Protein 7KB9 (pdb70)

Structure (mmCIF, N/CA/C/O backbone):
data_7KB9
#
_entry.id   7KB9
#
_cell.length_a   45.592
_cell.length_b   51.098
_cell.length_c   65.634
_cell.angle_alpha   76.11
_cell.angle_beta   73.53
_cell.angle_gamma   88.56
#
_symmetry.space_group_name_H-M   'P 1'
#
loop_
_entity.id
_entity.type
_entity.pdbx_description
1 polymer 'Sensor histidine kinase'
2 non-polymer GLYCEROL
3 non-polymer 1,2-ETHANEDIOL
4 water water
#
loop_
_atom_site.group_PDB
_atom_site.id
_atom_site.type_symbol
_atom_site.label_atom_id
_atom_site.label_alt_id
_atom_site.label_comp_id
_atom_site.label_asym_id
_atom_site.label_entity_id
_atom_site.label_seq_id
_atom_site.pdbx_PDB_ins_code
_atom_site.Cartn_x
_atom_site.Cartn_y
_atom_site.Cartn_z
_atom_site.occupancy
_atom_site.B_iso_or_equiv
_atom_site.auth_seq_id
_atom_site.auth_comp_id
_atom_site.auth_asym_id
_atom_site.auth_atom_id
_atom_site.pdbx_PDB_model_num
ATOM 1 N N . ASN A 1 2 ? -3.165 18.458 -29.303 1.00 92.03 36 ASN A N 1
ATOM 2 C CA . ASN A 1 2 ? -3.924 18.437 -28.059 1.00 94.88 36 ASN A CA 1
ATOM 3 C C . ASN A 1 2 ? -4.918 19.607 -28.004 1.00 99.40 36 ASN A C 1
ATOM 4 O O . ASN A 1 2 ? -4.820 20.474 -27.129 1.00 98.23 36 ASN A O 1
ATOM 9 N N . ALA A 1 3 ? -5.879 19.608 -28.941 1.00 99.28 37 ALA A N 1
ATOM 10 C CA . ALA A 1 3 ? -6.882 20.670 -29.046 1.00 94.50 37 ALA A CA 1
ATOM 11 C C . ALA A 1 3 ? -7.702 20.843 -27.776 1.00 86.77 37 ALA A C 1
ATOM 12 O O . ALA A 1 3 ? -8.359 21.877 -27.608 1.00 80.40 37 ALA A O 1
ATOM 14 N N . ASP A 1 4 ? -7.682 19.862 -26.883 1.00 83.60 38 ASP A N 1
ATOM 15 C CA . ASP A 1 4 ? -8.441 19.963 -25.653 1.00 74.43 38 ASP A CA 1
ATOM 16 C C . ASP A 1 4 ? -7.640 20.578 -24.517 1.00 62.68 38 ASP A C 1
ATOM 17 O O . ASP A 1 4 ? -8.242 20.989 -23.519 1.00 54.65 38 ASP A O 1
ATOM 22 N N . SER A 1 5 ? -6.310 20.670 -24.661 1.00 53.39 39 SER A N 1
ATOM 23 C CA . SER A 1 5 ? -5.432 21.238 -23.637 1.00 47.53 39 SER A CA 1
ATOM 24 C C . SER A 1 5 ? -5.712 20.620 -22.261 1.00 47.00 39 SER A C 1
ATOM 25 O O . SER A 1 5 ? -5.931 21.326 -21.263 1.00 42.38 39 SER A O 1
ATOM 28 N N . LEU A 1 6 ? -5.719 19.287 -22.214 1.00 43.73 40 LEU A N 1
ATOM 29 C CA . LEU A 1 6 ? -5.961 18.609 -20.943 1.00 40.38 40 LEU A CA 1
ATOM 30 C C . LEU A 1 6 ? -4.918 18.965 -19.892 1.00 39.54 40 LEU A C 1
ATOM 31 O O . LEU A 1 6 ? -5.311 19.307 -18.769 1.00 42.63 40 LEU A O 1
ATOM 36 N N . PRO A 1 7 ? -3.606 18.926 -20.174 1.00 40.70 41 PRO A N 1
ATOM 37 C CA . PRO A 1 7 ? -2.635 19.343 -19.138 1.00 40.04 41 PRO A CA 1
ATOM 38 C C . PRO A 1 7 ? -2.880 20.725 -18.549 1.00 41.42 41 PRO A C 1
ATOM 39 O O . PRO A 1 7 ? -2.702 20.906 -17.337 1.00 37.61 41 PRO A O 1
ATOM 43 N N . GLU A 1 8 ? -3.251 21.723 -19.362 1.00 38.39 42 GLU A N 1
ATOM 44 C CA . GLU A 1 8 ? -3.444 23.054 -18.791 1.00 35.07 42 GLU A CA 1
ATOM 45 C C . GLU A 1 8 ? -4.759 23.124 -17.982 1.00 37.22 42 GLU A C 1
ATOM 46 O O . GLU A 1 8 ? -4.868 23.885 -17.010 1.00 35.36 42 GLU A O 1
ATOM 52 N N . ARG A 1 9 ? -5.758 22.327 -18.365 1.00 35.70 43 ARG A N 1
ATOM 53 C CA . ARG A 1 9 ? -6.982 22.246 -17.570 1.00 38.68 43 ARG A CA 1
ATOM 54 C C . ARG A 1 9 ? -6.711 21.617 -16.210 1.00 36.45 43 ARG A C 1
ATOM 55 O O . ARG A 1 9 ? -7.226 22.080 -15.183 1.00 38.41 43 ARG A O 1
ATOM 63 N N . ILE A 1 10 ? -5.917 20.556 -16.183 1.00 33.95 44 ILE A N 1
ATOM 64 C CA . ILE A 1 10 ? -5.586 19.935 -14.901 1.00 30.44 44 ILE A CA 1
ATOM 65 C C . ILE A 1 10 ? -4.758 20.901 -14.048 1.00 37.71 44 ILE A C 1
ATOM 66 O O . ILE A 1 10 ? -4.950 20.995 -12.834 1.00 38.31 44 ILE A O 1
ATOM 71 N N . ASP A 1 11 ? -3.866 21.681 -14.676 1.00 38.77 45 ASP A N 1
ATOM 72 C CA . ASP A 1 11 ? -3.152 22.709 -13.913 1.00 42.64 45 ASP A CA 1
ATOM 73 C C . ASP A 1 11 ? -4.125 23.707 -13.291 1.00 39.15 45 ASP A C 1
ATOM 74 O O . ASP A 1 11 ? -3.933 24.148 -12.152 1.00 41.82 45 ASP A O 1
ATOM 79 N N . LEU A 1 12 ? -5.155 24.102 -14.046 1.00 38.48 46 LEU A N 1
ATOM 80 C CA . LEU A 1 12 ? -6.190 24.981 -13.510 1.00 38.54 46 LEU A CA 1
ATOM 81 C C . LEU A 1 12 ? -6.908 24.323 -12.333 1.00 39.48 46 LEU A C 1
ATOM 82 O O . LEU A 1 12 ? -7.006 24.912 -11.254 1.00 39.54 46 LEU A O 1
ATOM 87 N N . PHE A 1 13 ? -7.433 23.111 -12.552 1.00 35.82 47 PHE A N 1
ATOM 88 C CA . PHE A 1 13 ? -8.106 22.284 -11.546 1.00 32.90 47 PHE A CA 1
ATOM 89 C C . PHE A 1 13 ? -7.375 22.295 -10.220 1.00 39.32 47 PHE A C 1
ATOM 90 O O . PHE A 1 13 ? -7.936 22.681 -9.190 1.00 42.34 47 PHE A O 1
ATOM 98 N N . VAL A 1 14 ? -6.100 21.912 -10.252 1.00 37.28 48 VAL A N 1
ATOM 99 C CA . VAL A 1 14 ? -5.303 21.803 -9.028 1.00 30.80 48 VAL A CA 1
ATOM 100 C C . VAL A 1 14 ? -5.210 23.160 -8.329 1.00 37.21 48 VAL A C 1
ATOM 101 O O . VAL A 1 14 ? -5.344 23.249 -7.104 1.00 36.19 48 VAL A O 1
ATOM 105 N N . SER A 1 15 ? -5.109 24.242 -9.106 1.00 36.33 49 SER A N 1
ATOM 106 C CA . SER A 1 15 ? -4.984 25.598 -8.545 1.00 36.69 49 SER A CA 1
ATOM 107 C C . SER A 1 15 ? -6.236 26.078 -7.812 1.00 37.01 49 SER A C 1
ATOM 108 O O . SER A 1 15 ? -6.165 27.088 -7.087 1.00 36.69 49 SER A O 1
ATOM 111 N N . LEU A 1 16 ? -7.376 25.426 -8.036 1.00 37.73 50 LEU A N 1
ATOM 112 C CA . LEU A 1 16 ? -8.663 25.771 -7.450 1.00 47.15 50 LEU A CA 1
ATOM 113 C C . LEU A 1 16 ? -8.828 25.324 -5.997 1.00 51.60 50 LEU A C 1
ATOM 114 O O . LEU A 1 16 ? -9.743 25.800 -5.319 1.00 58.26 50 LEU A O 1
ATOM 119 N N . PHE A 1 17 ? -7.980 24.427 -5.508 1.00 47.61 51 PHE A N 1
ATOM 120 C CA . PHE A 1 17 ? -8.167 23.848 -4.179 1.00 46.47 51 PHE A CA 1
ATOM 121 C C . PHE A 1 17 ? -7.515 24.722 -3.124 1.00 44.93 51 PHE A C 1
ATOM 122 O O . PHE A 1 17 ? -6.443 25.289 -3.353 1.00 43.86 51 PHE A O 1
ATOM 130 N N . ASP A 1 18 ? -8.151 24.812 -1.962 1.00 46.52 52 ASP A N 1
ATOM 131 C CA . ASP A 1 18 ? -7.542 25.427 -0.790 1.00 49.77 52 ASP A CA 1
ATOM 132 C C . ASP A 1 18 ? -7.026 24.304 0.102 1.00 44.48 52 ASP A C 1
ATOM 133 O O . ASP A 1 18 ? -7.817 23.608 0.759 1.00 43.92 52 ASP A O 1
ATOM 138 N N . TYR A 1 19 ? -5.700 24.119 0.120 1.00 45.90 53 TYR A N 1
ATOM 139 C CA . TYR A 1 19 ? -5.144 22.980 0.869 1.00 47.16 53 TYR A CA 1
ATOM 140 C C . TYR A 1 19 ? -5.390 23.121 2.361 1.00 46.67 53 TYR A C 1
ATOM 141 O O . TYR A 1 19 ? -5.502 22.118 3.067 1.00 47.38 53 TYR A O 1
ATOM 150 N N . ASN A 1 20 ? -5.495 24.349 2.866 1.00 48.67 54 ASN A N 1
ATOM 151 C CA . ASN A 1 20 ? -5.843 24.504 4.273 1.00 51.31 54 ASN A CA 1
ATOM 152 C C . ASN A 1 20 ? -7.225 23.923 4.573 1.00 58.26 54 ASN A C 1
ATOM 153 O O . ASN A 1 20 ? -7.481 23.495 5.703 1.00 58.38 54 ASN A O 1
ATOM 158 N N . SER A 1 21 ? -8.126 23.903 3.584 1.00 57.01 55 SER A N 1
ATOM 159 C CA . SER A 1 21 ? -9.497 23.425 3.758 1.00 55.31 55 SER A CA 1
ATOM 160 C C . SER A 1 21 ? -9.677 21.934 3.439 1.00 51.10 55 SER A C 1
ATOM 161 O O . SER A 1 21 ? -10.821 21.474 3.330 1.00 51.89 55 SER A O 1
ATOM 164 N N . ALA A 1 22 ? -8.591 21.179 3.269 1.00 43.54 56 ALA A N 1
ATOM 165 C CA . ALA A 1 22 ? -8.731 19.751 3.027 1.00 41.21 56 ALA A CA 1
ATOM 166 C C . ALA A 1 22 ? -9.461 19.105 4.195 1.00 49.95 56 ALA A C 1
ATOM 167 O O . ALA A 1 22 ? -9.490 19.634 5.309 1.00 50.75 56 ALA A O 1
ATOM 169 N N . THR A 1 23 ? -10.084 17.961 3.919 1.00 46.06 57 THR A N 1
ATOM 170 C CA . THR A 1 23 ? -10.746 17.223 4.985 1.00 51.94 57 THR A CA 1
ATOM 171 C C . THR A 1 23 ? -9.722 16.722 5.990 1.00 52.39 57 THR A C 1
ATOM 172 O O . THR A 1 23 ? -9.954 16.739 7.204 1.00 51.40 57 THR A O 1
ATOM 176 N N . THR A 1 24 ? -8.574 16.291 5.490 1.00 51.83 58 THR A N 1
ATOM 177 C CA . THR A 1 24 ? -7.445 15.889 6.306 1.00 52.88 58 THR A CA 1
ATOM 178 C C . THR A 1 24 ? -6.230 15.821 5.385 1.00 45.35 58 THR A C 1
ATOM 179 O O . THR A 1 24 ? -6.304 16.130 4.185 1.00 40.87 58 THR A O 1
ATOM 183 N N . SER A 1 25 ? -5.091 15.468 5.966 1.00 45.27 59 SER A N 1
ATOM 184 C CA . SER A 1 25 ? -3.828 15.495 5.244 1.00 44.66 59 SER A CA 1
ATOM 185 C C . SER A 1 25 ? -2.899 14.463 5.862 1.00 44.90 59 SER A C 1
ATOM 186 O O . SER A 1 25 ? -3.029 14.130 7.049 1.00 46.13 59 SER A O 1
ATOM 189 N N . TYR A 1 26 ? -1.987 13.937 5.045 1.00 43.96 60 TYR A N 1
ATOM 190 C CA . TYR A 1 26 ? -1.038 12.923 5.492 1.00 47.76 60 TYR A CA 1
ATOM 191 C C . TYR A 1 26 ? 0.335 13.241 4.954 1.00 44.42 60 TYR A C 1
ATOM 192 O O . TYR A 1 26 ? 0.497 13.488 3.751 1.00 48.48 60 TYR A O 1
ATOM 201 N N . ASP A 1 27 ? 1.325 13.188 5.831 1.00 38.26 61 ASP A N 1
ATOM 202 C CA . ASP A 1 27 ? 2.690 13.444 5.403 1.00 40.44 61 ASP A CA 1
ATOM 203 C C . ASP A 1 27 ? 3.280 12.187 4.783 1.00 45.05 61 ASP A C 1
ATOM 204 O O . ASP A 1 27 ? 3.151 11.094 5.342 1.00 47.86 61 ASP A O 1
ATOM 209 N N . ILE A 1 28 ? 3.915 12.340 3.616 1.00 48.48 62 ILE A N 1
ATOM 210 C CA . ILE A 1 28 ? 4.471 11.168 2.933 1.00 49.98 62 ILE A CA 1
ATOM 211 C C . ILE A 1 28 ? 5.568 10.525 3.773 1.00 61.00 62 ILE A C 1
ATOM 212 O O . ILE A 1 28 ? 5.681 9.294 3.839 1.00 62.78 62 ILE A O 1
ATOM 217 N N . ARG A 1 29 ? 6.389 11.342 4.435 1.00 65.98 63 ARG A N 1
ATOM 218 C CA . ARG A 1 29 ? 7.404 10.775 5.316 1.00 66.51 63 ARG A CA 1
ATOM 219 C C . ARG A 1 29 ? 6.771 9.992 6.464 1.00 65.52 63 ARG A C 1
ATOM 220 O O . ARG A 1 29 ? 7.323 8.970 6.885 1.00 66.91 63 ARG A O 1
ATOM 228 N N . SER A 1 30 ? 5.603 10.427 6.960 1.00 58.76 64 SER A N 1
ATOM 229 C CA . SER A 1 30 ? 4.914 9.665 8.000 1.00 51.98 64 SER A CA 1
ATOM 230 C C . SER A 1 30 ? 4.404 8.323 7.477 1.00 50.12 64 SER A C 1
ATOM 231 O O . SER A 1 30 ? 4.472 7.309 8.184 1.00 48.20 64 SER A O 1
ATOM 234 N N . ILE A 1 31 ? 3.824 8.304 6.277 1.00 50.04 65 ILE A N 1
ATOM 235 C CA . ILE A 1 31 ? 3.379 7.035 5.713 1.00 50.56 65 ILE A CA 1
ATOM 236 C C . ILE A 1 31 ? 4.555 6.079 5.610 1.00 54.61 65 ILE A C 1
ATOM 237 O O . ILE A 1 31 ? 4.460 4.907 6.003 1.00 56.44 65 ILE A O 1
ATOM 242 N N . GLN A 1 32 ? 5.702 6.589 5.144 1.00 56.16 66 GLN A N 1
ATOM 243 C CA . GLN A 1 32 ? 6.891 5.766 4.943 1.00 58.28 66 GLN A CA 1
ATOM 244 C C . GLN A 1 32 ? 7.409 5.181 6.248 1.00 62.19 66 GLN A C 1
ATOM 245 O O . GLN A 1 32 ? 7.869 4.038 6.265 1.00 63.86 66 GLN A O 1
ATOM 251 N N . THR A 1 33 ? 7.351 5.945 7.344 1.00 63.07 67 THR A N 1
ATOM 252 C CA . THR A 1 33 ? 7.807 5.413 8.623 1.00 69.21 67 THR A CA 1
ATOM 253 C C . THR A 1 33 ? 6.871 4.322 9.135 1.00 70.06 67 THR A C 1
ATOM 254 O O . THR A 1 33 ? 7.331 3.303 9.653 1.00 73.46 67 THR A O 1
ATOM 258 N N . ASP A 1 34 ? 5.556 4.503 8.978 1.00 66.50 68 ASP A N 1
ATOM 259 C CA . ASP A 1 34 ? 4.592 3.611 9.607 1.00 66.17 68 ASP A CA 1
ATOM 260 C C . ASP A 1 34 ? 4.317 2.360 8.782 1.00 60.17 68 ASP A C 1
ATOM 261 O O . ASP A 1 34 ? 3.916 1.336 9.361 1.00 54.25 68 ASP A O 1
ATOM 266 N N . PHE A 1 35 ? 4.527 2.411 7.481 1.00 51.01 69 PHE A N 1
ATOM 267 C CA . PHE A 1 35 ? 4.184 1.298 6.591 1.00 54.10 69 PHE A CA 1
ATOM 268 C C . PHE A 1 35 ? 5.304 1.064 5.598 1.00 57.26 69 PHE A C 1
ATOM 269 O O . PHE A 1 35 ? 5.347 1.713 4.534 1.00 53.04 69 PHE A O 1
ATOM 277 N N . PRO A 1 36 ? 6.229 0.154 5.892 1.00 62.53 70 PRO A N 1
ATOM 278 C CA . PRO A 1 36 ? 7.200 -0.277 4.882 1.00 65.77 70 PRO A CA 1
ATOM 279 C C . PRO A 1 36 ? 6.467 -0.668 3.607 1.00 59.57 70 PRO A C 1
ATOM 280 O O . PRO A 1 36 ? 5.376 -1.241 3.661 1.00 51.44 70 PRO A O 1
ATOM 284 N N . THR A 1 37 ? 7.062 -0.312 2.464 1.00 57.12 71 THR A N 1
ATOM 285 C CA . THR A 1 37 ? 6.370 -0.416 1.182 1.00 52.08 71 THR A CA 1
ATOM 286 C C . THR A 1 37 ? 5.846 -1.825 0.938 1.00 52.22 71 THR A C 1
ATOM 287 O O . THR A 1 37 ? 4.740 -1.995 0.407 1.00 51.85 71 THR A O 1
ATOM 291 N N . ARG A 1 38 ? 6.637 -2.847 1.294 1.00 45.18 72 ARG A N 1
ATOM 292 C CA . ARG A 1 38 ? 6.248 -4.226 1.026 1.00 51.35 72 ARG A CA 1
ATOM 293 C C . ARG A 1 38 ? 5.045 -4.649 1.850 1.00 48.32 72 ARG A C 1
ATOM 294 O O . ARG A 1 38 ? 4.416 -5.659 1.518 1.00 38.83 72 ARG A O 1
ATOM 302 N N . LEU A 1 39 ? 4.678 -3.886 2.882 1.00 43.49 73 LEU A N 1
ATOM 303 C CA . LEU A 1 39 ? 3.441 -4.189 3.592 1.00 38.87 73 LEU A CA 1
ATOM 304 C C . LEU A 1 39 ? 2.248 -3.473 2.965 1.00 37.95 73 LEU A C 1
ATOM 305 O O . LEU A 1 39 ? 1.109 -3.740 3.340 1.00 43.12 73 LEU A O 1
ATOM 310 N N . LEU A 1 40 ? 2.474 -2.625 1.973 1.00 41.18 74 LEU A N 1
ATOM 311 C CA . LEU A 1 40 ? 1.386 -1.942 1.262 1.00 42.10 74 LEU A CA 1
ATOM 312 C C . LEU A 1 40 ? 1.020 -2.640 -0.034 1.00 44.01 74 LEU A C 1
ATOM 313 O O . LEU A 1 40 ? -0.158 -2.803 -0.346 1.00 48.41 74 LEU A O 1
ATOM 318 N N . THR A 1 41 ? 2.031 -3.028 -0.804 1.00 47.47 75 THR A N 1
ATOM 319 C CA . THR A 1 41 ? 1.828 -3.496 -2.164 1.00 50.72 75 THR A CA 1
ATOM 320 C C . THR A 1 41 ? 0.994 -4.769 -2.161 1.00 47.05 75 THR A C 1
ATOM 321 O O . THR A 1 41 ? 1.283 -5.680 -1.388 1.00 42.63 75 THR A O 1
ATOM 325 N N . PRO A 1 42 ? -0.037 -4.872 -2.997 1.00 45.43 76 PRO A N 1
ATOM 326 C CA . PRO A 1 42 ? -0.847 -6.099 -3.010 1.00 51.88 76 PRO A CA 1
ATOM 327 C C . PRO A 1 42 ? -0.103 -7.342 -3.495 1.00 56.64 76 PRO A C 1
ATOM 328 O O . PRO A 1 42 ? -0.514 -8.452 -3.139 1.00 55.63 76 PRO A O 1
ATOM 332 N N . ASP A 1 43 ? 0.986 -7.208 -4.256 1.00 53.33 77 ASP A N 1
ATOM 333 C CA . ASP A 1 43 ? 1.647 -8.403 -4.768 1.00 54.19 77 ASP A CA 1
ATOM 334 C C . ASP A 1 43 ? 2.443 -9.133 -3.688 1.00 51.43 77 ASP A C 1
ATOM 335 O O . ASP A 1 43 ? 2.788 -10.310 -3.886 1.00 48.01 77 ASP A O 1
ATOM 340 N N . SER A 1 44 ? 2.732 -8.471 -2.555 1.00 39.68 78 SER A N 1
ATOM 341 C CA . SER A 1 44 ? 3.375 -9.144 -1.430 1.00 44.94 78 SER A CA 1
ATOM 342 C C . SER A 1 44 ? 2.500 -10.247 -0.855 1.00 43.57 78 SER A C 1
ATOM 343 O O . SER A 1 44 ? 2.999 -11.097 -0.123 1.00 45.34 78 SER A O 1
ATOM 346 N N . MET A 1 45 ? 1.205 -10.230 -1.136 1.00 42.67 79 MET A N 1
ATOM 347 C CA . MET A 1 45 ? 0.289 -11.221 -0.601 1.00 43.45 79 MET A CA 1
ATOM 348 C C . MET A 1 45 ? 0.241 -12.474 -1.470 1.00 47.07 79 MET A C 1
ATOM 349 O O . MET A 1 45 ? -0.416 -13.444 -1.104 1.00 43.70 79 MET A O 1
ATOM 354 N N . LEU A 1 46 ? 0.928 -12.478 -2.595 1.00 41.66 80 LEU A N 1
ATOM 355 C CA . LEU A 1 46 ? 0.851 -13.570 -3.548 1.00 43.73 80 LEU A CA 1
ATOM 356 C C . LEU A 1 46 ? 2.162 -14.330 -3.592 1.00 44.88 80 LEU A C 1
ATOM 357 O O . LEU A 1 46 ? 3.198 -13.805 -3.171 1.00 41.85 80 LEU A O 1
ATOM 362 N N . PRO A 1 47 ? 2.158 -15.582 -4.075 1.00 47.07 81 PRO A N 1
ATOM 363 C CA . PRO A 1 47 ? 3.414 -16.341 -4.157 1.00 46.86 81 PRO A CA 1
ATOM 364 C C . PRO A 1 47 ? 4.500 -15.552 -4.885 1.00 46.90 81 PRO A C 1
ATOM 365 O O . PRO A 1 47 ? 4.250 -14.851 -5.868 1.00 50.67 81 PRO A O 1
ATOM 369 N N . GLN A 1 48 ? 5.707 -15.620 -4.339 1.00 43.25 82 GLN A N 1
ATOM 370 C CA . GLN A 1 48 ? 6.837 -14.845 -4.828 1.00 50.19 82 GLN A CA 1
ATOM 371 C C . GLN A 1 48 ? 7.622 -15.627 -5.883 1.00 55.08 82 GLN A C 1
ATOM 372 O O . GLN A 1 48 ? 8.847 -15.743 -5.810 1.00 53.05 82 GLN A O 1
ATOM 378 N N . THR A 1 49 ? 6.898 -16.180 -6.868 1.00 56.71 83 THR A N 1
ATOM 379 C CA . THR A 1 49 ? 7.497 -17.143 -7.796 1.00 61.00 83 THR A CA 1
ATOM 380 C C . THR A 1 49 ? 8.675 -16.544 -8.557 1.00 56.48 83 THR A C 1
ATOM 381 O O . THR A 1 49 ? 9.673 -17.230 -8.806 1.00 60.21 83 THR A O 1
ATOM 385 N N . SER A 1 50 ? 8.578 -15.268 -8.939 1.00 59.86 84 SER A N 1
ATOM 386 C CA . SER A 1 50 ? 9.642 -14.624 -9.703 1.00 67.44 84 SER A CA 1
ATOM 387 C C . SER A 1 50 ? 10.896 -14.378 -8.873 1.00 69.69 84 SER A C 1
ATOM 388 O O . SER A 1 50 ? 11.960 -14.130 -9.452 1.00 61.82 84 SER A O 1
ATOM 391 N N . GLU A 1 51 ? 10.811 -14.481 -7.543 1.00 65.47 85 GLU A N 1
ATOM 392 C CA . GLU A 1 51 ? 11.937 -14.159 -6.674 1.00 67.29 85 GLU A CA 1
ATOM 393 C C . GLU A 1 51 ? 12.802 -15.365 -6.298 1.00 67.37 85 GLU A C 1
ATOM 394 O O . GLU A 1 51 ? 13.905 -15.174 -5.762 1.00 65.97 85 GLU A O 1
ATOM 400 N N . TYR A 1 52 ? 12.358 -16.586 -6.580 1.00 57.49 86 TYR A N 1
ATOM 401 C CA . TYR A 1 52 ? 13.122 -17.766 -6.203 1.00 60.44 86 TYR A CA 1
ATOM 402 C C . TYR A 1 52 ? 13.067 -18.838 -7.303 1.00 55.81 86 TYR A C 1
ATOM 403 O O . TYR A 1 52 ? 12.128 -18.852 -8.093 1.00 69.50 86 TYR A O 1
ATOM 412 N N . PRO A 1 53 ? 14.047 -19.730 -7.345 1.00 53.93 87 PRO A N 1
ATOM 413 C CA . PRO A 1 53 ? 13.956 -20.835 -8.316 1.00 56.48 87 PRO A CA 1
ATOM 414 C C . PRO A 1 53 ? 12.911 -21.857 -7.891 1.00 64.26 87 PRO A C 1
ATOM 415 O O . PRO A 1 53 ? 12.756 -22.169 -6.709 1.00 60.57 87 PRO A O 1
ATOM 419 N N . LEU A 1 54 ? 12.221 -22.416 -8.889 1.00 74.33 88 LEU A N 1
ATOM 420 C CA . LEU A 1 54 ? 11.090 -23.310 -8.626 1.00 75.17 88 LEU A CA 1
ATOM 421 C C . LEU A 1 54 ? 11.467 -24.511 -7.752 1.00 65.38 88 LEU A C 1
ATOM 422 O O . LEU A 1 54 ? 1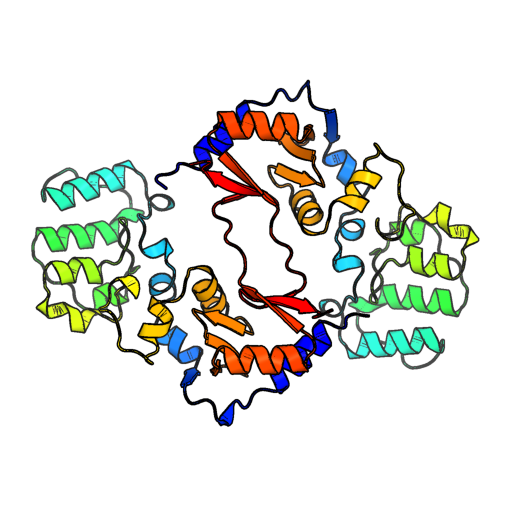0.698 -24.901 -6.864 1.00 61.22 88 LEU A O 1
ATOM 427 N N . LYS A 1 55 ? 12.623 -25.133 -8.000 1.00 56.84 89 LYS A N 1
ATOM 428 C CA . LYS A 1 55 ? 12.991 -26.316 -7.227 1.00 62.37 89 LYS A CA 1
ATOM 429 C C . LYS A 1 55 ? 13.124 -25.981 -5.746 1.00 60.27 89 LYS A C 1
ATOM 430 O O . LYS A 1 55 ? 12.684 -26.753 -4.883 1.00 60.77 89 LYS A O 1
ATOM 436 N N . ASP A 1 56 ? 13.678 -24.805 -5.435 1.00 56.13 90 ASP A N 1
ATOM 437 C CA . ASP A 1 56 ? 13.865 -24.422 -4.041 1.00 54.91 90 ASP A CA 1
ATOM 438 C C . ASP A 1 56 ? 12.549 -24.114 -3.344 1.00 53.25 90 ASP A C 1
ATOM 439 O O . ASP A 1 56 ? 12.412 -24.406 -2.152 1.00 50.17 90 ASP A O 1
ATOM 444 N N . ILE A 1 57 ? 11.577 -23.527 -4.051 1.00 55.18 91 ILE A N 1
ATOM 445 C CA . ILE A 1 57 ? 10.268 -23.306 -3.444 1.00 48.76 91 ILE A CA 1
ATOM 446 C C . ILE A 1 57 ? 9.628 -24.639 -3.079 1.00 54.44 91 ILE A C 1
ATOM 447 O O . ILE A 1 57 ? 9.059 -24.801 -1.994 1.00 48.34 91 ILE A O 1
ATOM 452 N N . GLN A 1 58 ? 9.735 -25.618 -3.973 1.00 52.88 92 GLN A N 1
ATOM 453 C CA . GLN A 1 58 ? 9.130 -26.916 -3.720 1.00 49.65 92 GLN A CA 1
ATOM 454 C C . GLN A 1 58 ? 9.808 -27.644 -2.558 1.00 49.74 92 GLN A C 1
ATOM 455 O O . GLN A 1 58 ? 9.134 -28.189 -1.671 1.00 47.85 92 GLN A O 1
ATOM 461 N N . LEU A 1 59 ? 11.136 -27.676 -2.542 1.00 40.03 93 LEU A N 1
ATOM 462 C CA . LEU A 1 59 ? 11.833 -28.225 -1.384 1.00 44.14 93 LEU A CA 1
ATOM 463 C C . LEU A 1 59 ? 11.387 -27.545 -0.095 1.00 46.79 93 LEU A C 1
ATOM 464 O O . LEU A 1 59 ? 11.193 -28.207 0.936 1.00 46.76 93 LEU A O 1
ATOM 469 N N . LEU A 1 60 ? 11.229 -26.217 -0.138 1.00 44.73 94 LEU A N 1
ATOM 470 C CA . LEU A 1 60 ? 10.876 -25.448 1.051 1.00 41.02 94 LEU A CA 1
ATOM 471 C C . LEU A 1 60 ? 9.449 -25.744 1.507 1.00 41.32 94 LEU A C 1
ATOM 472 O O . LEU A 1 60 ? 9.193 -25.878 2.708 1.00 44.41 94 LEU A O 1
ATOM 477 N N . TYR A 1 61 ? 8.510 -25.808 0.563 1.00 38.63 95 TYR A N 1
ATOM 478 C CA . TYR A 1 61 ? 7.140 -26.196 0.875 1.00 39.61 95 TYR A CA 1
ATOM 479 C C . TYR A 1 61 ? 7.083 -27.597 1.490 1.00 46.71 95 TYR A C 1
ATOM 480 O O . TYR A 1 61 ? 6.400 -27.822 2.503 1.00 45.99 95 TYR A O 1
ATOM 489 N N . LYS A 1 62 ? 7.758 -28.569 0.868 1.00 47.49 96 LYS A N 1
ATOM 490 C CA . LYS A 1 62 ? 7.786 -29.918 1.434 1.00 41.28 96 LYS A CA 1
ATOM 491 C C . LYS A 1 62 ? 8.448 -29.909 2.807 1.00 41.91 96 LYS A C 1
ATOM 492 O O . LYS A 1 62 ? 7.988 -30.578 3.745 1.00 43.49 96 LYS A O 1
ATOM 498 N N . LEU A 1 63 ? 9.502 -29.116 2.963 1.00 38.12 97 LEU A N 1
ATOM 499 C CA . LEU A 1 63 ? 10.130 -29.025 4.273 1.00 44.33 97 LEU A CA 1
ATOM 500 C C . LEU A 1 63 ? 9.140 -28.515 5.319 1.00 42.07 97 LEU A C 1
ATOM 501 O O . LEU A 1 63 ? 9.079 -29.043 6.438 1.00 44.48 97 LEU A O 1
ATOM 506 N N . ALA A 1 64 ? 8.328 -27.524 4.966 1.00 39.45 98 ALA A N 1
ATOM 507 C CA . ALA A 1 64 ? 7.387 -26.962 5.940 1.00 38.57 98 ALA A CA 1
ATOM 508 C C . ALA A 1 64 ? 6.340 -27.994 6.363 1.00 45.81 98 ALA A C 1
ATOM 509 O O . ALA A 1 64 ? 5.932 -28.015 7.526 1.00 49.21 98 ALA A O 1
ATOM 511 N N . GLN A 1 65 ? 5.912 -28.868 5.457 1.00 45.10 99 GLN A N 1
ATOM 512 C CA . GLN A 1 65 ? 4.862 -29.807 5.808 1.00 48.65 99 GLN A CA 1
ATOM 513 C C . GLN A 1 65 ? 5.377 -31.093 6.471 1.00 55.51 99 GLN A C 1
ATOM 514 O O . GLN A 1 65 ? 4.586 -31.780 7.128 1.00 58.19 99 GLN A O 1
ATOM 520 N N . SER A 1 66 ? 6.683 -31.414 6.395 1.00 44.61 100 SER A N 1
ATOM 521 C CA . SER A 1 66 ? 7.195 -32.637 7.024 1.00 46.50 100 SER A CA 1
ATOM 522 C C . SER A 1 66 ? 8.247 -32.393 8.097 1.00 43.61 100 SER A C 1
ATOM 523 O O . SER A 1 66 ? 8.517 -33.299 8.903 1.00 46.10 100 SER A O 1
ATOM 526 N N . CYS A 1 67 ? 8.841 -31.207 8.124 1.00 39.01 101 CYS A N 1
ATOM 527 C CA . CYS A 1 67 ? 9.939 -30.839 9.024 1.00 49.58 101 CYS A CA 1
ATOM 528 C C . CYS A 1 67 ? 11.146 -31.766 8.894 1.00 55.44 101 CYS A C 1
ATOM 529 O O . CYS A 1 67 ? 11.869 -32.002 9.873 1.00 57.28 101 CYS A O 1
ATOM 532 N N . THR A 1 68 ? 11.400 -32.243 7.673 1.00 51.93 102 THR A N 1
ATOM 533 C CA . THR A 1 68 ? 12.530 -33.118 7.369 1.00 58.32 102 THR A CA 1
ATOM 534 C C . THR A 1 68 ? 12.652 -33.209 5.854 1.00 56.15 102 THR A C 1
ATOM 535 O O . THR A 1 68 ? 11.717 -32.872 5.128 1.00 54.28 102 THR A O 1
ATOM 539 N N . GLY A 1 69 ? 13.799 -33.676 5.387 1.00 59.71 103 GLY A N 1
ATOM 540 C CA . GLY A 1 69 ? 14.034 -33.852 3.964 1.00 63.41 103 GLY A CA 1
ATOM 541 C C . GLY A 1 69 ? 14.945 -32.780 3.385 1.00 62.31 103 GLY A C 1
ATOM 542 O O . GLY A 1 69 ? 15.498 -31.931 4.094 1.00 56.14 103 GLY A O 1
ATOM 543 N N . LYS A 1 70 ? 15.065 -32.813 2.057 1.00 58.30 104 LYS A N 1
ATOM 544 C CA . LYS A 1 70 ? 16.167 -32.137 1.381 1.00 61.10 104 LYS A CA 1
ATOM 545 C C . LYS A 1 70 ? 16.060 -30.620 1.498 1.00 51.57 104 LYS A C 1
ATOM 546 O O . LYS A 1 70 ? 15.002 -30.038 1.249 1.00 47.28 104 LYS A O 1
ATOM 552 N N . LEU A 1 71 ? 17.182 -29.971 1.841 1.00 47.29 105 LEU A N 1
ATOM 553 C CA . LEU A 1 71 ? 17.168 -28.514 1.957 1.00 46.11 105 LEU A CA 1
ATOM 554 C C . LEU A 1 71 ? 17.365 -27.850 0.591 1.00 49.81 105 LEU A C 1
ATOM 555 O O . LEU A 1 71 ? 18.249 -28.246 -0.171 1.00 50.49 105 LEU A O 1
ATOM 560 N N . PRO A 1 72 ? 16.583 -26.815 0.279 1.00 43.83 106 PRO A N 1
ATOM 561 C CA . PRO A 1 72 ? 16.932 -25.952 -0.858 1.00 48.49 106 PRO A CA 1
ATOM 562 C C . PRO A 1 72 ? 18.197 -25.170 -0.534 1.00 48.82 106 PRO A C 1
ATOM 563 O O . PRO A 1 72 ? 18.402 -24.742 0.606 1.00 48.16 106 PRO A O 1
ATOM 567 N N . LEU A 1 73 ? 19.066 -25.014 -1.530 1.00 47.16 107 LEU A N 1
ATOM 568 C CA . LEU A 1 73 ? 20.404 -24.474 -1.315 1.00 49.50 107 LEU A CA 1
ATOM 569 C C . LEU A 1 73 ? 20.645 -23.103 -1.942 1.00 53.99 107 LEU A C 1
ATOM 570 O O . LEU A 1 73 ? 21.763 -22.579 -1.828 1.00 55.22 107 LEU A O 1
ATOM 575 N N . SER A 1 74 ? 19.677 -22.528 -2.633 1.00 56.02 108 SER A N 1
ATOM 576 C CA . SER A 1 74 ? 19.899 -21.224 -3.240 1.00 65.48 108 SER A CA 1
ATOM 577 C C . SER A 1 74 ? 20.269 -20.193 -2.171 1.00 64.87 108 SER A C 1
ATOM 578 O O . SER A 1 74 ? 19.713 -20.214 -1.065 1.00 59.53 108 SER A O 1
ATOM 581 N N . PRO A 1 75 ? 21.195 -19.276 -2.464 1.00 64.20 109 PRO A N 1
ATOM 582 C CA . PRO A 1 75 ? 21.516 -18.216 -1.488 1.00 65.31 109 PRO A CA 1
ATOM 583 C C . PRO A 1 75 ? 20.370 -17.251 -1.187 1.00 66.16 109 PRO A C 1
ATOM 584 O O . PRO A 1 75 ? 20.368 -16.652 -0.106 1.00 71.86 109 PRO A O 1
ATOM 588 N N . LEU A 1 76 ? 19.406 -17.075 -2.096 1.00 59.77 110 LEU A N 1
ATOM 589 C CA . LEU A 1 76 ? 18.251 -16.221 -1.818 1.00 60.24 110 LEU A CA 1
ATOM 590 C C . LEU A 1 76 ? 17.339 -16.787 -0.726 1.00 53.15 110 LEU A C 1
ATOM 591 O O . LEU A 1 76 ? 16.604 -16.024 -0.072 1.00 47.59 110 LEU A O 1
ATOM 596 N N . ILE A 1 77 ? 17.393 -18.104 -0.496 1.00 54.05 111 ILE A N 1
ATOM 597 C CA . ILE A 1 77 ? 16.374 -18.818 0.286 1.00 53.09 111 ILE A CA 1
ATOM 598 C C . ILE A 1 77 ? 16.782 -19.016 1.748 1.00 50.61 111 ILE A C 1
ATOM 599 O O . ILE A 1 77 ? 15.998 -19.555 2.544 1.00 47.87 111 ILE A O 1
ATOM 604 N N . THR A 1 78 ? 17.967 -18.559 2.125 1.00 47.48 112 THR A N 1
ATOM 605 C CA . THR A 1 78 ? 18.503 -18.759 3.466 1.00 51.22 112 THR A CA 1
ATOM 606 C C . THR A 1 78 ? 17.572 -18.250 4.553 1.00 51.41 112 THR A C 1
ATOM 607 O O . THR A 1 78 ? 17.345 -18.937 5.555 1.00 47.22 112 THR A O 1
ATOM 611 N N . GLU A 1 79 ? 17.076 -17.019 4.418 1.00 48.21 113 GLU A N 1
ATOM 612 C CA . GLU A 1 79 ? 16.207 -16.495 5.472 1.00 47.33 113 GLU A CA 1
ATOM 613 C C . GLU A 1 79 ? 14.872 -17.226 5.515 1.00 46.67 113 GLU A C 1
ATOM 614 O O . GLU A 1 79 ? 14.456 -17.644 6.612 1.00 47.46 113 GLU A O 1
ATOM 620 N N . PRO A 1 80 ? 14.157 -17.422 4.401 1.00 44.02 114 PRO A N 1
ATOM 621 C CA . PRO A 1 80 ? 12.943 -18.270 4.470 1.00 40.47 114 PRO A CA 1
ATOM 622 C C . PRO A 1 80 ? 13.191 -19.652 5.092 1.00 42.00 114 PRO A C 1
ATOM 623 O O . PRO A 1 80 ? 12.331 -20.185 5.812 1.00 36.70 114 PRO A O 1
ATOM 627 N N . LEU A 1 81 ? 14.350 -20.249 4.824 1.00 40.37 115 LEU A N 1
ATOM 628 C CA . LEU A 1 81 ? 14.684 -21.539 5.427 1.00 43.46 115 LEU A CA 1
ATOM 629 C C . LEU A 1 81 ? 14.800 -21.430 6.945 1.00 42.83 115 LEU A C 1
ATOM 630 O O . LEU A 1 81 ? 14.305 -22.292 7.680 1.00 41.49 115 LEU A O 1
ATOM 635 N N . VAL A 1 82 ? 15.482 -20.396 7.437 1.00 39.62 116 VAL A N 1
ATOM 636 C CA . VAL A 1 82 ? 15.534 -20.175 8.883 1.00 44.02 116 VAL A CA 1
ATOM 637 C C . VAL A 1 82 ? 14.126 -20.072 9.459 1.00 42.94 116 VAL A C 1
ATOM 638 O O . VAL A 1 82 ? 13.822 -20.647 10.517 1.00 42.44 116 VAL A O 1
ATOM 642 N N . PHE A 1 83 ? 13.245 -19.329 8.778 1.00 39.45 117 PHE A N 1
ATOM 643 C CA . PHE A 1 83 ? 11.879 -19.184 9.267 1.00 39.23 117 PHE A CA 1
ATOM 644 C C . PHE A 1 83 ? 11.176 -20.538 9.296 1.00 35.03 117 PHE A C 1
ATOM 645 O O . PHE A 1 83 ? 10.454 -20.866 10.253 1.00 35.25 117 PHE A O 1
ATOM 653 N N . THR A 1 84 ? 11.375 -21.333 8.246 1.00 33.77 118 THR A N 1
ATOM 654 C CA . THR A 1 84 ? 10.685 -22.613 8.133 1.00 35.74 118 THR A CA 1
ATOM 655 C C . THR A 1 84 ? 11.146 -23.569 9.226 1.00 35.64 118 THR A C 1
ATOM 656 O O . THR A 1 84 ? 10.333 -24.161 9.956 1.00 36.57 118 THR A O 1
ATOM 660 N N . ARG A 1 85 ? 12.461 -23.713 9.366 1.00 35.73 119 ARG A N 1
ATOM 661 C CA . ARG A 1 85 ? 12.999 -24.505 10.461 1.00 37.09 119 ARG A CA 1
ATOM 662 C C . ARG A 1 85 ? 12.389 -24.083 11.798 1.00 40.14 119 ARG A C 1
ATOM 663 O O . ARG A 1 85 ? 12.019 -24.929 12.624 1.00 38.40 119 ARG A O 1
ATOM 671 N N . SER A 1 86 ? 12.225 -22.777 12.008 1.00 40.30 120 SER A N 1
ATOM 672 C CA . SER A 1 86 ? 11.838 -22.288 13.325 1.00 43.93 120 SER A CA 1
ATOM 673 C C . SER A 1 86 ? 10.409 -22.688 13.679 1.00 39.74 120 SER A C 1
ATOM 674 O O . SER A 1 86 ? 10.149 -23.141 14.800 1.00 41.07 120 SER A O 1
ATOM 677 N N . LEU A 1 87 ? 9.465 -22.531 12.741 1.00 34.91 121 LEU A N 1
ATOM 678 C CA . LEU A 1 87 ? 8.117 -23.053 12.964 1.00 40.39 121 LEU A CA 1
ATOM 679 C C . LEU A 1 87 ? 8.136 -24.562 13.170 1.00 45.60 121 LEU A C 1
ATOM 680 O O . LEU A 1 87 ? 7.368 -25.103 13.979 1.00 50.56 121 LEU A O 1
ATOM 685 N N . CYS A 1 88 ? 8.971 -25.260 12.408 1.00 41.90 122 CYS A N 1
ATOM 686 C CA . CYS A 1 88 ? 9.108 -26.713 12.564 1.00 46.44 122 CYS A CA 1
ATOM 687 C C . CYS A 1 88 ? 9.565 -27.091 13.968 1.00 51.77 122 CYS A C 1
ATOM 688 O O . CYS A 1 88 ? 8.986 -27.978 14.621 1.00 50.02 122 CYS A O 1
ATOM 691 N N . LYS A 1 89 ? 10.635 -26.460 14.432 1.00 41.22 123 LYS A N 1
ATOM 692 C CA . LYS A 1 89 ? 11.191 -26.860 15.707 1.00 47.00 123 LYS A CA 1
ATOM 693 C C . LYS A 1 89 ? 10.463 -26.205 16.870 1.00 50.49 123 LYS A C 1
ATOM 694 O O . LYS A 1 89 ? 10.762 -26.527 18.029 1.00 53.70 123 LYS A O 1
ATOM 700 N N . GLY A 1 90 ? 9.490 -25.341 16.579 1.00 49.92 124 GLY A N 1
ATOM 701 C CA . GLY A 1 90 ? 8.763 -24.590 17.588 1.00 49.06 124 GLY A CA 1
ATOM 702 C C . GLY A 1 90 ? 9.572 -23.560 18.347 1.00 49.81 124 GLY A C 1
ATOM 703 O O . GLY A 1 90 ? 9.201 -23.207 19.465 1.00 54.13 124 GLY A O 1
ATOM 704 N N . SER A 1 91 ? 10.669 -23.062 17.778 1.00 49.37 125 SER A N 1
ATOM 705 C CA . SER A 1 91 ? 11.450 -22.020 18.441 1.00 54.24 125 SER A CA 1
ATOM 706 C C . SER A 1 91 ? 10.808 -20.639 18.229 1.00 46.00 125 SER A C 1
ATOM 707 O O . SER A 1 91 ? 10.003 -20.424 17.324 1.00 44.37 125 SER A O 1
ATOM 710 N N . SER A 1 92 ? 11.141 -19.701 19.099 1.00 46.79 126 SER A N 1
ATOM 711 C CA . SER A 1 92 ? 10.454 -18.423 19.080 1.00 55.49 126 SER A CA 1
ATOM 712 C C . SER A 1 92 ? 11.220 -17.406 18.241 1.00 52.58 126 SER A C 1
ATOM 713 O O . SER A 1 92 ? 12.449 -17.368 18.257 1.00 51.21 126 SER A O 1
ATOM 716 N N . LEU A 1 93 ? 10.480 -16.575 17.519 1.00 49.66 127 LEU A N 1
ATOM 717 C CA . LEU A 1 93 ? 11.037 -15.442 16.788 1.00 42.33 127 LEU A CA 1
ATOM 718 C C . LEU A 1 93 ? 10.566 -14.170 17.463 1.00 41.64 127 LEU A C 1
ATOM 719 O O . LEU A 1 93 ? 9.369 -14.000 17.663 1.00 41.91 127 LEU A O 1
ATOM 724 N N . SER A 1 94 ? 11.489 -13.269 17.790 1.00 46.16 128 SER A N 1
ATOM 725 C CA . SER A 1 94 ? 11.095 -12.011 18.438 1.00 47.59 128 SER A CA 1
ATOM 726 C C . SER A 1 94 ? 10.631 -10.945 17.434 1.00 52.69 128 SER A C 1
ATOM 727 O O . SER A 1 94 ? 10.877 -11.059 16.227 1.00 44.26 128 SER A O 1
ATOM 730 N N . PRO A 1 95 ? 9.977 -9.865 17.913 1.00 56.88 129 PRO A N 1
ATOM 731 C CA . PRO A 1 95 ? 9.709 -8.734 17.009 1.00 55.03 129 PRO A CA 1
ATOM 732 C C . PRO A 1 95 ? 10.971 -8.227 16.337 1.00 51.41 129 PRO A C 1
ATOM 733 O O . PRO A 1 95 ? 10.931 -7.802 15.176 1.00 48.05 129 PRO A O 1
ATOM 737 N N . ARG A 1 96 ? 12.101 -8.289 17.039 1.00 52.41 130 ARG A N 1
ATOM 738 C CA . ARG A 1 96 ? 13.372 -7.828 16.477 1.00 58.53 130 ARG A CA 1
ATOM 739 C C . ARG A 1 96 ? 13.766 -8.641 15.247 1.00 53.45 130 ARG A C 1
ATOM 740 O O . ARG A 1 96 ? 14.328 -8.102 14.287 1.00 56.76 130 ARG A O 1
ATOM 748 N N . TRP A 1 97 ? 13.495 -9.950 15.268 1.00 45.51 131 TRP A N 1
ATOM 749 C CA . TRP A 1 97 ? 13.778 -10.770 14.102 1.00 45.77 131 TRP A CA 1
ATOM 750 C C . TRP A 1 97 ? 12.917 -10.346 12.923 1.00 44.21 131 TRP A C 1
ATOM 751 O O . TRP A 1 97 ? 13.425 -10.212 11.803 1.00 47.38 131 TRP A O 1
ATOM 762 N N . PHE A 1 98 ? 11.622 -10.104 13.153 1.00 43.40 132 PHE A N 1
ATOM 763 C CA . PHE A 1 98 ? 10.766 -9.649 12.057 1.00 40.24 132 PHE A CA 1
ATOM 764 C C . PHE A 1 98 ? 11.217 -8.286 11.538 1.00 47.84 132 PHE A C 1
ATOM 765 O O . PHE A 1 98 ? 11.354 -8.092 10.320 1.00 42.11 132 PHE A O 1
ATOM 773 N N . ALA A 1 99 ? 11.520 -7.352 12.448 1.00 45.90 133 ALA A N 1
ATOM 774 C CA . ALA A 1 99 ? 11.899 -6.014 12.027 1.00 51.17 133 ALA A CA 1
ATOM 775 C C . ALA A 1 99 ? 13.165 -6.026 11.167 1.00 57.91 133 ALA A C 1
ATOM 776 O O . ALA A 1 99 ? 13.330 -5.168 10.294 1.00 62.92 133 ALA A O 1
ATOM 778 N N . ARG A 1 100 ? 14.052 -6.996 11.374 1.00 53.63 134 ARG A N 1
ATOM 779 C CA . ARG A 1 100 ? 15.299 -7.061 10.612 1.00 55.55 134 ARG A CA 1
ATOM 780 C C . ARG A 1 100 ? 15.218 -7.980 9.391 1.00 52.68 134 ARG A C 1
ATOM 781 O O . ARG A 1 100 ? 16.212 -8.117 8.670 1.00 53.81 134 ARG A O 1
ATOM 789 N N . SER A 1 101 ? 14.052 -8.567 9.122 1.00 54.00 135 SER A N 1
ATOM 790 C CA . SER A 1 101 ? 13.839 -9.520 8.043 1.00 53.50 135 SER A CA 1
ATOM 791 C C . SER A 1 101 ? 13.366 -8.813 6.769 1.00 54.08 135 SER A C 1
ATOM 792 O O . SER A 1 101 ? 13.074 -7.618 6.758 1.00 50.82 135 SER A O 1
ATOM 795 N N . GLY A 1 102 ? 13.287 -9.569 5.672 1.00 51.32 136 GLY A N 1
ATOM 796 C CA . GLY A 1 102 ? 12.626 -9.107 4.467 1.00 47.74 136 GLY A CA 1
ATOM 797 C C . GLY A 1 102 ? 11.110 -9.012 4.556 1.00 47.73 136 GLY A C 1
ATOM 798 O O . GLY A 1 102 ? 10.488 -8.482 3.631 1.00 45.66 136 GLY A O 1
ATOM 799 N N . LEU A 1 103 ? 10.509 -9.537 5.641 1.00 40.13 137 LEU A N 1
ATOM 800 C CA . LEU A 1 103 ? 9.074 -9.456 5.946 1.00 39.73 137 LEU A CA 1
ATOM 801 C C . LEU A 1 103 ? 8.184 -10.407 5.138 1.00 42.46 137 LEU A C 1
ATOM 802 O O . LEU A 1 103 ? 7.207 -10.944 5.682 1.00 42.90 137 LEU A O 1
ATOM 807 N N . ILE A 1 104 ? 8.467 -10.623 3.855 1.00 44.37 138 ILE A N 1
ATOM 808 C CA . ILE A 1 104 ? 7.552 -11.347 2.969 1.00 43.76 138 ILE A CA 1
ATOM 809 C C . ILE A 1 104 ? 8.000 -12.794 2.810 1.00 39.87 138 ILE A C 1
ATOM 810 O O . ILE A 1 104 ? 9.141 -13.068 2.424 1.00 45.67 138 ILE A O 1
ATOM 815 N N . HIS A 1 105 ? 7.085 -13.719 3.080 1.00 37.10 139 HIS A N 1
ATOM 816 C CA . HIS A 1 105 ? 7.369 -15.154 2.950 1.00 38.95 139 HIS A CA 1
ATOM 817 C C . HIS A 1 105 ? 7.284 -15.556 1.480 1.00 38.24 139 HIS A C 1
ATOM 818 O O . HIS A 1 105 ? 6.465 -15.011 0.744 1.00 42.18 139 HIS A O 1
ATOM 825 N N . PRO A 1 106 ? 8.121 -16.490 1.018 1.00 39.68 140 PRO A N 1
ATOM 826 C CA . PRO A 1 106 ? 8.060 -16.881 -0.404 1.00 39.77 140 PRO A CA 1
ATOM 827 C C . PRO A 1 106 ? 6.693 -17.345 -0.868 1.00 37.84 140 PRO A C 1
ATOM 828 O O . PRO A 1 106 ? 6.373 -17.202 -2.053 1.00 44.67 140 PRO A O 1
ATOM 832 N N . GLY A 1 107 ? 5.880 -17.922 0.013 1.00 40.04 141 GLY A N 1
ATOM 833 C CA . GLY A 1 107 ? 4.555 -18.336 -0.390 1.00 41.24 141 GLY A CA 1
ATOM 834 C C . GLY A 1 107 ? 3.525 -17.239 -0.399 1.00 47.71 141 GLY A C 1
ATOM 835 O O . GLY A 1 107 ? 2.358 -17.485 -0.717 1.00 41.43 141 GLY A O 1
ATOM 836 N N . GLY A 1 108 ? 3.930 -16.021 -0.096 1.00 47.11 142 GLY A N 1
ATOM 837 C CA . GLY A 1 108 ? 2.974 -14.937 -0.043 1.00 44.55 142 GLY A CA 1
ATOM 838 C C . GLY A 1 108 ? 2.645 -14.572 1.390 1.00 42.78 142 GLY A C 1
ATOM 839 O O . GLY A 1 108 ? 2.705 -15.403 2.300 1.00 45.54 142 GLY A O 1
ATOM 840 N N . GLY A 1 109 ? 2.284 -13.296 1.608 1.00 42.40 143 GLY A N 1
ATOM 841 C CA . GLY A 1 109 ? 1.981 -12.875 2.971 1.00 33.42 143 GLY A CA 1
ATOM 842 C C . GLY A 1 109 ? 3.260 -12.693 3.771 1.00 40.06 143 GLY A C 1
ATOM 843 O O . GLY A 1 109 ? 4.364 -12.756 3.240 1.00 43.35 143 GLY A O 1
ATOM 844 N N . THR A 1 110 ? 3.104 -12.454 5.073 1.00 33.57 144 THR A N 1
ATOM 845 C CA . THR A 1 110 ? 4.259 -12.104 5.884 1.00 38.31 144 THR A CA 1
ATOM 846 C C . THR A 1 110 ? 4.702 -13.263 6.763 1.00 33.78 144 THR A C 1
ATOM 847 O O . THR A 1 110 ? 3.916 -14.150 7.105 1.00 34.83 144 THR A O 1
ATOM 851 N N . TYR A 1 111 ? 5.995 -13.247 7.098 1.00 34.43 145 TYR A N 1
ATOM 852 C CA . TYR A 1 111 ? 6.494 -14.105 8.172 1.00 35.32 145 TYR A CA 1
ATOM 853 C C . TYR A 1 111 ? 5.674 -13.911 9.440 1.00 35.37 145 TYR A C 1
ATOM 854 O O . TYR A 1 111 ? 5.257 -14.881 10.083 1.00 36.53 145 TYR A O 1
ATOM 863 N N . ALA A 1 112 ? 5.408 -12.651 9.792 1.00 33.01 146 ALA A N 1
ATOM 864 C CA . ALA A 1 112 ? 4.757 -12.352 11.070 1.00 36.65 146 ALA A CA 1
ATOM 865 C C . ALA A 1 112 ? 3.359 -12.946 11.123 1.00 35.11 146 ALA A C 1
ATOM 866 O O . ALA A 1 112 ? 2.984 -13.583 12.110 1.00 38.30 146 ALA A O 1
ATOM 868 N N . PHE A 1 113 ? 2.576 -12.748 10.058 1.00 35.41 147 PHE A N 1
ATOM 869 C CA . PHE A 1 113 ? 1.265 -13.376 9.983 1.00 34.30 147 PHE A CA 1
ATOM 870 C C . PHE A 1 113 ? 1.353 -14.899 10.130 1.00 38.47 147 PHE A C 1
ATOM 871 O O . PHE A 1 113 ? 0.560 -15.504 10.862 1.00 35.11 147 PHE A O 1
ATOM 879 N N . ARG A 1 114 ? 2.299 -15.536 9.419 1.00 35.74 148 ARG A N 1
ATOM 880 C CA . ARG A 1 114 ? 2.433 -16.994 9.485 1.00 40.71 148 ARG A CA 1
ATOM 881 C C . ARG A 1 114 ? 2.894 -17.443 10.865 1.00 33.36 148 ARG A C 1
ATOM 882 O O . ARG A 1 114 ? 2.401 -18.442 11.401 1.00 32.23 148 ARG A O 1
ATOM 890 N N . TYR A 1 115 ? 3.821 -16.706 11.468 1.00 28.80 149 TYR A N 1
ATOM 891 C CA . TYR A 1 115 ? 4.203 -17.015 12.843 1.00 33.01 149 TYR A CA 1
ATOM 892 C C . TYR A 1 115 ? 2.991 -16.921 13.765 1.00 39.91 149 TYR A C 1
ATOM 893 O O . TYR A 1 115 ? 2.777 -17.781 14.640 1.00 37.37 149 TYR A O 1
ATOM 902 N N . ALA A 1 116 ? 2.165 -15.893 13.552 1.00 33.45 150 ALA A N 1
ATOM 903 C CA . ALA A 1 116 ? 1.014 -15.652 14.414 1.00 35.11 150 ALA A CA 1
ATOM 904 C C . ALA A 1 116 ? -0.085 -16.681 14.191 1.00 35.72 150 ALA A C 1
ATOM 905 O O . ALA A 1 116 ? -0.901 -16.934 15.094 1.00 36.72 150 ALA A O 1
ATOM 907 N N . GLU A 1 117 ? -0.151 -17.287 13.008 1.00 33.70 151 GLU A N 1
ATOM 908 C CA . GLU A 1 117 ? -1.122 -18.364 12.859 1.00 38.67 151 GLU A CA 1
ATOM 909 C C . GLU A 1 117 ? -0.779 -19.539 13.778 1.00 33.62 151 GLU A C 1
ATOM 910 O O . GLU A 1 117 ? -1.669 -20.163 14.358 1.00 37.52 151 GLU A O 1
ATOM 916 N N . LYS A 1 118 ? 0.504 -19.814 13.967 1.00 41.04 152 LYS A N 1
ATOM 917 C CA . LYS A 1 118 ? 0.907 -20.903 14.856 1.00 40.63 152 LYS A CA 1
ATOM 918 C C . LYS A 1 118 ? 0.843 -20.473 16.318 1.00 38.66 152 LYS A C 1
ATOM 919 O O . LYS A 1 118 ? 0.438 -21.258 17.177 1.00 40.84 152 LYS A O 1
ATOM 925 N N . TYR A 1 119 ? 1.196 -19.216 16.617 1.00 34.71 153 TYR A N 1
ATOM 926 C CA . TYR A 1 119 ? 1.205 -18.688 17.984 1.00 40.03 153 TYR A CA 1
ATOM 927 C C . TYR A 1 119 ? 0.269 -17.482 18.044 1.00 42.77 153 TYR A C 1
ATOM 928 O O . TYR A 1 119 ? 0.733 -16.332 18.027 1.00 41.62 153 TYR A O 1
ATOM 937 N N . PRO A 1 120 ? -1.055 -17.709 18.108 1.00 38.13 154 PRO A N 1
ATOM 938 C CA . PRO A 1 120 ? -2.010 -16.594 17.993 1.00 37.71 154 PRO A CA 1
ATOM 939 C C . PRO A 1 120 ? -1.941 -15.614 19.147 1.00 34.99 154 PRO A C 1
ATOM 940 O O . PRO A 1 120 ? -2.345 -14.466 18.983 1.00 38.54 154 PRO A O 1
ATOM 944 N N . ALA A 1 121 ? -1.456 -16.037 20.299 1.00 34.32 155 ALA A N 1
ATOM 945 C CA . ALA A 1 121 ? -1.243 -15.103 21.387 1.00 42.75 155 ALA A CA 1
ATOM 946 C C . ALA A 1 121 ? -0.384 -13.926 20.952 1.00 42.46 155 ALA A C 1
ATOM 947 O O . ALA A 1 121 ? -0.498 -12.844 21.524 1.00 48.29 155 ALA A O 1
ATOM 949 N N . GLN A 1 122 ? 0.431 -14.084 19.914 1.00 45.46 156 GLN A N 1
ATOM 950 C CA . GLN A 1 122 ? 1.327 -13.024 19.481 1.00 41.93 156 GLN A CA 1
ATOM 951 C C . GLN A 1 122 ? 0.750 -12.162 18.371 1.00 43.66 156 GLN A C 1
ATOM 952 O O . GLN A 1 122 ? 1.453 -11.284 17.850 1.00 41.30 156 GLN A O 1
ATOM 958 N N . PHE A 1 123 ? -0.508 -12.369 17.997 1.00 38.49 157 PHE A N 1
ATOM 959 C CA . PHE A 1 123 ? -1.036 -11.651 16.831 1.00 35.45 157 PHE A CA 1
ATOM 960 C C . PHE A 1 123 ? -0.917 -10.132 16.999 1.00 42.29 157 PHE A C 1
ATOM 961 O O . PHE A 1 123 ? -0.361 -9.430 16.137 1.00 37.98 157 PHE A O 1
ATOM 969 N N . ALA A 1 124 ? -1.431 -9.599 18.103 1.00 40.76 158 ALA A N 1
ATOM 970 C CA . ALA A 1 124 ? -1.403 -8.143 18.265 1.00 47.06 158 ALA A CA 1
ATOM 971 C C . ALA A 1 124 ? 0.031 -7.622 18.287 1.00 45.96 158 ALA A C 1
ATOM 972 O O . ALA A 1 124 ? 0.358 -6.630 17.619 1.00 41.98 158 ALA A O 1
ATOM 974 N N . ASN A 1 125 ? 0.911 -8.301 19.023 1.00 40.12 159 ASN A N 1
ATOM 975 C CA . ASN A 1 125 ? 2.271 -7.803 19.171 1.00 47.48 159 ASN A CA 1
ATOM 976 C C . ASN A 1 125 ? 3.011 -7.744 17.851 1.00 41.23 159 ASN A C 1
ATOM 977 O O . ASN A 1 125 ? 3.986 -7.006 17.732 1.00 48.84 159 ASN A O 1
ATOM 982 N N . LEU A 1 126 ? 2.617 -8.542 16.881 1.00 42.09 160 LEU A N 1
ATOM 983 C CA . LEU A 1 126 ? 3.367 -8.579 15.640 1.00 37.87 160 LEU A CA 1
ATOM 984 C C . LEU A 1 126 ? 2.667 -7.824 14.528 1.00 37.89 160 LEU A C 1
ATOM 985 O O . LEU A 1 126 ? 3.159 -7.825 13.386 1.00 37.45 160 LEU A O 1
ATOM 990 N N . LEU A 1 127 ? 1.563 -7.142 14.830 1.00 33.14 161 LEU A N 1
ATOM 991 C CA . LEU A 1 127 ? 0.870 -6.400 13.763 1.00 37.65 161 LEU A CA 1
ATOM 992 C C . LEU A 1 127 ? 1.754 -5.404 13.006 1.00 39.89 161 LEU A C 1
ATOM 993 O O . LEU A 1 127 ? 1.472 -5.126 11.829 1.00 39.59 161 LEU A O 1
ATOM 998 N N . PRO A 1 128 ? 2.775 -4.785 13.607 1.00 37.21 162 PRO A N 1
ATOM 999 C CA . PRO A 1 128 ? 3.549 -3.815 12.810 1.00 45.30 162 PRO A CA 1
ATOM 1000 C C . PRO A 1 128 ? 4.374 -4.465 11.709 1.00 45.47 162 PRO A C 1
ATOM 1001 O O . PRO A 1 128 ? 4.911 -3.748 10.861 1.00 46.47 162 PRO A O 1
ATOM 1005 N N . TYR A 1 129 ? 4.460 -5.795 11.661 1.00 38.54 163 TYR A N 1
ATOM 1006 C CA . TYR A 1 129 ? 5.240 -6.503 10.651 1.00 37.51 163 TYR A CA 1
ATOM 1007 C C . TYR A 1 129 ? 4.343 -7.287 9.701 1.00 38.22 163 TYR A C 1
ATOM 1008 O O . TYR A 1 129 ? 4.846 -8.102 8.918 1.00 41.47 163 TYR A O 1
ATOM 1017 N N . MET A 1 130 ? 3.021 -7.094 9.779 1.00 41.10 164 MET A N 1
ATOM 1018 C CA . MET A 1 130 ? 2.104 -7.771 8.882 1.00 36.82 164 MET A CA 1
ATOM 1019 C C . MET A 1 130 ? 1.608 -6.842 7.788 1.00 40.98 164 MET A C 1
ATOM 1020 O O . MET A 1 130 ? 1.511 -5.624 7.969 1.00 36.66 164 MET A O 1
ATOM 1025 N N . HIS A 1 131 ? 1.240 -7.456 6.672 1.00 39.89 165 HIS A N 1
ATOM 1026 C CA . HIS A 1 131 ? 0.639 -6.728 5.560 1.00 43.00 165 HIS A CA 1
ATOM 1027 C C . HIS A 1 131 ? -0.655 -6.050 5.994 1.00 42.91 165 HIS A C 1
ATOM 1028 O O . HIS A 1 131 ? -1.385 -6.577 6.837 1.00 38.80 165 HIS A O 1
ATOM 1035 N N . ILE A 1 132 ? -0.982 -4.899 5.373 1.00 34.91 166 ILE A N 1
ATOM 1036 C CA . ILE A 1 132 ? -2.212 -4.207 5.786 1.00 34.76 166 ILE A CA 1
ATOM 1037 C C . ILE A 1 132 ? -3.452 -5.043 5.501 1.00 41.03 166 ILE A C 1
ATOM 1038 O O . ILE A 1 132 ? -4.478 -4.841 6.156 1.00 44.93 166 ILE A O 1
ATOM 1043 N N . GLN A 1 133 ? -3.391 -6.002 4.557 1.00 35.76 167 GLN A N 1
ATOM 1044 C CA . GLN A 1 133 ? -4.548 -6.872 4.335 1.00 37.34 167 GLN A CA 1
ATOM 1045 C C . GLN A 1 133 ? -4.621 -8.034 5.326 1.00 39.45 167 GLN A C 1
ATOM 1046 O O . GLN A 1 133 ? -5.605 -8.803 5.308 1.00 39.73 167 GLN A O 1
ATOM 1052 N N . GLU A 1 134 ? -3.580 -8.212 6.141 1.00 38.48 168 GLU A N 1
ATOM 1053 C CA . GLU A 1 134 ? -3.550 -9.211 7.199 1.00 38.42 168 GLU A CA 1
ATOM 1054 C C . GLU A 1 134 ? -3.960 -8.644 8.558 1.00 41.18 168 GLU A C 1
ATOM 1055 O O . GLU A 1 134 ? -4.197 -9.416 9.498 1.00 37.56 168 GLU A O 1
ATOM 1061 N N . ARG A 1 135 ? -3.977 -7.327 8.704 1.00 41.71 169 ARG A N 1
ATOM 1062 C CA . ARG A 1 135 ? -4.373 -6.705 9.960 1.00 34.41 169 ARG A CA 1
ATOM 1063 C C . ARG A 1 135 ? -5.883 -6.591 10.043 1.00 35.69 169 ARG A C 1
ATOM 1064 O O . ARG A 1 135 ? -6.580 -6.570 9.019 1.00 37.81 169 ARG A O 1
ATOM 1072 N N . PRO A 1 136 ? -6.441 -6.535 11.248 1.00 40.89 170 PRO A N 1
ATOM 1073 C CA . PRO A 1 136 ? -7.886 -6.332 11.352 1.00 43.72 170 PRO A CA 1
ATOM 1074 C C . PRO A 1 136 ? -8.251 -5.025 10.660 1.00 35.68 170 PRO A C 1
ATOM 1075 O O . PRO A 1 136 ? -7.409 -4.141 10.491 1.00 41.95 170 PRO A O 1
ATOM 1079 N N . ASN A 1 137 ? -9.497 -4.938 10.215 1.00 39.01 171 ASN A N 1
ATOM 1080 C CA . ASN A 1 137 ? -9.951 -3.716 9.566 1.00 48.22 171 ASN A CA 1
ATOM 1081 C C . ASN A 1 137 ? -9.875 -2.557 10.551 1.00 47.58 171 ASN A C 1
ATOM 1082 O O . ASN A 1 137 ? -10.435 -2.632 11.649 1.00 44.45 171 ASN A O 1
ATOM 1087 N N . ALA A 1 138 ? -9.222 -1.469 10.143 1.00 42.86 172 ALA A N 1
ATOM 1088 C CA . ALA A 1 138 ? -9.155 -0.252 10.959 1.00 42.59 172 ALA A CA 1
ATOM 1089 C C . ALA A 1 138 ? -10.493 0.494 10.991 1.00 50.53 172 ALA A C 1
ATOM 1090 O O . ALA A 1 138 ? -11.364 0.322 10.125 1.00 53.99 172 ALA A O 1
ATOM 1092 N N . ALA A 1 139 ? -10.638 1.346 12.019 1.00 48.97 173 ALA A N 1
ATOM 1093 C CA . ALA A 1 139 ? -11.814 2.185 12.190 1.00 51.37 173 ALA A CA 1
ATOM 1094 C C . ALA A 1 139 ? -11.841 3.317 11.175 1.00 56.47 173 ALA A C 1
ATOM 1095 O O . ALA A 1 139 ? -10.806 3.814 10.733 1.00 62.79 173 ALA A O 1
ATOM 1097 N N . GLU A 1 140 ? -13.056 3.728 10.825 1.00 64.86 174 GLU A N 1
ATOM 1098 C CA . GLU A 1 140 ? -13.266 4.879 9.958 1.00 70.88 174 GLU A CA 1
ATOM 1099 C C . GLU A 1 140 ? -12.453 6.075 10.432 1.00 72.25 174 GLU A C 1
ATOM 1100 O O . GLU A 1 140 ? -12.356 6.343 11.634 1.00 67.47 174 GLU A O 1
ATOM 1106 N N . GLY A 1 141 ? -11.871 6.799 9.470 1.00 75.84 175 GLY A N 1
ATOM 1107 C CA . GLY A 1 141 ? -11.165 8.032 9.749 1.00 75.21 175 GLY A CA 1
ATOM 1108 C C . GLY A 1 141 ? -9.665 7.899 9.897 1.00 70.14 175 GLY A C 1
ATOM 1109 O O . GLY A 1 141 ? -8.967 8.925 9.868 1.00 69.65 175 GLY A O 1
ATOM 1110 N N . THR A 1 142 ? -9.147 6.675 10.046 1.00 55.02 176 THR A N 1
ATOM 1111 C CA . THR A 1 142 ? -7.723 6.433 10.227 1.00 50.52 176 THR A CA 1
ATOM 1112 C C . THR A 1 142 ? -7.022 6.222 8.895 1.00 50.50 176 THR A C 1
ATOM 1113 O O . THR A 1 142 ? -7.619 5.778 7.914 1.00 56.54 176 THR A O 1
ATOM 1117 N N . LEU A 1 143 ? -5.723 6.515 8.890 1.00 45.92 177 LEU A N 1
ATOM 1118 C CA . LEU A 1 143 ? -4.904 6.245 7.717 1.00 44.10 177 LEU A CA 1
ATOM 1119 C C . LEU A 1 143 ? -5.017 4.793 7.274 1.00 46.76 177 LEU A C 1
ATOM 1120 O O .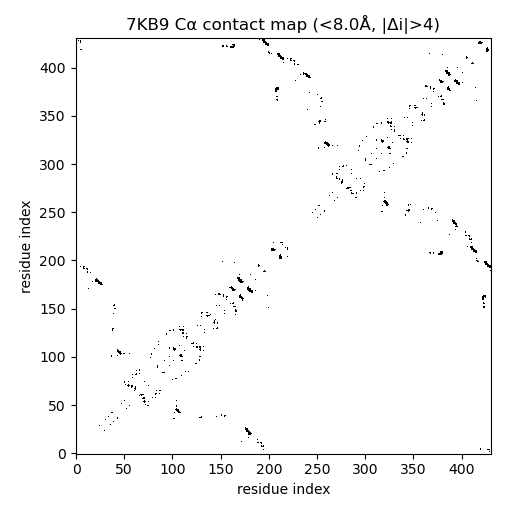 LEU A 1 143 ? -5.184 4.518 6.081 1.00 41.83 177 LEU A O 1
ATOM 1125 N N . LEU A 1 144 ? -4.893 3.841 8.220 1.00 44.63 178 LEU A N 1
ATOM 1126 C CA . LEU A 1 144 ? -4.901 2.429 7.844 1.00 38.52 178 LEU A CA 1
ATOM 1127 C C . LEU A 1 144 ? -6.228 2.046 7.201 1.00 33.60 178 LEU A C 1
ATOM 1128 O O . LEU A 1 144 ? -6.267 1.230 6.276 1.00 38.78 178 LEU A O 1
ATOM 1133 N N . TYR A 1 145 ? -7.330 2.627 7.684 1.00 39.11 179 TYR A N 1
ATOM 1134 C CA . TYR A 1 145 ? -8.617 2.426 7.028 1.00 46.17 179 TYR A CA 1
ATOM 1135 C C . TYR A 1 145 ? -8.557 2.865 5.560 1.00 52.03 179 TYR A C 1
ATOM 1136 O O . TYR A 1 145 ? -8.960 2.120 4.658 1.00 45.57 179 TYR A O 1
ATOM 1145 N N . HIS A 1 146 ? -8.066 4.082 5.299 1.00 47.90 180 HIS A N 1
ATOM 1146 C CA . HIS A 1 146 ? -7.893 4.504 3.906 1.00 43.57 180 HIS A CA 1
ATOM 1147 C C . HIS A 1 146 ? -7.027 3.514 3.130 1.00 42.08 180 HIS A C 1
ATOM 1148 O O . HIS A 1 146 ? -7.357 3.131 1.998 1.00 39.66 180 HIS A O 1
ATOM 1155 N N . LEU A 1 147 ? -5.915 3.069 3.725 1.00 39.86 181 LEU A N 1
ATOM 1156 C CA . LEU A 1 147 ? -5.019 2.198 2.968 1.00 38.61 181 LEU A CA 1
ATOM 1157 C C . LEU A 1 147 ? -5.672 0.853 2.680 1.00 45.40 181 LEU A C 1
ATOM 1158 O O . LEU A 1 147 ? -5.540 0.336 1.570 1.00 36.36 181 LEU A O 1
ATOM 1163 N N . GLN A 1 148 ? -6.383 0.273 3.669 1.00 38.40 182 GLN A N 1
ATOM 1164 C CA . GLN A 1 148 ? -7.021 -1.029 3.480 1.00 40.32 182 GLN A CA 1
ATOM 1165 C C . GLN A 1 148 ? -8.134 -0.996 2.447 1.00 43.30 182 GLN A C 1
ATOM 1166 O O . GLN A 1 148 ? -8.477 -2.034 1.869 1.00 46.83 182 GLN A O 1
ATOM 1172 N N . ASN A 1 149 ? -8.756 0.163 2.256 1.00 39.70 183 ASN A N 1
ATOM 1173 C CA . ASN A 1 149 ? -9.942 0.296 1.423 1.00 43.43 183 ASN A CA 1
ATOM 1174 C C . ASN A 1 149 ? -9.651 0.987 0.100 1.00 56.98 183 ASN A C 1
ATOM 1175 O O . ASN A 1 149 ? -10.584 1.292 -0.646 1.00 60.19 183 ASN A O 1
ATOM 1180 N N . MET A 1 150 ? -8.378 1.227 -0.205 1.00 57.92 184 MET A N 1
ATOM 1181 C CA . MET A 1 150 ? -8.017 2.042 -1.356 1.00 67.51 184 MET A CA 1
ATOM 1182 C C . MET A 1 150 ? -8.305 1.333 -2.665 1.00 62.57 184 MET A C 1
ATOM 1183 O O . MET A 1 150 ? -8.854 1.936 -3.602 1.00 55.67 184 MET A O 1
ATOM 1188 N N . GLY A 1 151 ? -7.899 0.069 -2.755 1.00 51.46 185 GLY A N 1
ATOM 1189 C CA . GLY A 1 151 ? -7.783 -0.650 -4.006 1.00 52.94 185 GLY A CA 1
ATOM 1190 C C . GLY A 1 151 ? -6.345 -0.693 -4.502 1.00 52.71 185 GLY A C 1
ATOM 1191 O O . GLY A 1 151 ? -5.498 0.129 -4.134 1.00 54.14 185 GLY A O 1
ATOM 1192 N N . GLU A 1 152 ? -6.069 -1.668 -5.375 1.00 46.93 186 GLU A N 1
ATOM 1193 C CA . GLU A 1 152 ? -4.699 -1.883 -5.840 1.00 51.39 186 GLU A CA 1
ATOM 1194 C C . GLU A 1 152 ? -4.143 -0.653 -6.559 1.00 51.87 186 GLU A C 1
ATOM 1195 O O . GLU A 1 152 ? -3.046 -0.178 -6.240 1.00 47.02 186 GLU A O 1
ATOM 1201 N N . ASP A 1 153 ? -4.866 -0.163 -7.574 1.00 48.31 187 ASP A N 1
ATOM 1202 C CA . ASP A 1 153 ? -4.344 0.921 -8.414 1.00 59.41 187 ASP A CA 1
ATOM 1203 C C . ASP A 1 153 ? -4.024 2.168 -7.583 1.00 48.15 187 ASP A C 1
ATOM 1204 O O . ASP A 1 153 ? -2.972 2.794 -7.764 1.00 45.39 187 ASP A O 1
ATOM 1209 N N . ALA A 1 154 ? -4.892 2.494 -6.625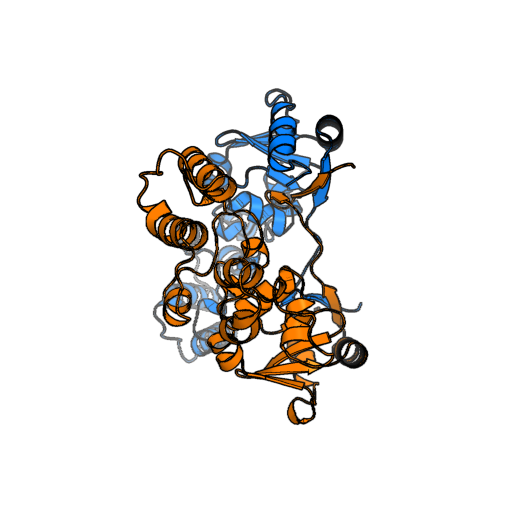 1.00 42.17 188 ALA A N 1
ATOM 1210 C CA . ALA A 1 154 ? -4.644 3.624 -5.734 1.00 42.58 188 ALA A CA 1
ATOM 1211 C C . ALA A 1 154 ? -3.421 3.383 -4.866 1.00 43.37 188 ALA A C 1
ATOM 1212 O O . ALA A 1 154 ? -2.609 4.295 -4.650 1.00 39.82 188 ALA A O 1
ATOM 1214 N N . ILE A 1 155 ? -3.276 2.160 -4.342 1.00 47.71 189 ILE A N 1
ATOM 1215 C CA . ILE A 1 155 ? -2.072 1.818 -3.587 1.00 46.06 189 ILE A CA 1
ATOM 1216 C C . ILE A 1 155 ? -0.828 2.057 -4.425 1.00 43.64 189 ILE A C 1
ATOM 1217 O O . ILE A 1 155 ? 0.160 2.630 -3.952 1.00 39.66 189 ILE A O 1
ATOM 1222 N N . ASN A 1 156 ? -0.839 1.568 -5.667 1.00 47.07 190 ASN A N 1
ATOM 1223 C CA . ASN A 1 156 ? 0.286 1.775 -6.565 1.00 48.50 190 ASN A CA 1
ATOM 1224 C C . ASN A 1 156 ? 0.495 3.259 -6.857 1.00 47.83 190 ASN A C 1
ATOM 1225 O O . ASN A 1 156 ? 1.635 3.724 -6.966 1.00 41.01 190 ASN A O 1
ATOM 1230 N N . ALA A 1 157 ? -0.591 4.014 -7.012 1.00 42.42 191 ALA A N 1
ATOM 1231 C CA . ALA A 1 157 ? -0.441 5.458 -7.214 1.00 41.67 191 ALA A CA 1
ATOM 1232 C C . ALA A 1 157 ? 0.237 6.097 -6.006 1.00 36.32 191 ALA A C 1
ATOM 1233 O O . ALA A 1 157 ? 1.192 6.863 -6.148 1.00 46.54 191 ALA A O 1
ATOM 1235 N N . LEU A 1 158 ? -0.208 5.730 -4.802 1.00 38.01 192 LEU A N 1
ATOM 1236 C CA . LEU A 1 158 ? 0.383 6.248 -3.574 1.00 43.24 192 LEU A CA 1
ATOM 1237 C C . LEU A 1 158 ? 1.859 5.878 -3.448 1.00 43.59 192 LEU A C 1
ATOM 1238 O O . LEU A 1 158 ? 2.702 6.736 -3.155 1.00 39.98 192 LEU A O 1
ATOM 1243 N N . VAL A 1 159 ? 2.187 4.589 -3.618 1.00 42.77 193 VAL A N 1
ATOM 1244 C CA . VAL A 1 159 ? 3.582 4.181 -3.463 1.00 47.98 193 VAL A CA 1
ATOM 1245 C C . VAL A 1 159 ? 4.442 4.832 -4.546 1.00 44.82 193 VAL A C 1
ATOM 1246 O O . VAL A 1 159 ? 5.621 5.134 -4.322 1.00 44.30 193 VAL A O 1
ATOM 1250 N N . SER A 1 160 ? 3.867 5.113 -5.706 1.00 45.76 194 SER A N 1
ATOM 1251 C CA . SER A 1 160 ? 4.640 5.799 -6.733 1.00 55.63 194 SER A CA 1
ATOM 1252 C C . SER A 1 160 ? 4.634 7.324 -6.565 1.00 48.97 194 SER A C 1
ATOM 1253 O O . SER A 1 160 ? 5.162 8.025 -7.428 1.00 57.87 194 SER A O 1
ATOM 1256 N N . GLY A 1 161 ? 4.066 7.854 -5.484 1.00 46.38 195 GLY A N 1
ATOM 1257 C CA . GLY A 1 161 ? 4.124 9.287 -5.233 1.00 39.35 195 GLY A CA 1
ATOM 1258 C C . GLY A 1 161 ? 3.410 10.143 -6.263 1.00 49.08 195 GLY A C 1
ATOM 1259 O O . GLY A 1 161 ? 3.833 11.279 -6.515 1.00 43.15 195 GLY A O 1
ATOM 1260 N N . ALA A 1 162 ? 2.342 9.624 -6.874 1.00 47.66 196 ALA A N 1
ATOM 1261 C CA . ALA A 1 162 ? 1.666 10.309 -7.973 1.00 41.54 196 ALA A CA 1
ATOM 1262 C C . ALA A 1 162 ? 1.072 11.646 -7.517 1.00 42.39 196 ALA A C 1
ATOM 1263 O O . ALA A 1 162 ? 0.755 11.847 -6.338 1.00 36.69 196 ALA A O 1
ATOM 1265 N N . SER A 1 163 ? 0.884 12.554 -8.494 1.00 42.10 197 SER A N 1
ATOM 1266 C CA . SER A 1 163 ? 0.459 13.917 -8.195 1.00 39.78 197 SER A CA 1
ATOM 1267 C C . SER A 1 163 ? -0.928 13.956 -7.574 1.00 38.96 197 SER A C 1
ATOM 1268 O O . SER A 1 163 ? -1.257 14.909 -6.858 1.00 33.97 197 SER A O 1
ATOM 1271 N N . MET A 1 164 ? -1.729 12.925 -7.806 1.00 37.00 198 MET A N 1
ATOM 1272 C CA . MET A 1 164 ? -3.105 12.848 -7.338 1.00 28.81 198 MET A CA 1
ATOM 1273 C C . MET A 1 164 ? -3.569 11.427 -7.603 1.00 31.67 198 MET A C 1
ATOM 1274 O O . MET A 1 164 ? -3.010 10.738 -8.461 1.00 37.06 198 MET A O 1
ATOM 1279 N N . PHE A 1 165 ? -4.620 11.014 -6.895 1.00 30.53 199 PHE A N 1
ATOM 1280 C CA . PHE A 1 165 ? -5.271 9.729 -7.161 1.00 33.80 199 PHE A CA 1
ATOM 1281 C C . PHE A 1 165 ? -6.594 9.745 -6.393 1.00 37.15 199 PHE A C 1
ATOM 1282 O O . PHE A 1 165 ? -6.850 10.638 -5.571 1.00 38.59 199 PHE A O 1
ATOM 1290 N N . GLY A 1 166 ? -7.462 8.800 -6.724 1.00 37.58 200 GLY A N 1
ATOM 1291 C CA . GLY A 1 166 ? -8.762 8.662 -6.074 1.00 46.17 200 GLY A CA 1
ATOM 1292 C C . GLY A 1 166 ? -8.832 7.407 -5.239 1.00 46.27 200 GLY A C 1
ATOM 1293 O O . GLY A 1 166 ? -8.447 6.325 -5.684 1.00 41.85 200 GLY A O 1
ATOM 1294 N N . SER A 1 167 ? -9.319 7.551 -4.001 1.00 55.15 201 SER A N 1
ATOM 1295 C CA . SER A 1 167 ? -9.596 6.425 -3.107 1.00 59.16 201 SER A CA 1
ATOM 1296 C C . SER A 1 167 ? -11.068 6.489 -2.761 1.00 61.84 201 SER A C 1
ATOM 1297 O O . SER A 1 167 ? -11.522 7.460 -2.144 1.00 61.69 201 SER A O 1
ATOM 1300 N N . GLY A 1 168 ? -11.805 5.464 -3.150 1.00 66.16 202 GLY A N 1
ATOM 1301 C CA . GLY A 1 168 ? -13.223 5.440 -2.858 1.00 77.52 202 GLY A CA 1
ATOM 1302 C C . GLY A 1 168 ? -13.911 6.619 -3.501 1.00 77.94 202 GLY A C 1
ATOM 1303 O O . GLY A 1 168 ? -14.095 6.642 -4.720 1.00 82.44 202 GLY A O 1
ATOM 1304 N N . SER A 1 169 ? -14.281 7.616 -2.699 1.00 77.03 203 SER A N 1
ATOM 1305 C CA . SER A 1 169 ? -14.827 8.856 -3.235 1.00 78.01 203 SER A CA 1
ATOM 1306 C C . SER A 1 169 ? -13.935 10.065 -2.985 1.00 73.09 203 SER A C 1
ATOM 1307 O O . SER A 1 169 ? -14.221 11.141 -3.525 1.00 77.46 203 SER A O 1
ATOM 1310 N N . ASP A 1 170 ? -12.857 9.916 -2.216 1.00 56.94 204 ASP A N 1
ATOM 1311 C CA . ASP A 1 170 ? -11.968 11.027 -1.897 1.00 48.87 204 ASP A CA 1
ATOM 1312 C C . ASP A 1 170 ? -10.921 11.253 -2.973 1.00 45.42 204 ASP A C 1
ATOM 1313 O O . ASP A 1 170 ? -10.493 10.317 -3.646 1.00 37.35 204 ASP A O 1
ATOM 1318 N N . LEU A 1 171 ? -10.492 12.514 -3.101 1.00 33.39 205 LEU A N 1
ATOM 1319 C CA . LEU A 1 171 ? -9.378 12.911 -3.950 1.00 31.21 205 LEU A CA 1
ATOM 1320 C C . LEU A 1 171 ? -8.175 13.089 -3.047 1.00 35.59 205 LEU A C 1
ATOM 1321 O O . LEU A 1 171 ? -8.268 13.759 -2.008 1.00 36.59 205 LEU A O 1
ATOM 1326 N N . TRP A 1 172 ? -7.064 12.455 -3.402 1.00 32.90 206 TRP A N 1
ATOM 1327 C CA . TRP A 1 172 ? -5.795 12.720 -2.752 1.00 34.82 206 TRP A CA 1
ATOM 1328 C C . TRP A 1 172 ? -5.004 13.600 -3.706 1.00 37.53 206 TRP A C 1
ATOM 1329 O O . TRP A 1 172 ? -4.774 13.206 -4.850 1.00 38.15 206 TRP A O 1
ATOM 1340 N N . LEU A 1 173 ? -4.611 14.782 -3.256 1.00 29.64 207 LEU A N 1
ATOM 1341 C CA . LEU A 1 173 ? -3.811 15.697 -4.084 1.00 31.69 207 LEU A CA 1
ATOM 1342 C C . LEU A 1 173 ? -2.488 15.904 -3.388 1.00 37.21 207 LEU A C 1
ATOM 1343 O O . LEU A 1 173 ? -2.472 16.344 -2.238 1.00 37.31 207 LEU A O 1
ATOM 1348 N N . ARG A 1 174 ? -1.392 15.589 -4.079 1.00 37.09 208 ARG A N 1
ATOM 1349 C CA . ARG A 1 174 ? -0.066 15.807 -3.533 1.00 43.63 208 ARG A CA 1
ATOM 1350 C C . ARG A 1 174 ? 0.265 17.277 -3.674 1.00 41.08 208 ARG A C 1
ATOM 1351 O O . ARG A 1 174 ? 0.080 17.847 -4.751 1.00 38.09 208 ARG A O 1
ATOM 1359 N N . LYS A 1 175 ? 0.752 17.883 -2.601 1.00 40.74 209 LYS A N 1
ATOM 1360 C CA . LYS A 1 175 ? 1.316 19.234 -2.682 1.00 42.96 209 LYS A CA 1
ATOM 1361 C C . LYS A 1 175 ? 2.643 19.174 -1.950 1.00 35.09 209 LYS A C 1
ATOM 1362 O O . LYS A 1 175 ? 2.657 19.000 -0.722 1.00 36.04 209 LYS A O 1
ATOM 1368 N N . GLY A 1 176 ? 3.743 19.258 -2.688 1.00 43.08 210 GLY A N 1
ATOM 1369 C CA . GLY A 1 176 ? 5.032 19.068 -2.059 1.00 48.30 210 GLY A CA 1
ATOM 1370 C C . GLY A 1 176 ? 5.158 17.627 -1.601 1.00 43.89 210 GLY A C 1
ATOM 1371 O O . GLY A 1 176 ? 4.986 16.715 -2.416 1.00 43.68 210 GLY A O 1
ATOM 1372 N N . ASP A 1 177 ? 5.427 17.404 -0.313 1.00 42.01 211 ASP A N 1
ATOM 1373 C CA . ASP A 1 177 ? 5.556 16.070 0.273 1.00 42.41 211 ASP A CA 1
ATOM 1374 C C . ASP A 1 177 ? 4.370 15.704 1.177 1.00 40.39 211 ASP A C 1
ATOM 1375 O O . ASP A 1 177 ? 4.514 14.945 2.137 1.00 41.99 211 ASP A O 1
ATOM 1380 N N . ILE A 1 178 ? 3.185 16.223 0.880 1.00 39.04 212 ILE A N 1
ATOM 1381 C CA . ILE A 1 178 ? 2.004 15.999 1.717 1.00 42.27 212 ILE A CA 1
ATOM 1382 C C . ILE A 1 178 ? 0.852 15.680 0.793 1.00 41.67 212 ILE A C 1
ATOM 1383 O O . ILE A 1 178 ? 0.725 16.275 -0.284 1.00 42.37 212 ILE A O 1
ATOM 1388 N N . TYR A 1 179 ? 0.024 14.727 1.200 1.00 39.79 213 TYR A N 1
ATOM 1389 C CA . TYR A 1 179 ? -1.214 14.424 0.504 1.00 35.38 213 TYR A CA 1
ATOM 1390 C C . TYR A 1 179 ? -2.363 15.069 1.250 1.00 38.63 213 TYR A C 1
ATOM 1391 O O . TYR A 1 179 ? -2.527 14.829 2.444 1.00 37.56 213 TYR A O 1
ATOM 1400 N N . TYR A 1 180 ? -3.180 15.832 0.519 1.00 36.99 214 TYR A N 1
ATOM 1401 C CA . TYR A 1 180 ? -4.389 16.471 1.017 1.00 38.05 214 TYR A CA 1
ATOM 1402 C C . TYR A 1 180 ? -5.604 15.759 0.442 1.00 34.53 214 TYR A C 1
ATOM 1403 O O . TYR A 1 180 ? -5.670 15.528 -0.769 1.00 35.55 214 TYR A O 1
ATOM 1412 N N . LEU A 1 181 ? -6.570 15.433 1.307 1.00 37.97 215 LEU A N 1
ATOM 1413 C CA . LEU A 1 181 ? -7.783 14.739 0.910 1.00 39.44 215 LEU A CA 1
ATOM 1414 C C . LEU A 1 181 ? -8.944 15.714 0.796 1.00 42.86 215 LEU A C 1
ATOM 1415 O O . LEU A 1 181 ? -9.172 16.523 1.697 1.00 40.29 215 LEU A O 1
ATOM 1420 N N . PHE A 1 182 ? -9.700 15.590 -0.282 1.00 35.69 216 PHE A N 1
ATOM 1421 C CA . PHE A 1 182 ? -10.878 16.396 -0.555 1.00 39.57 216 PHE A CA 1
ATOM 1422 C C . PHE A 1 182 ? -12.024 15.488 -0.950 1.00 38.02 216 PHE A C 1
ATOM 1423 O O . PHE A 1 182 ? -11.813 14.448 -1.599 1.00 37.85 216 PHE A O 1
ATOM 1431 N N . ASN A 1 183 ? -13.236 15.916 -0.602 1.00 37.78 217 ASN A N 1
ATOM 1432 C CA . ASN A 1 183 ? -14.446 15.142 -0.816 1.00 48.46 217 ASN A CA 1
ATOM 1433 C C . ASN A 1 183 ? -14.880 15.221 -2.276 1.00 49.25 217 ASN A C 1
ATOM 1434 O O . ASN A 1 183 ? -14.415 16.062 -3.062 1.00 42.15 217 ASN A O 1
ATOM 1439 N N . GLU A 1 184 ? -15.792 14.317 -2.635 1.00 43.67 218 GLU A N 1
ATOM 1440 C CA . GLU A 1 184 ? -16.204 14.188 -4.028 1.00 47.83 218 GLU A CA 1
ATOM 1441 C C . GLU A 1 184 ? -16.920 15.437 -4.523 1.00 57.07 218 GLU A C 1
ATOM 1442 O O . GLU A 1 184 ? -16.882 15.735 -5.727 1.00 56.83 218 GLU A O 1
ATOM 1448 N N . GLU A 1 185 ? -17.561 16.191 -3.618 1.00 59.13 219 GLU A N 1
ATOM 1449 C CA . GLU A 1 185 ? -18.267 17.390 -4.059 1.00 62.42 219 GLU A CA 1
ATOM 1450 C C . GLU A 1 185 ? -17.304 18.523 -4.391 1.00 54.90 219 GLU A C 1
ATOM 1451 O O . GLU A 1 185 ? -17.508 19.230 -5.384 1.00 49.09 219 GLU A O 1
ATOM 1457 N N . THR A 1 186 ? -16.256 18.711 -3.578 1.00 47.96 220 THR A N 1
ATOM 1458 C CA . THR A 1 186 ? -15.189 19.627 -3.960 1.00 42.19 220 THR A CA 1
ATOM 1459 C C . THR A 1 186 ? -14.519 19.165 -5.255 1.00 39.24 220 THR A C 1
ATOM 1460 O O . THR A 1 186 ? -14.291 19.960 -6.171 1.00 45.04 220 THR A O 1
ATOM 1464 N N . TRP A 1 187 ? -14.235 17.869 -5.361 1.00 38.16 221 TRP A N 1
ATOM 1465 C CA . TRP A 1 187 ? -13.607 17.341 -6.572 1.00 37.48 221 TRP A CA 1
ATOM 1466 C C . TRP A 1 187 ? -14.441 17.668 -7.813 1.00 43.50 221 TRP A C 1
ATOM 1467 O O . TRP A 1 187 ? -13.919 18.155 -8.832 1.00 40.05 221 TRP A O 1
ATOM 1478 N N . LEU A 1 188 ? -15.744 17.417 -7.737 1.00 45.83 222 LEU A N 1
ATOM 1479 C CA . LEU A 1 188 ? -16.620 17.586 -8.887 1.00 44.34 222 LEU A CA 1
ATOM 1480 C C . LEU A 1 188 ? -16.789 19.057 -9.251 1.00 51.68 222 LEU A C 1
ATOM 1481 O O . LEU A 1 188 ? -16.830 19.412 -10.437 1.00 47.83 222 LEU A O 1
ATOM 1486 N N . THR A 1 189 ? -16.915 19.924 -8.242 1.00 46.31 223 THR A N 1
ATOM 1487 C CA . THR A 1 189 ? -17.039 21.350 -8.500 1.00 49.44 223 THR A CA 1
ATOM 1488 C C . THR A 1 189 ? -15.828 21.882 -9.258 1.00 47.42 223 THR A C 1
ATOM 1489 O O . THR A 1 189 ? -15.968 22.547 -10.290 1.00 45.67 223 THR A O 1
ATOM 1493 N N . ASN A 1 190 ? -14.630 21.618 -8.744 1.00 43.43 224 ASN A N 1
ATOM 1494 C CA . ASN A 1 190 ? -13.418 22.143 -9.374 1.00 35.98 224 ASN A CA 1
ATOM 1495 C C . ASN A 1 190 ? -13.175 21.519 -10.744 1.00 39.16 224 ASN A C 1
ATOM 1496 O O . ASN A 1 190 ? -12.717 22.206 -11.673 1.00 43.68 224 ASN A O 1
ATOM 1501 N N . ALA A 1 191 ? -13.457 20.221 -10.895 1.00 34.70 225 ALA A N 1
ATOM 1502 C CA . ALA A 1 191 ? -13.396 19.644 -12.235 1.00 41.90 225 ALA A CA 1
ATOM 1503 C C . ALA A 1 191 ? -14.359 20.372 -13.170 1.00 47.45 225 ALA A C 1
ATOM 1504 O O . ALA A 1 191 ? -14.001 20.694 -14.311 1.00 46.70 225 ALA A O 1
ATOM 1506 N N . ASN A 1 192 ? -15.563 20.699 -12.685 1.00 47.48 226 ASN A N 1
ATOM 1507 C CA . ASN A 1 192 ? -16.540 21.382 -13.541 1.00 52.36 226 ASN A CA 1
ATOM 1508 C C . ASN A 1 192 ? -16.064 22.779 -13.932 1.00 55.36 226 ASN A C 1
ATOM 1509 O O . ASN A 1 192 ? -16.266 23.205 -15.077 1.00 60.07 226 ASN A O 1
ATOM 1514 N N . LYS A 1 193 ? -15.419 23.501 -13.004 1.00 46.46 227 LYS A N 1
ATOM 1515 C CA . LYS A 1 193 ? -14.858 24.810 -13.339 1.00 47.44 227 LYS A CA 1
ATOM 1516 C C . LYS A 1 193 ? -13.760 24.703 -14.388 1.00 54.11 227 LYS A C 1
ATOM 1517 O O . LYS A 1 193 ? -13.550 25.648 -15.157 1.00 48.71 227 LYS A O 1
ATOM 1523 N N . ALA A 1 194 ? -13.031 23.581 -14.423 1.00 47.36 228 ALA A N 1
ATOM 1524 C CA . ALA A 1 194 ? -11.892 23.463 -15.322 1.00 44.26 228 ALA A CA 1
ATOM 1525 C C . ALA A 1 194 ? -12.263 22.841 -16.657 1.00 43.45 228 ALA A C 1
ATOM 1526 O O . ALA A 1 194 ? -11.382 22.640 -17.504 1.00 50.82 228 ALA A O 1
ATOM 1528 N N . GLY A 1 195 ? -13.541 22.560 -16.874 1.00 38.81 229 GLY A N 1
ATOM 1529 C CA . GLY A 1 195 ? -13.964 21.926 -18.107 1.00 50.43 229 GLY A CA 1
ATOM 1530 C C . GLY A 1 195 ? -13.551 20.471 -18.232 1.00 48.76 229 GLY A C 1
ATOM 1531 O O . GLY A 1 195 ? -13.378 19.973 -19.351 1.00 46.24 229 GLY A O 1
ATOM 1532 N N . LEU A 1 196 ? -13.405 19.773 -17.106 1.00 43.25 230 LEU A N 1
ATOM 1533 C CA . LEU A 1 196 ? -12.870 18.418 -17.054 1.00 43.35 230 LEU A CA 1
ATOM 1534 C C . LEU A 1 196 ? -13.898 17.417 -16.530 1.00 51.24 230 LEU A C 1
ATOM 1535 O O . LEU A 1 196 ? -14.651 17.709 -15.595 1.00 51.71 230 LEU A O 1
ATOM 1540 N N . SER A 1 197 ? -13.908 16.231 -17.123 1.00 45.24 231 SER A N 1
ATOM 1541 C CA . SER A 1 197 ? -14.579 15.083 -16.534 1.00 46.50 231 SER A CA 1
ATOM 1542 C C . SER A 1 197 ? -13.534 14.037 -16.159 1.00 49.30 231 SER A C 1
ATOM 1543 O O . SER A 1 197 ? -12.383 14.094 -16.602 1.00 46.33 231 SER A O 1
ATOM 1546 N N . TYR A 1 198 ? -13.938 13.086 -15.314 1.00 52.76 232 TYR A N 1
ATOM 1547 C CA . TYR A 1 198 ? -12.981 12.139 -14.764 1.00 48.46 232 TYR A CA 1
ATOM 1548 C C . TYR A 1 198 ? -13.676 10.833 -14.427 1.00 48.83 232 TYR A C 1
ATOM 1549 O O . TYR A 1 198 ? -14.870 10.799 -14.121 1.00 46.16 232 TYR A O 1
ATOM 1558 N N . SER A 1 199 ? -12.892 9.760 -14.478 1.00 52.70 233 SER A N 1
ATOM 1559 C CA . SER A 1 199 ? -13.304 8.436 -14.027 1.00 50.56 233 SER A CA 1
ATOM 1560 C C . SER A 1 199 ? -12.065 7.765 -13.477 1.00 48.12 233 SER A C 1
ATOM 1561 O O . SER A 1 199 ? -10.945 8.106 -13.882 1.00 44.65 233 SER A O 1
ATOM 1564 N N . LEU A 1 200 ? -12.271 6.804 -12.567 1.00 45.75 234 LEU A N 1
ATOM 1565 C CA . LEU A 1 200 ? -11.189 5.968 -12.065 1.00 44.62 234 LEU A CA 1
ATOM 1566 C C . LEU A 1 200 ? -10.890 4.865 -13.068 1.00 49.30 234 LEU A C 1
ATOM 1567 O O . LEU A 1 200 ? -11.774 4.420 -13.799 1.00 54.96 234 LEU A O 1
ATOM 1572 N N . LEU A 1 201 ? -9.620 4.458 -13.107 1.00 51.50 235 LEU A N 1
ATOM 1573 C CA . LEU A 1 201 ? -9.163 3.432 -14.032 1.00 52.74 235 LEU A CA 1
ATOM 1574 C C . LEU A 1 201 ? -10.097 2.226 -13.956 1.00 55.55 235 LEU A C 1
ATOM 1575 O O . LEU A 1 201 ? -10.577 1.858 -12.879 1.00 55.30 235 LEU A O 1
ATOM 1580 N N . SER A 1 202 ? -10.437 1.682 -15.117 1.00 63.63 236 SER A N 1
ATOM 1581 C CA . SER A 1 202 ? -11.352 0.555 -15.177 1.00 74.55 236 SER A CA 1
ATOM 1582 C C . SER A 1 202 ? -10.701 -0.678 -14.564 1.00 71.42 236 SER A C 1
ATOM 1583 O O . SER A 1 202 ? -9.489 -0.900 -14.684 1.00 65.55 236 SER A O 1
ATOM 1586 N N . ALA A 1 203 ? -11.528 -1.477 -13.898 1.00 71.66 237 ALA A N 1
ATOM 1587 C CA . ALA A 1 203 ? -11.062 -2.728 -13.325 1.00 68.25 237 ALA A CA 1
ATOM 1588 C C . ALA A 1 203 ? -10.455 -3.624 -14.405 1.00 77.00 237 ALA A C 1
ATOM 1589 O O . ALA A 1 203 ? -10.947 -3.691 -15.538 1.00 76.78 237 ALA A O 1
ATOM 1591 N N . CYS A 1 204 ? -9.356 -4.307 -14.047 1.00 79.09 238 CYS A N 1
ATOM 1592 C CA . CYS A 1 204 ? -8.586 -5.111 -15.002 1.00 86.11 238 CYS A CA 1
ATOM 1593 C C . CYS A 1 204 ? -7.756 -6.094 -14.163 1.00 87.80 238 CYS A C 1
ATOM 1594 O O . CYS A 1 204 ? -6.595 -5.854 -13.816 1.00 90.08 238 CYS A O 1
ATOM 1597 N N . PHE A 1 205 ? -8.382 -7.232 -13.839 1.00 88.96 239 PHE A N 1
ATOM 1598 C CA . PHE A 1 205 ? -7.842 -8.141 -12.831 1.00 85.64 239 PHE A CA 1
ATOM 1599 C C . PHE A 1 205 ? -6.609 -8.880 -13.336 1.00 89.53 239 PHE A C 1
ATOM 1600 O O . PHE A 1 205 ? -5.658 -9.106 -12.577 1.00 88.82 239 PHE A O 1
ATOM 1608 N N . ILE A 1 206 ? -6.615 -9.292 -14.597 1.00 49.67 240 ILE A N 1
ATOM 1609 C CA . ILE A 1 206 ? -5.439 -9.847 -15.240 1.00 51.32 240 ILE A CA 1
ATOM 1610 C C . ILE A 1 206 ? -5.407 -9.234 -16.614 1.00 56.45 240 ILE A C 1
ATOM 1611 O O . ILE A 1 206 ? -6.364 -9.395 -17.379 1.00 59.35 240 ILE A O 1
ATOM 1616 N N . GLN A 1 207 ? -4.344 -8.482 -16.897 1.00 46.35 241 GLN A N 1
ATOM 1617 C CA . GLN A 1 207 ? -4.156 -7.838 -18.182 1.00 42.24 241 GLN A CA 1
ATOM 1618 C C . GLN A 1 207 ? -3.119 -8.604 -19.003 1.00 40.52 241 GLN A C 1
ATOM 1619 O O . GLN A 1 207 ? -2.010 -8.869 -18.532 1.00 41.47 241 GLN A O 1
ATOM 1625 N N . ARG A 1 208 ? -3.482 -8.947 -20.227 1.00 43.78 242 ARG A N 1
ATOM 1626 C CA . ARG A 1 208 ? -2.538 -9.511 -21.184 1.00 38.72 242 ARG A CA 1
ATOM 1627 C C . ARG A 1 208 ? -2.614 -8.658 -22.447 1.00 33.76 242 ARG A C 1
ATOM 1628 O O . ARG A 1 208 ? -3.652 -8.618 -23.114 1.00 42.92 242 ARG A O 1
ATOM 1636 N N . GLY A 1 209 ? -1.519 -7.990 -22.784 1.00 47.06 243 GLY A N 1
ATOM 1637 C CA . GLY A 1 209 ? -1.586 -7.045 -23.884 1.00 44.59 243 GLY A CA 1
ATOM 1638 C C . GLY A 1 209 ? -2.592 -5.959 -23.553 1.00 47.40 243 GLY A C 1
ATOM 1639 O O . GLY A 1 209 ? -2.516 -5.302 -22.496 1.00 38.36 243 GLY A O 1
ATOM 1640 N N . ASN A 1 210 ? -3.555 -5.756 -24.460 1.00 44.56 244 ASN A N 1
ATOM 1641 C CA . ASN A 1 210 ? -4.663 -4.849 -24.214 1.00 47.92 244 ASN A CA 1
ATOM 1642 C C . ASN A 1 210 ? -5.941 -5.592 -23.808 1.00 41.09 244 ASN A C 1
ATOM 1643 O O . ASN A 1 210 ? -7.036 -5.058 -23.967 1.00 43.31 244 ASN A O 1
ATOM 1648 N N . ILE A 1 211 ? -5.825 -6.806 -23.276 1.00 35.43 245 ILE A N 1
ATOM 1649 C CA . ILE A 1 211 ? -6.983 -7.615 -22.916 1.00 36.94 245 ILE A CA 1
ATOM 1650 C C . ILE A 1 211 ? -7.090 -7.662 -21.401 1.00 37.90 245 ILE A C 1
ATOM 1651 O O . ILE A 1 211 ? -6.104 -7.983 -20.727 1.00 44.65 245 ILE A O 1
ATOM 1656 N N . CYS A 1 212 ? -8.288 -7.377 -20.881 1.00 42.47 246 CYS A N 1
ATOM 1657 C CA . CYS A 1 212 ? -8.623 -7.410 -19.454 1.00 43.43 246 CYS A CA 1
ATOM 1658 C C . CYS A 1 212 ? -9.480 -8.640 -19.171 1.00 46.09 246 CYS A C 1
ATOM 1659 O O . CYS A 1 212 ? -10.616 -8.739 -19.663 1.00 43.96 246 CYS A O 1
ATOM 1662 N N . TRP A 1 213 ? -8.952 -9.548 -18.358 1.00 42.29 247 TRP A N 1
ATOM 1663 C CA . TRP A 1 213 ? -9.593 -10.832 -18.096 1.00 43.85 247 TRP A CA 1
ATOM 1664 C C . TRP A 1 213 ? -10.321 -10.847 -16.757 1.00 48.56 247 TRP A C 1
ATOM 1665 O O . TRP A 1 213 ? -9.890 -10.226 -15.783 1.00 50.88 247 TRP A O 1
ATOM 1676 N N . ASP A 1 214 ? -11.411 -11.616 -16.706 1.00 46.27 248 ASP A N 1
ATOM 1677 C CA . ASP A 1 214 ? -12.111 -11.886 -15.459 1.00 55.34 248 ASP A CA 1
ATOM 1678 C C . ASP A 1 214 ? -12.805 -13.234 -15.594 1.00 49.97 248 ASP A C 1
ATOM 1679 O O . ASP A 1 214 ? -12.895 -13.801 -16.687 1.00 53.44 248 ASP A O 1
ATOM 1684 N N . VAL A 1 215 ? -13.321 -13.730 -14.479 1.00 57.54 249 VAL A N 1
ATOM 1685 C CA . VAL A 1 215 ? -14.040 -14.998 -14.463 1.00 63.89 249 VAL A CA 1
ATOM 1686 C C . VAL A 1 215 ? -15.495 -14.752 -14.825 1.00 64.97 249 VAL A C 1
ATOM 1687 O O . VAL A 1 215 ? -16.132 -13.839 -14.291 1.00 80.12 249 VAL A O 1
ATOM 1691 N N . GLU A 1 216 ? -16.015 -15.550 -15.751 1.00 66.79 250 GLU A N 1
ATOM 1692 C CA . GLU A 1 216 ? -17.452 -15.598 -16.024 1.00 84.51 250 GLU A CA 1
ATOM 1693 C C . GLU A 1 216 ? -18.170 -16.220 -14.824 1.00 98.35 250 GLU A C 1
ATOM 1694 O O . GLU A 1 216 ? -18.144 -17.439 -14.629 1.00 103.23 250 GLU A O 1
ATOM 1700 N N . ASP A 1 217 ? -18.820 -15.389 -14.013 1.00 104.13 251 ASP A N 1
ATOM 1701 C CA . ASP A 1 217 ? -19.510 -15.873 -12.811 1.00 106.52 251 ASP A CA 1
ATOM 1702 C C . ASP A 1 217 ? -20.880 -16.464 -13.147 1.00 110.52 251 ASP A C 1
ATOM 1703 O O . ASP A 1 217 ? -21.134 -17.649 -12.930 1.00 111.61 251 ASP A O 1
ATOM 1708 N N . ALA B 1 3 ? -9.801 -19.274 -5.607 1.00 94.36 37 ALA B N 1
ATOM 1709 C CA . ALA B 1 3 ? -11.118 -19.817 -5.902 1.00 96.86 37 ALA B CA 1
ATOM 1710 C C . ALA B 1 3 ? -11.458 -19.613 -7.370 1.00 98.56 37 ALA B C 1
ATOM 1711 O O . ALA B 1 3 ? -12.119 -20.449 -7.991 1.00 100.76 37 ALA B O 1
ATOM 1713 N N . ASP B 1 4 ? -10.982 -18.495 -7.923 1.00 94.85 38 ASP B N 1
ATOM 1714 C CA . ASP B 1 4 ? -11.262 -18.136 -9.308 1.00 82.28 38 ASP B CA 1
ATOM 1715 C C . ASP B 1 4 ? -10.287 -18.756 -10.298 1.00 63.16 38 ASP B C 1
ATOM 1716 O O . ASP B 1 4 ? -10.685 -19.051 -11.437 1.00 53.80 38 ASP B O 1
ATOM 1721 N N . SER B 1 5 ? -9.027 -18.947 -9.890 1.00 51.46 39 SER B N 1
ATOM 1722 C CA . SER B 1 5 ? -8.037 -19.666 -10.701 1.00 48.94 39 SER B CA 1
ATOM 1723 C C . SER B 1 5 ? -7.892 -19.050 -12.092 1.00 44.89 39 SER B C 1
ATOM 1724 O O . SER B 1 5 ? -7.773 -19.762 -13.110 1.00 42.66 39 SER B O 1
ATOM 1727 N N . LEU B 1 6 ? -7.907 -17.712 -12.141 1.00 45.73 40 LEU B N 1
ATOM 1728 C CA . LEU B 1 6 ? -7.716 -17.002 -13.404 1.00 47.37 40 LEU B CA 1
ATOM 1729 C C . LEU B 1 6 ? -6.482 -17.450 -14.170 1.00 41.97 40 LEU B C 1
ATOM 1730 O O . LEU B 1 6 ? -6.588 -17.679 -15.387 1.00 44.01 40 LEU B O 1
ATOM 1735 N N . PRO B 1 7 ? -5.298 -17.572 -13.562 1.00 48.89 41 PRO B N 1
ATOM 1736 C CA . PRO B 1 7 ? -4.131 -17.986 -14.363 1.00 47.75 41 PRO B CA 1
ATOM 1737 C C . PRO B 1 7 ? -4.301 -19.359 -15.004 1.00 47.83 41 PRO B C 1
ATOM 1738 O O . PRO B 1 7 ? -3.981 -19.529 -16.190 1.00 41.76 41 PRO B O 1
ATOM 1742 N N . GLU B 1 8 ? -4.795 -20.347 -14.244 1.00 45.49 42 GLU B N 1
ATOM 1743 C CA . GLU B 1 8 ? -5.065 -21.658 -14.834 1.00 44.69 42 GLU B CA 1
ATOM 1744 C C . GLU B 1 8 ? -6.135 -21.562 -15.912 1.00 44.71 42 GLU B C 1
ATOM 1745 O O . GLU B 1 8 ? -6.044 -22.247 -16.944 1.00 42.64 42 GLU B O 1
ATOM 1751 N N . ARG B 1 9 ? -7.124 -20.689 -15.713 1.00 44.75 43 ARG B N 1
ATOM 1752 C CA . ARG B 1 9 ? -8.153 -20.528 -16.732 1.00 43.42 43 ARG B CA 1
ATOM 1753 C C . ARG B 1 9 ? -7.578 -19.911 -18.003 1.00 40.26 43 ARG B C 1
ATOM 1754 O O . ARG B 1 9 ? -7.962 -20.317 -19.101 1.00 37.03 43 ARG B O 1
ATOM 1762 N N . ILE B 1 10 ? -6.677 -18.924 -17.875 1.00 36.49 44 ILE B N 1
ATOM 1763 C CA . ILE B 1 10 ? -6.028 -18.361 -19.061 1.00 35.45 44 ILE B CA 1
ATOM 1764 C C . ILE B 1 10 ? -5.130 -19.409 -19.731 1.00 35.12 44 ILE B C 1
ATOM 1765 O O . ILE B 1 10 ? -5.083 -19.496 -20.963 1.00 42.84 44 ILE B O 1
ATOM 1770 N N . ASP B 1 11 ? -4.427 -20.229 -18.940 1.00 39.04 45 ASP B N 1
ATOM 1771 C CA . ASP B 1 11 ? -3.600 -21.298 -19.523 1.00 39.42 45 ASP B CA 1
ATOM 1772 C C . ASP B 1 11 ? -4.458 -22.303 -20.274 1.00 42.82 45 ASP B C 1
ATOM 1773 O O . ASP B 1 11 ? -4.062 -22.812 -21.334 1.00 43.25 45 ASP B O 1
ATOM 1778 N N . LEU B 1 12 ? -5.626 -22.641 -19.717 1.00 42.64 46 LEU B N 1
ATOM 1779 C CA . LEU B 1 12 ? -6.552 -23.494 -20.448 1.00 39.46 46 LEU B CA 1
ATOM 1780 C C . LEU B 1 12 ? -7.014 -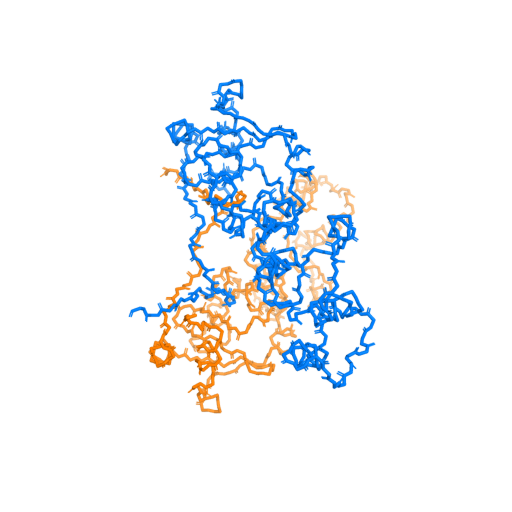22.798 -21.726 1.00 35.72 46 LEU B C 1
ATOM 1781 O O . LEU B 1 12 ? -7.032 -23.399 -22.802 1.00 38.47 46 LEU B O 1
ATOM 1786 N N . PHE B 1 13 ? -7.366 -21.520 -21.627 1.00 35.02 47 PHE B N 1
ATOM 1787 C CA . PHE B 1 13 ? -7.865 -20.795 -22.795 1.00 34.76 47 PHE B CA 1
ATOM 1788 C C . PHE B 1 13 ? -6.852 -20.819 -23.951 1.00 35.19 47 PHE B C 1
ATOM 1789 O O . PHE B 1 13 ? -7.215 -21.077 -25.105 1.00 40.95 47 PHE B O 1
ATOM 1797 N N . VAL B 1 14 ? -5.574 -20.557 -23.661 1.00 37.97 48 VAL B N 1
ATOM 1798 C CA . VAL B 1 14 ? -4.568 -20.459 -24.738 1.00 38.24 48 VAL B CA 1
ATOM 1799 C C . VAL B 1 14 ? -4.314 -21.830 -25.348 1.00 42.41 48 VAL B C 1
ATOM 1800 O O . VAL B 1 14 ? -3.999 -21.952 -26.538 1.00 40.64 48 VAL B O 1
ATOM 1804 N N . SER B 1 15 ? -4.452 -22.883 -24.552 1.00 39.56 49 SER B N 1
ATOM 1805 C CA . SER B 1 15 ? -4.219 -24.218 -25.080 1.00 39.89 49 SER B CA 1
ATOM 1806 C C . SER B 1 15 ? -5.364 -24.725 -25.948 1.00 39.91 49 SER B C 1
ATOM 1807 O O . SER B 1 15 ? -5.195 -25.760 -26.592 1.00 41.85 49 SER B O 1
ATOM 1810 N N . LEU B 1 16 ? -6.517 -24.052 -25.979 1.00 40.14 50 LEU B N 1
ATOM 1811 C CA . LEU B 1 16 ? -7.665 -24.593 -26.711 1.00 48.87 50 LEU B CA 1
ATOM 1812 C C . LEU B 1 16 ? -7.619 -24.271 -28.191 1.00 49.20 50 LEU B C 1
ATOM 1813 O O . LEU B 1 16 ? -8.382 -24.855 -28.964 1.00 51.64 50 LEU B O 1
ATOM 1818 N N . PHE B 1 17 ? -6.752 -23.366 -28.597 1.00 43.81 51 PHE B N 1
ATOM 1819 C CA . PHE B 1 17 ? -6.720 -22.896 -29.983 1.00 47.13 51 PHE B CA 1
ATOM 1820 C C . PHE B 1 17 ? -5.942 -23.849 -30.907 1.00 54.94 51 PHE B C 1
ATOM 1821 O O . PHE B 1 17 ? -4.969 -24.490 -30.502 1.00 57.52 51 PHE B O 1
ATOM 1829 N N . ASP B 1 18 ? -6.364 -23.906 -32.176 1.00 60.35 52 ASP B N 1
ATOM 1830 C CA . ASP B 1 18 ? -5.709 -24.725 -33.206 1.00 63.40 52 ASP B CA 1
ATOM 1831 C C . ASP B 1 18 ? -4.734 -23.858 -34.009 1.00 60.69 52 ASP B C 1
ATOM 1832 O O . ASP B 1 18 ? -5.019 -23.430 -35.130 1.00 53.53 52 ASP B O 1
ATOM 1837 N N . TYR B 1 19 ? -3.552 -23.647 -33.429 1.00 54.53 53 TYR B N 1
ATOM 1838 C CA . TYR B 1 19 ? -2.506 -22.863 -34.068 1.00 51.23 53 TYR B CA 1
ATOM 1839 C C . TYR B 1 19 ? -2.232 -23.329 -35.488 1.00 62.96 53 TYR B C 1
ATOM 1840 O O . TYR B 1 19 ? -2.297 -22.527 -36.437 1.00 55.09 53 TYR B O 1
ATOM 1849 N N . ASN B 1 20 ? -1.945 -24.623 -35.655 1.00 56.96 54 ASN B N 1
ATOM 1850 C CA . ASN B 1 20 ? -1.493 -25.112 -36.951 1.00 70.86 54 ASN B CA 1
ATOM 1851 C C . ASN B 1 20 ? -2.496 -24.807 -38.052 1.00 73.58 54 ASN B C 1
ATOM 1852 O O . ASN B 1 20 ? -2.099 -24.565 -39.199 1.00 72.67 54 ASN B O 1
ATOM 1857 N N . SER B 1 21 ? -3.789 -24.768 -37.730 1.00 68.31 55 SER B N 1
ATOM 1858 C CA . SER B 1 21 ? -4.788 -24.553 -38.767 1.00 78.56 55 SER B CA 1
ATOM 1859 C C . SER B 1 21 ? -5.171 -23.080 -38.969 1.00 80.40 55 SER B C 1
ATOM 1860 O O . SER B 1 21 ? -6.007 -22.799 -39.834 1.00 94.20 55 SER B O 1
ATOM 1863 N N . ALA B 1 22 ? -4.601 -22.135 -38.218 1.00 62.50 56 ALA B N 1
ATOM 1864 C CA . ALA B 1 22 ? -4.896 -20.733 -38.484 1.00 61.17 56 ALA B CA 1
ATOM 1865 C C . ALA B 1 22 ? -4.415 -20.357 -39.883 1.00 67.54 56 ALA B C 1
ATOM 1866 O O . ALA B 1 22 ? -3.337 -20.768 -40.321 1.00 63.35 56 ALA B O 1
ATOM 1868 N N . THR B 1 23 ? -5.246 -19.599 -40.597 1.00 72.38 57 THR B N 1
ATOM 1869 C CA . THR B 1 23 ? -4.926 -19.223 -41.972 1.00 77.13 57 THR B CA 1
ATOM 1870 C C . THR B 1 23 ? -3.951 -18.056 -42.029 1.00 75.22 57 THR B C 1
ATOM 1871 O O . THR B 1 23 ? -3.166 -17.940 -42.985 1.00 76.37 57 THR B O 1
ATOM 1875 N N . THR B 1 24 ? -4.001 -17.184 -41.028 1.00 64.92 58 THR B N 1
ATOM 1876 C CA . THR B 1 24 ? -3.179 -15.990 -40.975 1.00 62.56 58 THR B CA 1
ATOM 1877 C C . THR B 1 24 ? -2.264 -16.069 -39.769 1.00 50.59 58 THR B C 1
ATOM 1878 O O . THR B 1 24 ? -2.739 -16.232 -38.641 1.00 48.50 58 THR B O 1
ATOM 1882 N N . SER B 1 25 ? -0.958 -15.961 -40.009 1.00 51.13 59 SER B N 1
ATOM 1883 C CA . SER B 1 25 ? 0.043 -15.933 -38.947 1.00 52.52 59 SER B CA 1
ATOM 1884 C C . SER B 1 25 ? 1.235 -15.121 -39.428 1.00 49.43 59 SER B C 1
ATOM 1885 O O . SER B 1 25 ? 1.561 -15.144 -40.610 1.00 52.23 59 SER B O 1
ATOM 1888 N N . TYR B 1 26 ? 1.890 -14.416 -38.500 1.00 46.62 60 TYR B N 1
ATOM 1889 C CA . TYR B 1 26 ? 3.012 -13.528 -38.806 1.00 46.75 60 TYR B CA 1
ATOM 1890 C C . TYR B 1 26 ? 4.170 -13.791 -37.851 1.00 47.77 60 TYR B C 1
ATOM 1891 O O . TYR B 1 26 ? 3.968 -13.923 -36.640 1.00 44.35 60 TYR B O 1
ATOM 1900 N N . ASP B 1 27 ? 5.380 -13.852 -38.412 1.00 53.29 61 ASP B N 1
ATOM 1901 C CA . ASP B 1 27 ? 6.609 -14.000 -37.641 1.00 54.35 61 ASP B CA 1
ATOM 1902 C C . ASP B 1 27 ? 7.007 -12.665 -37.025 1.00 53.07 61 ASP B C 1
ATOM 1903 O O . ASP B 1 27 ? 7.132 -11.665 -37.737 1.00 53.83 61 ASP B O 1
ATOM 1908 N N . ILE B 1 28 ? 7.260 -12.661 -35.713 1.00 47.58 62 ILE B N 1
ATOM 1909 C CA . ILE B 1 28 ? 7.606 -11.412 -35.038 1.00 52.30 62 ILE B CA 1
ATOM 1910 C C . ILE B 1 28 ? 8.920 -10.851 -35.563 1.00 58.54 62 ILE B C 1
ATOM 1911 O O . ILE B 1 28 ? 9.057 -9.635 -35.749 1.00 56.70 62 ILE B O 1
ATOM 1916 N N . ARG B 1 29 ? 9.917 -11.713 -35.776 1.00 55.62 63 ARG B N 1
ATOM 1917 C CA . ARG B 1 29 ? 11.225 -11.205 -36.176 1.00 62.90 63 ARG B CA 1
ATOM 1918 C C . ARG B 1 29 ? 11.153 -10.555 -37.541 1.00 62.97 63 ARG B C 1
ATOM 1919 O O . ARG B 1 29 ? 11.950 -9.664 -37.844 1.00 62.90 63 ARG B O 1
ATOM 1927 N N . SER B 1 30 ? 10.200 -10.987 -38.373 1.00 63.36 64 SER B N 1
ATOM 1928 C CA . SER B 1 30 ? 10.017 -10.369 -39.680 1.00 61.28 64 SER B CA 1
ATOM 1929 C C . SER B 1 30 ? 9.323 -9.022 -39.550 1.00 55.30 64 SER B C 1
ATOM 1930 O O . SER B 1 30 ? 9.684 -8.064 -40.241 1.00 56.65 64 SER B O 1
ATOM 1933 N N . ILE B 1 31 ? 8.309 -8.930 -38.686 1.00 50.71 65 ILE B N 1
ATOM 1934 C CA . ILE B 1 31 ? 7.698 -7.626 -38.432 1.00 49.87 65 ILE B CA 1
ATOM 1935 C C . ILE B 1 31 ? 8.757 -6.628 -37.986 1.00 46.97 65 ILE B C 1
ATOM 1936 O O . ILE B 1 31 ? 8.819 -5.502 -38.488 1.00 55.18 65 ILE B O 1
ATOM 1941 N N . GLN B 1 32 ? 9.614 -7.038 -37.048 1.00 44.65 66 GLN B N 1
ATOM 1942 C CA . GLN B 1 32 ? 10.673 -6.163 -36.559 1.00 50.60 66 GLN B CA 1
ATOM 1943 C C . GLN B 1 32 ? 11.577 -5.710 -37.689 1.00 61.28 66 GLN B C 1
ATOM 1944 O O . GLN B 1 32 ? 11.872 -4.515 -37.819 1.00 63.77 66 GLN B O 1
ATOM 1950 N N . THR B 1 33 ? 12.017 -6.645 -38.530 1.00 61.03 67 THR B N 1
ATOM 1951 C CA . THR B 1 33 ? 12.892 -6.242 -39.621 1.00 64.25 67 THR B CA 1
ATOM 1952 C C . THR B 1 33 ? 12.152 -5.365 -40.633 1.00 58.52 67 THR B C 1
ATOM 1953 O O . THR B 1 33 ? 12.660 -4.315 -41.029 1.00 57.01 67 THR B O 1
ATOM 1957 N N . ASP B 1 34 ? 10.920 -5.726 -41.007 1.00 58.18 68 ASP B N 1
ATOM 1958 C CA . ASP B 1 34 ? 10.213 -4.948 -42.027 1.00 55.72 68 ASP B CA 1
ATOM 1959 C C . ASP B 1 34 ? 9.681 -3.608 -41.522 1.00 60.13 68 ASP B C 1
ATOM 1960 O O . ASP B 1 34 ? 9.482 -2.692 -42.325 1.00 55.83 68 ASP B O 1
ATOM 1965 N N . PHE B 1 35 ? 9.384 -3.477 -40.232 1.00 49.53 69 PHE B N 1
ATOM 1966 C CA . PHE B 1 35 ? 8.725 -2.272 -39.731 1.00 49.00 69 PHE B CA 1
ATOM 1967 C C . PHE B 1 35 ? 9.465 -1.699 -38.532 1.00 44.93 69 PHE B C 1
ATOM 1968 O O . PHE B 1 35 ? 9.244 -2.142 -37.394 1.00 43.91 69 PHE B O 1
ATOM 1976 N N . PRO B 1 36 ? 10.375 -0.758 -38.745 1.00 49.85 70 PRO B N 1
ATOM 1977 C CA . PRO B 1 36 ? 10.939 -0.017 -37.614 1.00 53.37 70 PRO B CA 1
ATOM 1978 C C . PRO B 1 36 ? 9.826 0.537 -36.730 1.00 50.65 70 PRO B C 1
ATOM 1979 O O . PRO B 1 36 ? 8.776 0.959 -37.212 1.00 49.98 70 PRO B O 1
ATOM 1983 N N . THR B 1 37 ? 10.059 0.478 -35.418 1.00 45.88 71 THR B N 1
ATOM 1984 C CA . THR B 1 37 ? 9.039 0.827 -34.432 1.00 46.61 71 THR B CA 1
ATOM 1985 C C . THR B 1 37 ? 8.481 2.225 -34.650 1.00 44.69 71 THR B C 1
ATOM 1986 O O . THR B 1 37 ? 7.266 2.443 -34.520 1.00 47.07 71 THR B O 1
ATOM 1990 N N . ARG B 1 38 ? 9.341 3.191 -34.988 1.00 35.49 72 ARG B N 1
ATOM 1991 C CA . ARG B 1 38 ? 8.837 4.568 -35.128 1.00 44.19 72 ARG B CA 1
ATOM 1992 C C . ARG B 1 38 ? 7.946 4.753 -36.345 1.00 38.66 72 ARG B C 1
ATOM 1993 O O . ARG B 1 38 ? 7.258 5.772 -36.433 1.00 40.26 72 ARG B O 1
ATOM 2001 N N . LEU B 1 39 ? 7.922 3.788 -37.269 1.00 37.84 73 LEU B N 1
ATOM 2002 C CA . LEU B 1 39 ? 6.955 3.801 -38.357 1.00 38.59 73 LEU B CA 1
ATOM 2003 C C . LEU B 1 39 ? 5.619 3.146 -37.984 1.00 40.68 73 LEU B C 1
ATOM 2004 O O . LEU B 1 39 ? 4.660 3.206 -38.782 1.00 40.34 73 LEU B O 1
ATOM 2009 N N . LEU B 1 40 ? 5.540 2.516 -36.800 1.00 35.73 74 LEU B N 1
ATOM 2010 C CA . LEU B 1 40 ? 4.324 1.895 -36.277 1.00 37.74 74 LEU B CA 1
ATOM 2011 C C . LEU B 1 40 ? 3.596 2.759 -35.244 1.00 46.37 74 LEU B C 1
ATOM 2012 O O . LEU B 1 40 ? 2.366 2.834 -35.264 1.00 45.27 74 LEU B O 1
ATOM 2017 N N . THR B 1 41 ? 4.311 3.393 -34.322 1.00 38.89 75 THR B N 1
ATOM 2018 C CA . THR B 1 41 ? 3.646 4.074 -33.206 1.00 42.30 75 THR B CA 1
ATOM 2019 C C . THR B 1 41 ? 2.928 5.329 -33.706 1.00 41.27 75 THR B C 1
ATOM 2020 O O . THR B 1 41 ? 3.501 6.107 -34.487 1.00 39.89 75 THR B O 1
ATOM 2024 N N . PRO B 1 42 ? 1.686 5.556 -33.266 1.00 47.45 76 PRO B N 1
ATOM 2025 C CA . PRO B 1 42 ? 0.945 6.741 -33.729 1.00 47.89 76 PRO B CA 1
ATOM 2026 C C . PRO B 1 42 ? 1.554 8.072 -33.315 1.00 49.78 76 PRO B C 1
ATOM 2027 O O . PRO B 1 42 ? 1.322 9.072 -34.007 1.00 47.33 76 PRO B O 1
ATOM 2031 N N . ASP B 1 43 ? 2.324 8.137 -32.227 1.00 51.11 77 ASP B N 1
ATOM 2032 C CA . ASP B 1 43 ? 2.842 9.440 -31.825 1.00 52.04 77 ASP B CA 1
ATOM 2033 C C . ASP B 1 43 ? 3.842 10.004 -32.840 1.00 53.59 77 ASP B C 1
ATOM 2034 O O . ASP B 1 43 ? 4.065 11.223 -32.861 1.00 54.20 77 ASP B O 1
ATOM 2039 N N . SER B 1 44 ? 4.424 9.157 -33.699 1.00 42.51 78 SER B N 1
ATOM 2040 C CA . SER B 1 44 ? 5.329 9.649 -34.740 1.00 46.34 78 SER B CA 1
ATOM 2041 C C . SER B 1 44 ? 4.616 10.529 -35.744 1.00 39.93 78 SER B C 1
ATOM 2042 O O . SER B 1 44 ? 5.269 11.276 -36.463 1.00 38.09 78 SER B O 1
ATOM 2045 N N . MET B 1 45 ? 3.306 10.404 -35.866 1.00 39.51 79 MET B N 1
ATOM 2046 C CA . MET B 1 45 ? 2.588 11.190 -36.849 1.00 45.60 79 MET B CA 1
ATOM 2047 C C . MET B 1 45 ? 2.301 12.612 -36.365 1.00 52.61 79 MET B C 1
ATOM 2048 O O . MET B 1 45 ? 1.856 13.443 -37.161 1.00 46.30 79 MET B O 1
ATOM 2053 N N . LEU B 1 46 ? 2.526 12.905 -35.101 1.00 47.96 80 LEU B N 1
ATOM 2054 C CA . LEU B 1 46 ? 2.196 14.212 -34.540 1.00 42.11 80 LEU B CA 1
ATOM 2055 C C . LEU B 1 46 ? 3.431 15.104 -34.520 1.00 48.01 80 LEU B C 1
ATOM 2056 O O . LEU B 1 46 ? 4.560 14.611 -34.600 1.00 40.54 80 LEU B O 1
ATOM 2061 N N . PRO B 1 47 ? 3.276 16.424 -34.374 1.00 53.76 81 PRO B N 1
ATOM 2062 C CA . PRO B 1 47 ? 4.473 17.284 -34.365 1.00 47.36 81 PRO B CA 1
ATOM 2063 C C . PRO B 1 47 ? 5.355 16.951 -33.170 1.00 45.15 81 PRO B C 1
ATOM 2064 O O . PRO B 1 47 ? 4.870 16.630 -32.082 1.00 44.14 81 PRO B O 1
ATOM 2068 N N . GLN B 1 48 ? 6.658 16.955 -33.405 1.00 44.94 82 GLN B N 1
ATOM 2069 C CA . GLN B 1 48 ? 7.649 16.469 -32.449 1.00 43.80 82 GLN B CA 1
ATOM 2070 C C . GLN B 1 48 ? 8.179 17.606 -31.572 1.00 50.96 82 GLN B C 1
ATOM 2071 O O . GLN B 1 48 ? 9.382 17.807 -31.445 1.0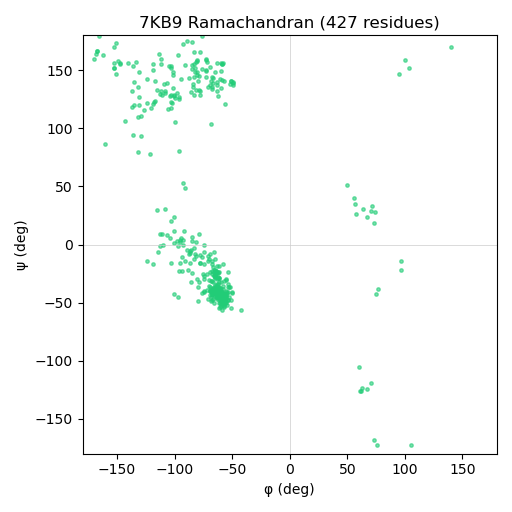0 47.57 82 GLN B O 1
ATOM 2077 N N . THR B 1 49 ? 7.272 18.356 -30.940 1.00 60.33 83 THR B N 1
ATOM 2078 C CA . THR B 1 49 ? 7.669 19.580 -30.233 1.00 64.94 83 THR B CA 1
ATOM 2079 C C . THR B 1 49 ? 8.536 19.309 -29.005 1.00 62.88 83 THR B C 1
ATOM 2080 O O . THR B 1 49 ? 9.387 20.134 -28.662 1.00 60.24 83 THR B O 1
ATOM 2084 N N . SER B 1 50 ? 8.349 18.170 -28.332 1.00 65.23 84 SER B N 1
ATOM 2085 C CA . SER B 1 50 ? 9.171 17.847 -27.166 1.00 69.58 84 SER B CA 1
ATOM 2086 C C . SER B 1 50 ? 10.643 17.636 -27.504 1.00 69.31 84 SER B C 1
ATOM 2087 O O . SER B 1 50 ? 11.465 17.572 -26.585 1.00 72.35 84 SER B O 1
ATOM 2090 N N . GLU B 1 51 ? 10.999 17.515 -28.783 1.00 61.51 85 GLU B N 1
ATOM 2091 C CA . GLU B 1 51 ? 12.347 17.116 -29.140 1.00 65.00 85 GLU B CA 1
ATOM 2092 C C . GLU B 1 51 ? 13.237 18.261 -29.608 1.00 66.65 85 GLU B C 1
ATOM 2093 O O . GLU B 1 51 ? 14.457 18.080 -29.651 1.00 73.32 85 GLU B O 1
ATOM 2099 N N . TYR B 1 52 ? 12.686 19.420 -29.964 1.00 51.08 86 TYR B N 1
ATOM 2100 C CA . TYR B 1 52 ? 13.560 20.441 -30.522 1.00 47.73 86 TYR B CA 1
ATOM 2101 C C . TYR B 1 52 ? 13.293 21.803 -29.889 1.00 52.34 86 TYR B C 1
ATOM 2102 O O . TYR B 1 52 ? 12.205 22.037 -29.362 1.00 47.42 86 TYR B O 1
ATOM 2111 N N . PRO B 1 53 ? 14.268 22.717 -29.927 1.00 56.84 87 PRO B N 1
ATOM 2112 C CA . PRO B 1 53 ? 14.012 24.091 -29.459 1.00 64.38 87 PRO B CA 1
ATOM 2113 C C . PRO B 1 53 ? 13.016 24.804 -30.363 1.00 61.26 87 PRO B C 1
ATOM 2114 O O . PRO B 1 53 ? 13.079 24.706 -31.591 1.00 53.14 87 PRO B O 1
ATOM 2118 N N . LEU B 1 54 ? 12.103 25.546 -29.730 1.00 61.12 88 LEU B N 1
ATOM 2119 C CA . LEU B 1 54 ? 10.955 26.102 -30.440 1.00 60.32 88 LEU B CA 1
ATOM 2120 C C . LEU B 1 54 ? 11.387 27.067 -31.534 1.00 62.45 88 LEU B C 1
ATOM 2121 O O . LEU B 1 54 ? 10.861 27.032 -32.650 1.00 61.66 88 LEU B O 1
ATOM 2126 N N . LYS B 1 55 ? 12.327 27.955 -31.232 1.00 70.49 89 LYS B N 1
ATOM 2127 C CA . LYS B 1 55 ? 12.674 28.955 -32.232 1.00 79.53 89 LYS B CA 1
ATOM 2128 C C . LYS B 1 55 ? 13.519 28.364 -33.355 1.00 84.57 89 LYS B C 1
ATOM 2129 O O . LYS B 1 55 ? 13.502 28.882 -34.474 1.00 94.88 89 LYS B O 1
ATOM 2135 N N . ASP B 1 56 ? 14.245 27.278 -33.091 1.00 78.02 90 ASP B N 1
ATOM 2136 C CA . ASP B 1 56 ? 14.936 26.588 -34.171 1.00 71.30 90 ASP B CA 1
ATOM 2137 C C . ASP B 1 56 ? 13.945 25.931 -35.121 1.00 64.30 90 ASP B C 1
ATOM 2138 O O . ASP B 1 56 ? 14.106 26.006 -36.346 1.00 60.14 90 ASP B O 1
ATOM 2143 N N . ILE B 1 57 ? 12.893 25.323 -34.567 1.00 56.50 91 ILE B N 1
ATOM 2144 C CA . ILE B 1 57 ? 11.785 24.822 -35.372 1.00 43.66 91 ILE B CA 1
ATOM 2145 C C . ILE B 1 57 ? 11.096 25.963 -36.117 1.00 45.54 91 ILE B C 1
ATOM 2146 O O . ILE B 1 57 ? 10.719 25.829 -37.289 1.00 42.53 91 ILE B O 1
ATOM 2151 N N . GLN B 1 58 ? 10.872 27.099 -35.436 1.00 47.56 92 GLN B N 1
ATOM 2152 C CA . GLN B 1 58 ? 10.270 28.239 -36.131 1.00 41.96 92 GLN B CA 1
ATOM 2153 C C . GLN B 1 58 ? 11.114 28.649 -37.342 1.00 51.25 92 GLN B C 1
ATOM 2154 O O . GLN B 1 58 ? 10.590 28.834 -38.449 1.00 54.04 92 GLN B O 1
ATOM 2160 N N . LEU B 1 59 ? 12.437 28.742 -37.168 1.00 46.52 93 LEU B N 1
ATOM 2161 C CA . LEU B 1 59 ? 13.289 29.130 -38.296 1.00 45.62 93 LEU B CA 1
ATOM 2162 C C . LEU B 1 59 ? 13.212 28.099 -39.422 1.00 45.00 93 LEU B C 1
ATOM 2163 O O . LEU B 1 59 ? 13.238 28.450 -40.609 1.00 48.69 93 LEU B O 1
ATOM 2168 N N . LEU B 1 60 ? 13.061 26.827 -39.070 1.00 43.36 94 LEU B N 1
ATOM 2169 C CA . LEU B 1 60 ? 13.048 25.756 -40.065 1.00 38.77 94 LEU B CA 1
ATOM 2170 C C . LEU B 1 60 ? 11.741 25.727 -40.852 1.00 38.03 94 LEU B C 1
ATOM 2171 O O . LEU B 1 60 ? 11.737 25.512 -42.081 1.00 37.49 94 LEU B O 1
ATOM 2176 N N . TYR B 1 61 ? 10.621 25.958 -40.161 1.00 39.44 95 TYR B N 1
ATOM 2177 C CA . TYR B 1 61 ? 9.319 26.039 -40.811 1.00 41.00 95 TYR B CA 1
ATOM 2178 C C . TYR B 1 61 ? 9.260 27.190 -41.811 1.00 45.16 95 TYR B C 1
ATOM 2179 O O . TYR B 1 61 ? 8.702 27.043 -42.905 1.00 43.43 95 TYR B O 1
ATOM 2188 N N . LYS B 1 62 ? 9.762 28.362 -41.411 1.00 49.55 96 LYS B N 1
ATOM 2189 C CA . LYS B 1 62 ? 9.785 29.538 -42.281 1.00 53.81 96 LYS B CA 1
ATOM 2190 C C . LYS B 1 62 ? 10.645 29.284 -43.517 1.00 49.14 96 LYS B C 1
ATOM 2191 O O . LYS B 1 62 ? 10.275 29.654 -44.639 1.00 49.19 96 LYS B O 1
ATOM 2197 N N . LEU B 1 63 ? 11.786 28.637 -43.330 1.00 43.08 97 LEU B N 1
ATOM 2198 C CA . LEU B 1 63 ? 12.598 28.264 -44.483 1.00 48.92 97 LEU B CA 1
ATOM 2199 C C . LEU B 1 63 ? 11.845 27.289 -45.382 1.00 46.67 97 LEU B C 1
ATOM 2200 O O . LEU B 1 63 ? 11.841 27.440 -46.611 1.00 51.85 97 LEU B O 1
ATOM 2205 N N . ALA B 1 64 ? 11.158 26.321 -44.786 1.00 40.20 98 ALA B N 1
ATOM 2206 C CA . ALA B 1 64 ? 10.400 25.352 -45.573 1.00 42.30 98 ALA B CA 1
ATOM 2207 C C . ALA B 1 64 ? 9.313 26.044 -46.392 1.00 45.62 98 ALA B C 1
ATOM 2208 O O . ALA B 1 64 ? 9.046 25.669 -47.537 1.00 41.60 98 ALA B O 1
ATOM 2210 N N . GLN B 1 65 ? 8.698 27.075 -45.840 1.00 47.30 99 GLN B N 1
ATOM 2211 C CA . GLN B 1 65 ? 7.525 27.640 -46.489 1.00 53.98 99 GLN B CA 1
ATOM 2212 C C . GLN B 1 65 ? 7.862 28.716 -47.507 1.00 56.36 99 GLN B C 1
ATOM 2213 O O . GLN B 1 65 ? 7.043 28.981 -48.395 1.00 57.30 99 GLN B O 1
ATOM 2219 N N . SER B 1 66 ? 9.033 29.342 -47.396 1.00 52.71 100 SER B N 1
ATOM 2220 C CA . SER B 1 66 ? 9.404 30.463 -48.251 1.00 55.55 100 SER B CA 1
ATOM 2221 C C . SER B 1 66 ? 10.715 30.247 -49.001 1.00 51.02 100 SER B C 1
ATOM 2222 O O . SER B 1 66 ? 11.012 31.006 -49.937 1.00 49.44 100 SER B O 1
ATOM 2225 N N . CYS B 1 67 ? 11.496 29.247 -48.599 1.00 47.82 101 CYS B N 1
ATOM 2226 C CA . CYS B 1 67 ? 12.825 28.917 -49.119 1.00 50.35 101 CYS B CA 1
ATOM 2227 C C . CYS B 1 67 ? 13.799 30.074 -48.995 1.00 49.39 101 CYS B C 1
ATOM 2228 O O . CYS B 1 67 ? 14.779 30.164 -49.735 1.00 51.17 101 CYS B O 1
ATOM 2231 N N . THR B 1 68 ? 13.548 30.943 -48.025 1.00 48.04 102 THR B N 1
ATOM 2232 C CA . THR B 1 68 ? 14.496 31.958 -47.606 1.00 58.74 102 THR B CA 1
ATOM 2233 C C . THR B 1 68 ? 14.299 32.190 -46.114 1.00 66.13 102 THR B C 1
ATOM 2234 O O . THR B 1 68 ? 13.222 31.911 -45.567 1.00 69.64 102 THR B O 1
ATOM 2238 N N . GLY B 1 69 ? 15.354 32.684 -45.456 1.00 58.93 103 GLY B N 1
ATOM 2239 C CA . GLY B 1 69 ? 15.319 32.974 -44.033 1.00 62.30 103 GLY B CA 1
ATOM 2240 C C . GLY B 1 69 ? 16.590 32.613 -43.289 1.00 60.12 103 GLY B C 1
ATOM 2241 O O . GLY B 1 69 ? 17.474 31.962 -43.853 1.00 52.80 103 GLY B O 1
ATOM 2242 N N . LYS B 1 70 ? 16.695 33.044 -42.026 1.00 57.71 104 LYS B N 1
ATOM 2243 C CA . LYS B 1 70 ? 17.870 32.772 -41.202 1.00 63.08 104 LYS B CA 1
ATOM 2244 C C . LYS B 1 70 ? 17.969 31.278 -40.893 1.00 71.16 104 LYS B C 1
ATOM 2245 O O . LYS B 1 70 ? 16.971 30.636 -40.550 1.00 66.90 104 LYS B O 1
ATOM 2251 N N . LEU B 1 71 ? 19.173 30.720 -41.017 1.00 67.66 105 LEU B N 1
ATOM 2252 C CA . LEU B 1 71 ? 19.326 29.285 -40.797 1.00 59.49 105 LEU B CA 1
ATOM 2253 C C . LEU B 1 71 ? 19.356 28.968 -39.301 1.00 60.75 105 LEU B C 1
ATOM 2254 O O . LEU B 1 71 ? 20.093 29.612 -38.547 1.00 57.59 105 LEU B O 1
ATOM 2259 N N . PRO B 1 72 ? 18.604 27.969 -38.843 1.00 60.37 106 PRO B N 1
ATOM 2260 C CA . PRO B 1 72 ? 18.722 27.551 -37.438 1.00 59.04 106 PRO B CA 1
ATOM 2261 C C . PRO B 1 72 ? 20.087 26.935 -37.154 1.00 60.18 106 PRO B C 1
ATOM 2262 O O . PRO B 1 72 ? 20.672 26.238 -37.984 1.00 54.54 106 PRO B O 1
ATOM 2266 N N . LEU B 1 73 ? 20.599 27.218 -35.962 1.00 63.34 107 LEU B N 1
ATOM 2267 C CA . LEU B 1 73 ? 21.960 26.862 -35.594 1.00 65.41 107 LEU B CA 1
ATOM 2268 C C . LEU B 1 73 ? 22.057 25.559 -34.813 1.00 64.18 107 LEU B C 1
ATOM 2269 O O . LEU B 1 73 ? 23.124 24.938 -34.806 1.00 63.68 107 LEU B O 1
ATOM 2274 N N . SER B 1 74 ? 20.985 25.139 -34.154 1.00 61.47 108 SER B N 1
ATOM 2275 C CA . SER B 1 74 ? 21.094 24.046 -33.197 1.00 61.80 108 SER B CA 1
ATOM 2276 C C . SER B 1 74 ? 21.577 22.775 -33.894 1.00 60.89 108 SER B C 1
ATOM 2277 O O . SER B 1 74 ? 21.207 22.521 -35.047 1.00 52.13 108 SER B O 1
ATOM 2280 N N . PRO B 1 75 ? 22.427 21.975 -33.237 1.00 66.08 109 PRO B N 1
ATOM 2281 C CA . PRO B 1 75 ? 22.847 20.688 -33.821 1.00 62.15 109 PRO B CA 1
ATOM 2282 C C . PRO B 1 75 ? 21.746 19.639 -33.895 1.00 59.26 109 PRO B C 1
ATOM 2283 O O . PRO B 1 75 ? 21.855 18.713 -34.721 1.00 50.31 109 PRO B O 1
ATOM 2287 N N . LEU B 1 76 ? 20.703 19.732 -33.060 1.00 55.52 110 LEU B N 1
ATOM 2288 C CA . LEU B 1 76 ? 19.582 18.804 -33.188 1.00 52.30 110 LEU B CA 1
ATOM 2289 C C . LEU B 1 76 ? 18.899 18.956 -34.528 1.00 53.56 110 LEU B C 1
ATOM 2290 O O . LEU B 1 76 ? 18.274 18.001 -35.004 1.00 51.14 110 LEU B O 1
ATOM 2295 N N . ILE B 1 77 ? 19.041 20.143 -35.146 1.00 50.09 111 ILE B N 1
ATOM 2296 C CA . ILE B 1 77 ? 18.352 20.537 -36.373 1.00 49.19 111 ILE B CA 1
ATOM 2297 C C . ILE B 1 77 ? 19.103 20.124 -37.637 1.00 44.71 111 ILE B C 1
ATOM 2298 O O . ILE B 1 77 ? 18.545 20.219 -38.745 1.00 39.98 111 ILE B O 1
ATOM 2303 N N . THR B 1 78 ? 20.335 19.631 -37.508 1.00 42.95 112 THR B N 1
ATOM 2304 C CA . THR B 1 78 ? 21.191 19.433 -38.678 1.00 46.09 112 THR B CA 1
ATOM 2305 C C . THR B 1 78 ? 20.519 18.565 -39.725 1.00 47.12 112 THR B C 1
ATOM 2306 O O . THR B 1 78 ? 20.424 18.940 -40.903 1.00 37.67 112 THR B O 1
ATOM 2310 N N . GLU B 1 79 ? 20.008 17.415 -39.298 1.00 38.04 113 GLU B N 1
ATOM 2311 C CA . GLU B 1 79 ? 19.389 16.504 -40.257 1.00 31.10 113 GLU B CA 1
ATOM 2312 C C . GLU B 1 79 ? 18.105 17.065 -40.836 1.00 37.22 113 GLU B C 1
ATOM 2313 O O . GLU B 1 79 ? 17.950 17.040 -42.073 1.00 38.71 113 GLU B O 1
ATOM 2319 N N . PRO B 1 80 ? 17.157 17.605 -40.042 1.00 40.37 114 PRO B N 1
ATOM 2320 C CA . PRO B 1 80 ? 15.987 18.239 -40.657 1.00 41.88 114 PRO B CA 1
ATOM 2321 C C . PRO B 1 80 ? 16.360 19.402 -41.558 1.00 33.12 114 PRO B C 1
ATOM 2322 O O . PRO B 1 80 ? 15.654 19.665 -42.539 1.00 41.61 114 PRO B O 1
ATOM 2326 N N . LEU B 1 81 ? 17.437 20.120 -41.239 1.00 33.43 115 LEU B N 1
ATOM 2327 C CA . LEU B 1 81 ? 17.866 21.212 -42.111 1.00 31.14 115 LEU B CA 1
ATOM 2328 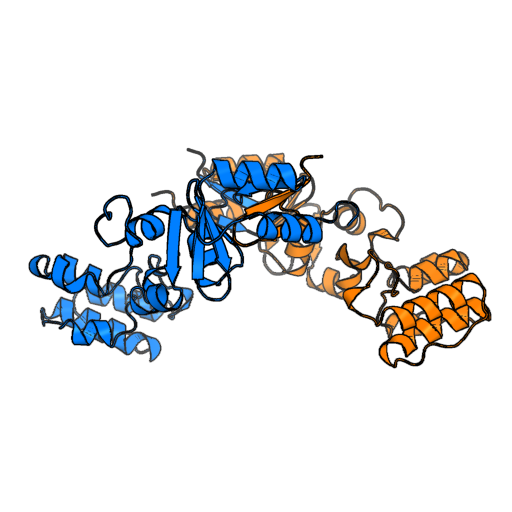C C . LEU B 1 81 ? 18.390 20.691 -43.441 1.00 37.88 115 LEU B C 1
ATOM 2329 O O . LEU B 1 81 ? 18.176 21.320 -44.487 1.00 34.68 115 LEU B O 1
ATOM 2334 N N . VAL B 1 82 ? 19.143 19.586 -43.411 1.00 35.45 116 VAL B N 1
ATOM 2335 C CA . VAL B 1 82 ? 19.598 18.950 -44.648 1.00 37.03 116 VAL B CA 1
ATOM 2336 C C . VAL B 1 82 ? 18.410 18.665 -45.547 1.00 34.98 116 VAL B C 1
ATOM 2337 O O . VAL B 1 82 ? 18.397 19.042 -46.727 1.00 38.76 116 VAL B O 1
ATOM 2341 N N . PHE B 1 83 ? 17.361 18.066 -44.966 1.00 38.05 117 PHE B N 1
ATOM 2342 C CA . PHE B 1 83 ? 16.145 17.741 -45.705 1.00 30.07 117 PHE B CA 1
ATOM 2343 C C . PHE B 1 83 ? 15.469 18.998 -46.254 1.00 37.51 117 PHE B C 1
ATOM 2344 O O . PHE B 1 83 ? 15.030 19.032 -47.410 1.00 31.22 117 PHE B O 1
ATOM 2352 N N . THR B 1 84 ? 15.336 20.035 -45.416 1.00 36.68 118 THR B N 1
ATOM 2353 C CA . THR B 1 84 ? 14.614 21.226 -45.834 1.00 31.30 118 THR B CA 1
ATOM 2354 C C . THR B 1 84 ? 15.331 21.954 -46.960 1.00 34.93 118 THR B C 1
ATOM 2355 O O . THR B 1 84 ? 14.692 22.433 -47.912 1.00 40.73 118 THR B O 1
ATOM 2359 N N . ARG B 1 85 ? 16.664 22.049 -46.880 1.00 34.68 119 ARG B N 1
ATOM 2360 C CA . ARG B 1 85 ? 17.427 22.646 -47.963 1.00 39.22 119 ARG B CA 1
ATOM 2361 C C . ARG B 1 85 ? 17.294 21.848 -49.255 1.00 39.15 119 ARG B C 1
ATOM 2362 O O . ARG B 1 85 ? 17.212 22.428 -50.349 1.00 34.60 119 ARG B O 1
ATOM 2370 N N . SER B 1 86 ? 17.309 20.527 -49.159 1.00 36.00 120 SER B N 1
ATOM 2371 C CA . SER B 1 86 ? 17.211 19.708 -50.362 1.00 42.53 120 SER B CA 1
ATOM 2372 C C . SER B 1 86 ? 15.905 19.946 -51.090 1.00 29.76 120 SER B C 1
ATOM 2373 O O . SER B 1 86 ? 15.898 20.053 -52.318 1.00 37.92 120 SER B O 1
ATOM 2376 N N . LEU B 1 87 ? 14.797 20.062 -50.354 1.00 32.94 121 LEU B N 1
ATOM 2377 C CA . LEU B 1 87 ? 13.505 20.310 -50.989 1.00 41.17 121 LEU B CA 1
ATOM 2378 C C . LEU B 1 87 ? 13.441 21.704 -51.594 1.00 39.50 121 LEU B C 1
ATOM 2379 O O . LEU B 1 87 ? 12.839 21.897 -52.652 1.00 43.04 121 LEU B O 1
ATOM 2384 N N . CYS B 1 88 ? 14.023 22.690 -50.918 1.00 45.33 122 CYS B N 1
ATOM 2385 C CA . CYS B 1 88 ? 14.098 24.034 -51.482 1.00 45.10 122 CYS B CA 1
ATOM 2386 C C . CYS B 1 88 ? 14.924 24.056 -52.759 1.00 43.19 122 CYS B C 1
ATOM 2387 O O . CYS B 1 88 ? 14.537 24.675 -53.752 1.00 45.90 122 CYS B O 1
ATOM 2390 N N . LYS B 1 89 ? 16.062 23.395 -52.745 1.00 34.47 123 LYS B N 1
ATOM 2391 C CA . LYS B 1 89 ? 16.987 23.481 -53.860 1.00 44.03 123 LYS B CA 1
ATOM 2392 C C . LYS B 1 89 ? 16.653 22.467 -54.939 1.00 45.70 123 LYS B C 1
ATOM 2393 O O . LYS B 1 89 ? 17.266 22.503 -56.002 1.00 47.67 123 LYS B O 1
ATOM 2399 N N . GLY B 1 90 ? 15.678 21.588 -54.699 1.00 43.39 124 GLY B N 1
ATOM 2400 C CA . GLY B 1 90 ? 15.286 20.614 -55.703 1.00 48.54 124 GLY B CA 1
ATOM 2401 C C . GLY B 1 90 ? 16.258 19.470 -55.936 1.00 51.66 124 GLY B C 1
ATOM 2402 O O . GLY B 1 90 ? 16.167 18.819 -56.978 1.00 46.25 124 GLY B O 1
ATOM 2403 N N . SER B 1 91 ? 17.176 19.221 -54.991 1.00 49.64 125 SER B N 1
ATOM 2404 C CA . SER B 1 91 ? 18.205 18.182 -55.026 1.00 48.55 125 SER B CA 1
ATOM 2405 C C . SER B 1 91 ? 17.605 16.809 -54.729 1.00 44.96 125 SER B C 1
ATOM 2406 O O . SER B 1 91 ? 16.674 16.699 -53.936 1.00 42.03 125 SER B O 1
ATOM 2409 N N . SER B 1 92 ? 18.200 15.743 -55.279 1.00 37.99 126 SER B N 1
ATOM 2410 C CA . SER B 1 92 ? 17.635 14.426 -54.959 1.00 41.53 126 SER B CA 1
ATOM 2411 C C . SER B 1 92 ? 18.190 13.877 -53.643 1.00 39.70 126 SER B C 1
ATOM 2412 O O . SER B 1 92 ? 19.306 14.204 -53.229 1.00 40.33 126 SER B O 1
ATOM 2415 N N . LEU B 1 93 ? 17.403 13.008 -53.000 1.00 40.47 127 LEU B N 1
ATOM 2416 C CA . LEU B 1 93 ? 17.791 12.277 -51.792 1.00 36.33 127 LEU B CA 1
ATOM 2417 C C . LEU B 1 93 ? 17.628 10.775 -52.061 1.00 39.55 127 LEU B C 1
ATOM 2418 O O . LEU B 1 93 ? 16.526 10.326 -52.403 1.00 40.40 127 LEU B O 1
ATOM 2423 N N . SER B 1 94 ? 18.717 10.017 -51.921 1.00 47.64 128 SER B N 1
ATOM 2424 C CA . SER B 1 94 ? 18.709 8.583 -52.210 1.00 47.46 128 SER B CA 1
ATOM 2425 C C . SER B 1 94 ? 17.934 7.823 -51.133 1.00 45.83 128 SER B C 1
ATOM 2426 O O . SER B 1 94 ? 17.833 8.299 -50.009 1.00 37.93 128 SER B O 1
ATOM 2429 N N . PRO B 1 95 ? 17.420 6.617 -51.445 1.00 44.99 129 PRO B N 1
ATOM 2430 C CA . PRO B 1 95 ? 16.842 5.757 -50.391 1.00 48.05 129 PRO B CA 1
ATOM 2431 C C . PRO B 1 95 ? 17.807 5.513 -49.233 1.00 43.19 129 PRO B C 1
ATOM 2432 O O . PRO B 1 95 ? 17.390 5.464 -48.071 1.00 38.29 129 PRO B O 1
ATOM 2436 N N . ARG B 1 96 ? 19.093 5.386 -49.530 1.00 38.92 130 ARG B N 1
ATOM 2437 C CA . ARG B 1 96 ? 20.097 5.248 -48.481 1.00 45.96 130 ARG B CA 1
ATOM 2438 C C . ARG B 1 96 ? 20.080 6.428 -47.513 1.00 45.05 130 ARG B C 1
ATOM 2439 O O . ARG B 1 96 ? 20.326 6.244 -46.308 1.00 41.86 130 ARG B O 1
ATOM 2447 N N . TRP B 1 97 ? 19.813 7.647 -48.009 1.00 34.17 131 TRP B N 1
ATOM 2448 C CA . TRP B 1 97 ? 19.737 8.783 -47.101 1.00 35.03 131 TRP B CA 1
ATOM 2449 C C . TRP B 1 97 ? 18.620 8.571 -46.084 1.00 37.72 131 TRP B C 1
ATOM 2450 O O . TRP B 1 97 ? 18.804 8.782 -44.876 1.00 39.30 131 TRP B O 1
ATOM 2461 N N . PHE B 1 98 ? 17.432 8.173 -46.564 1.00 31.77 132 PHE B N 1
ATOM 2462 C CA . PHE B 1 98 ? 16.316 8.002 -45.654 1.00 32.48 132 PHE B CA 1
ATOM 2463 C C . PHE B 1 98 ? 16.590 6.867 -44.672 1.00 40.59 132 PHE B C 1
ATOM 2464 O O . PHE B 1 98 ? 16.266 6.986 -43.482 1.00 36.46 132 PHE B O 1
ATOM 2472 N N . ALA B 1 99 ? 17.190 5.776 -45.166 1.00 39.33 133 ALA B N 1
ATOM 2473 C CA . ALA B 1 99 ? 17.513 4.597 -44.346 1.00 41.96 133 ALA B CA 1
ATOM 2474 C C . ALA B 1 99 ? 18.481 4.920 -43.217 1.00 42.90 133 ALA B C 1
ATOM 2475 O O . ALA B 1 99 ? 18.409 4.304 -42.162 1.00 41.86 133 ALA B O 1
ATOM 2477 N N . ARG B 1 100 ? 19.398 5.859 -43.402 1.00 45.28 134 ARG B N 1
ATOM 2478 C CA . ARG B 1 100 ? 20.305 6.218 -42.314 1.00 44.76 134 ARG B CA 1
ATOM 2479 C C . ARG B 1 100 ? 19.816 7.423 -41.516 1.00 43.42 134 ARG B C 1
ATOM 2480 O O . ARG B 1 100 ? 20.526 7.884 -40.619 1.00 47.86 134 ARG B O 1
ATOM 2488 N N . SER B 1 101 ? 18.637 7.946 -41.822 1.00 34.97 135 SER B N 1
ATOM 2489 C CA . SER B 1 101 ? 18.103 9.079 -41.069 1.00 38.95 135 SER B CA 1
ATOM 2490 C C . SER B 1 101 ? 17.272 8.613 -39.864 1.00 43.94 135 SER B C 1
ATOM 2491 O O . SER B 1 101 ? 17.008 7.422 -39.671 1.00 40.11 135 SER B O 1
ATOM 2494 N N . GLY B 1 102 ? 16.823 9.579 -39.055 1.00 41.49 136 GLY B N 1
ATOM 2495 C CA . GLY B 1 102 ? 15.860 9.247 -38.004 1.00 43.45 136 GLY B CA 1
ATOM 2496 C C . GLY B 1 102 ? 14.453 8.995 -38.492 1.00 44.30 136 GLY B C 1
ATOM 2497 O O . GLY B 1 102 ? 13.555 8.728 -37.680 1.00 4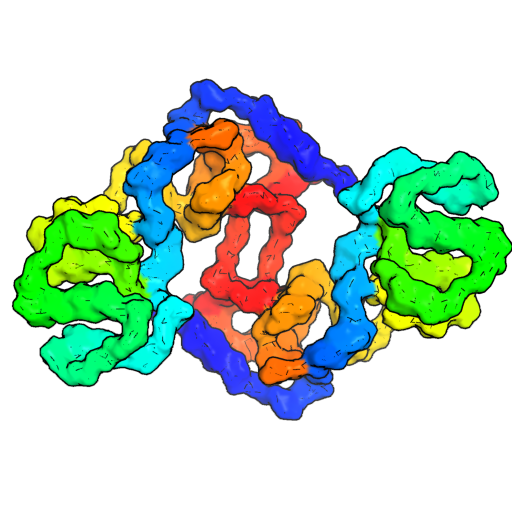3.32 136 GLY B O 1
ATOM 2498 N N . LEU B 1 103 ? 14.233 9.102 -39.804 1.00 39.05 137 LEU B N 1
ATOM 2499 C CA . LEU B 1 103 ? 12.951 8.801 -40.442 1.00 38.94 137 LEU B CA 1
ATOM 2500 C C . LEU B 1 103 ? 11.918 9.879 -40.192 1.00 37.63 137 LEU B C 1
ATOM 2501 O O . LEU B 1 103 ? 11.176 10.211 -41.123 1.00 34.42 137 LEU B O 1
ATOM 2506 N N . ILE B 1 104 ? 11.835 10.400 -38.955 1.00 37.02 138 ILE B N 1
ATOM 2507 C CA . ILE B 1 104 ? 10.691 11.213 -38.504 1.00 37.51 138 ILE B CA 1
ATOM 2508 C C . ILE B 1 104 ? 11.011 12.704 -38.658 1.00 42.04 138 ILE B C 1
ATOM 2509 O O . ILE B 1 104 ? 11.988 13.209 -38.084 1.00 37.23 138 ILE B O 1
ATOM 2514 N N . HIS B 1 105 ? 10.133 13.422 -39.375 1.00 35.44 139 HIS B N 1
ATOM 2515 C CA . HIS B 1 105 ? 10.320 14.845 -39.596 1.00 39.29 139 HIS B CA 1
ATOM 2516 C C . HIS B 1 105 ? 9.834 15.592 -38.360 1.00 40.37 139 HIS B C 1
ATOM 2517 O O . HIS B 1 105 ? 8.891 15.144 -37.702 1.00 41.61 139 HIS B O 1
ATOM 2524 N N . PRO B 1 106 ? 10.476 16.705 -38.003 1.00 40.62 140 PRO B N 1
ATOM 2525 C CA . PRO B 1 106 ? 10.043 17.446 -36.800 1.00 39.91 140 PRO B CA 1
ATOM 2526 C C . PRO B 1 106 ? 8.552 17.780 -36.777 1.00 35.63 140 PRO B C 1
ATOM 2527 O O . PRO B 1 106 ? 7.911 17.757 -35.711 1.00 38.99 140 PRO B O 1
ATOM 2531 N N . GLY B 1 107 ? 7.968 18.086 -37.921 1.00 40.66 141 GLY B N 1
ATOM 2532 C CA . GLY B 1 107 ? 6.563 18.409 -37.910 1.00 41.86 141 GLY B CA 1
ATOM 2533 C C . GLY B 1 107 ? 5.643 17.214 -37.828 1.00 39.22 141 GLY B C 1
ATOM 2534 O O . GLY B 1 107 ? 4.432 17.385 -37.967 1.00 45.60 141 GLY B O 1
ATOM 2535 N N . GLY B 1 108 ? 6.168 16.018 -37.589 1.00 36.20 142 GLY B N 1
ATOM 2536 C CA . GLY B 1 108 ? 5.281 14.843 -37.631 1.00 41.11 142 GLY B CA 1
ATOM 2537 C C . GLY B 1 108 ? 5.284 14.152 -38.985 1.00 44.09 142 GLY B C 1
ATOM 2538 O O . GLY B 1 108 ? 5.379 14.783 -40.041 1.00 41.51 142 GLY B O 1
ATOM 2539 N N . GLY B 1 109 ? 5.125 12.824 -38.955 1.00 41.11 143 GLY B N 1
ATOM 2540 C CA . GLY B 1 109 ? 5.237 12.028 -40.187 1.00 40.92 143 GLY B CA 1
ATOM 2541 C C . GLY B 1 109 ? 6.694 11.932 -40.626 1.00 39.62 143 GLY B C 1
ATOM 2542 O O . GLY B 1 109 ? 7.613 12.276 -39.877 1.00 39.84 143 GLY B O 1
ATOM 2543 N N . THR B 1 110 ? 6.919 11.440 -41.852 1.00 38.92 144 THR B N 1
ATOM 2544 C CA . THR B 1 110 ? 8.275 11.066 -42.237 1.00 38.63 144 THR B CA 1
ATOM 2545 C C . THR B 1 110 ? 8.850 11.984 -43.315 1.00 35.12 144 THR B C 1
ATOM 2546 O O . THR B 1 110 ? 8.117 12.612 -44.079 1.00 36.49 144 THR B O 1
ATOM 2550 N N . TYR B 1 111 ? 10.183 12.035 -43.343 1.00 33.48 145 TYR B N 1
ATOM 2551 C CA . TYR B 1 111 ? 10.918 12.657 -44.445 1.00 28.62 145 TYR B CA 1
ATOM 2552 C C . TYR B 1 111 ? 10.550 11.993 -45.755 1.00 31.95 145 TYR B C 1
ATOM 2553 O O . TYR B 1 111 ? 10.273 12.660 -46.755 1.00 33.91 145 TYR B O 1
ATOM 2562 N N . ALA B 1 112 ? 10.569 10.659 -45.771 1.00 31.07 146 ALA B N 1
ATOM 2563 C CA . ALA B 1 112 ? 10.278 9.945 -47.007 1.00 34.20 146 ALA B CA 1
ATOM 2564 C C . ALA B 1 112 ? 8.928 10.347 -47.569 1.00 30.20 146 ALA B C 1
ATOM 2565 O O . ALA B 1 112 ? 8.824 10.649 -48.766 1.00 31.16 146 ALA B O 1
ATOM 2567 N N . PHE B 1 113 ? 7.890 10.443 -46.707 1.00 37.80 147 PHE B N 1
ATOM 2568 C CA . PHE B 1 113 ? 6.548 10.831 -47.151 1.00 40.32 147 PHE B CA 1
ATOM 2569 C C . PHE B 1 113 ? 6.522 12.243 -47.715 1.00 37.17 147 PHE B C 1
ATOM 2570 O O . PHE B 1 113 ? 5.903 12.497 -48.757 1.00 33.25 147 PHE B O 1
ATOM 2578 N N . ARG B 1 114 ? 7.157 13.188 -47.027 1.00 37.61 148 ARG B N 1
ATOM 2579 C CA . ARG B 1 114 ? 7.153 14.557 -47.522 1.00 38.61 148 ARG B CA 1
ATOM 2580 C C . ARG B 1 114 ? 7.948 14.692 -48.835 1.00 36.65 148 ARG B C 1
ATOM 2581 O O . ARG B 1 114 ? 7.539 15.422 -49.746 1.00 37.38 148 ARG B O 1
ATOM 2589 N N . TYR B 1 115 ? 9.076 13.998 -48.940 1.00 32.47 149 TYR B N 1
ATOM 2590 C CA . TYR B 1 115 ? 9.825 13.983 -50.205 1.00 32.88 149 TYR B CA 1
ATOM 2591 C C . TYR B 1 115 ? 8.953 13.451 -51.330 1.00 35.94 149 TYR B C 1
ATOM 2592 O O . TYR B 1 115 ? 8.903 14.032 -52.420 1.00 35.65 149 TYR B O 1
ATOM 2601 N N . ALA B 1 116 ? 8.233 12.358 -51.075 1.00 35.89 150 ALA B N 1
ATOM 2602 C CA . ALA B 1 116 ? 7.422 11.743 -52.112 1.00 35.14 150 ALA B CA 1
ATOM 2603 C C . ALA B 1 116 ? 6.106 12.461 -52.389 1.00 35.47 150 ALA B C 1
ATOM 2604 O O . ALA B 1 116 ? 5.465 12.138 -53.401 1.00 41.90 150 ALA B O 1
ATOM 2606 N N . GLU B 1 117 ? 5.637 13.359 -51.492 1.00 31.36 151 GLU B N 1
ATOM 2607 C CA . GLU B 1 117 ? 4.548 14.239 -51.855 1.00 34.30 151 GLU B CA 1
ATOM 2608 C C . GLU B 1 117 ? 4.992 15.245 -52.901 1.00 37.45 151 GLU B C 1
ATOM 2609 O O . GLU B 1 117 ? 4.170 15.709 -53.708 1.00 37.06 151 GLU B O 1
ATOM 2615 N N . LYS B 1 118 ? 6.266 15.634 -52.859 1.00 41.73 152 LYS B N 1
ATOM 2616 C CA . LYS B 1 118 ? 6.852 16.448 -53.922 1.00 43.16 152 LYS B CA 1
ATOM 2617 C C . LYS B 1 118 ? 7.227 15.637 -55.170 1.00 37.89 152 LYS B C 1
ATOM 2618 O O . LYS B 1 118 ? 7.139 16.163 -56.285 1.00 38.40 152 LYS B O 1
ATOM 2624 N N . TYR B 1 119 ? 7.630 14.371 -55.029 1.00 33.33 153 TYR B N 1
ATOM 2625 C CA . TYR B 1 119 ? 8.099 13.553 -56.160 1.00 35.87 153 TYR B CA 1
ATOM 2626 C C . TYR B 1 119 ? 7.406 12.192 -56.144 1.00 37.74 153 TYR B C 1
ATOM 2627 O O . TYR B 1 119 ? 7.997 11.185 -55.712 1.00 38.16 153 TYR B O 1
ATOM 2636 N N . PRO B 1 120 ? 6.158 12.122 -56.621 1.00 33.89 154 PRO B N 1
ATOM 2637 C CA . PRO B 1 120 ? 5.409 10.852 -56.524 1.00 37.87 154 PRO B CA 1
ATOM 2638 C C . PRO B 1 120 ? 6.057 9.708 -57.278 1.00 42.44 154 PRO B C 1
ATOM 2639 O O . PRO B 1 120 ? 5.749 8.547 -56.988 1.00 40.98 154 PRO B O 1
ATOM 2643 N N . ALA B 1 121 ? 6.966 9.992 -58.222 1.00 38.30 155 ALA B N 1
ATOM 2644 C CA . ALA B 1 121 ? 7.660 8.917 -58.924 1.00 36.16 155 ALA B CA 1
ATOM 2645 C C . ALA B 1 121 ? 8.478 8.067 -57.962 1.00 41.59 155 ALA B C 1
ATOM 2646 O O . ALA B 1 121 ? 8.702 6.879 -58.221 1.00 40.76 155 ALA B O 1
ATOM 2648 N N . GLN B 1 122 ? 8.858 8.627 -56.824 1.00 35.00 156 GLN B N 1
ATOM 2649 C CA . GLN B 1 122 ? 9.692 7.943 -55.842 1.00 35.34 156 GLN B CA 1
ATOM 2650 C C . GLN B 1 122 ? 8.889 7.326 -54.707 1.00 36.44 156 GLN B C 1
ATOM 2651 O O . GLN B 1 122 ? 9.483 6.741 -53.789 1.00 39.78 156 GLN B O 1
ATOM 2657 N N . PHE B 1 123 ? 7.555 7.414 -54.757 1.00 41.94 157 PHE B N 1
ATOM 2658 C CA . PHE B 1 123 ? 6.730 6.906 -53.660 1.00 36.58 157 PHE B CA 1
ATOM 2659 C C . PHE B 1 123 ? 6.963 5.418 -53.418 1.00 40.86 157 PHE B C 1
ATOM 2660 O O . PHE B 1 123 ? 7.277 4.997 -52.291 1.00 38.03 157 PHE B O 1
ATOM 2668 N N . ALA B 1 124 ? 6.780 4.590 -54.448 1.00 40.82 158 ALA B N 1
ATOM 2669 C CA . ALA B 1 124 ? 6.961 3.160 -54.210 1.00 41.70 158 ALA B CA 1
ATOM 2670 C C . ALA B 1 124 ? 8.348 2.872 -53.643 1.00 42.84 158 ALA B C 1
ATOM 2671 O O . ALA B 1 124 ? 8.477 2.138 -52.655 1.00 54.17 158 ALA B O 1
ATOM 2673 N N . ASN B 1 125 ? 9.395 3.498 -54.214 1.00 38.58 159 ASN B N 1
ATOM 2674 C CA . ASN B 1 125 ? 10.770 3.232 -53.771 1.00 41.00 159 ASN B CA 1
ATOM 2675 C C . ASN B 1 125 ? 11.005 3.599 -52.315 1.00 38.79 159 ASN B C 1
ATOM 2676 O O . ASN B 1 125 ? 11.894 3.043 -51.673 1.00 45.11 159 ASN B O 1
ATOM 2681 N N . LEU B 1 126 ? 10.283 4.576 -51.797 1.00 35.56 160 LEU B N 1
ATOM 2682 C CA . LEU B 1 126 ? 10.521 5.083 -50.454 1.00 37.67 160 LEU B CA 1
ATOM 2683 C C . LEU B 1 126 ? 9.535 4.523 -49.423 1.00 44.92 160 LEU B C 1
ATOM 2684 O O . LEU B 1 126 ? 9.613 4.891 -48.234 1.00 37.73 160 LEU B O 1
ATOM 2689 N N . LEU B 1 127 ? 8.615 3.650 -49.854 1.00 42.55 161 LEU B N 1
ATOM 2690 C CA . LEU B 1 127 ? 7.626 3.069 -48.949 1.00 48.00 161 LEU B CA 1
ATOM 2691 C C . LEU B 1 127 ? 8.208 2.470 -47.677 1.00 43.42 161 LEU B C 1
ATOM 2692 O O . LEU B 1 127 ? 7.617 2.691 -46.602 1.00 46.86 161 LEU B O 1
ATOM 2697 N N . PRO B 1 128 ? 9.328 1.739 -47.696 1.00 44.04 162 PRO B N 1
ATOM 2698 C CA . PRO B 1 128 ? 9.823 1.166 -46.432 1.00 45.32 162 PRO B CA 1
ATOM 2699 C C . PRO B 1 128 ? 10.273 2.205 -45.418 1.00 42.19 162 PRO B C 1
ATOM 2700 O O . PRO B 1 128 ? 10.566 1.824 -44.282 1.00 41.23 162 PRO B O 1
ATOM 2704 N N . TYR B 1 129 ? 10.323 3.493 -45.775 1.00 35.42 163 TYR B N 1
ATOM 2705 C CA . TYR B 1 129 ? 10.747 4.542 -44.847 1.00 40.59 163 TYR B CA 1
ATOM 2706 C C . TYR B 1 129 ? 9.606 5.457 -44.455 1.00 39.61 163 TYR B C 1
ATOM 2707 O O . TYR B 1 129 ? 9.842 6.496 -43.808 1.00 36.99 163 TYR B O 1
ATOM 2716 N N . MET B 1 130 ? 8.376 5.108 -44.833 1.00 35.77 164 MET B N 1
ATOM 2717 C CA . MET B 1 130 ? 7.204 5.894 -44.504 1.00 33.86 164 MET B CA 1
ATOM 2718 C C . MET B 1 130 ? 6.428 5.247 -43.368 1.00 36.83 164 MET B C 1
ATOM 2719 O O . MET B 1 130 ? 6.417 4.023 -43.198 1.00 33.01 164 MET B O 1
ATOM 2724 N N . HIS B 1 131 ? 5.739 6.086 -42.626 1.00 33.15 165 HIS B N 1
ATOM 2725 C CA . HIS B 1 131 ? 4.874 5.596 -41.575 1.00 37.25 165 HIS B CA 1
ATOM 2726 C C . HIS B 1 131 ? 3.733 4.792 -42.181 1.00 39.71 165 HIS B C 1
ATOM 2727 O O . HIS B 1 131 ? 3.283 5.053 -43.312 1.00 38.39 165 HIS B O 1
ATOM 2734 N N . ILE B 1 132 ? 3.276 3.793 -41.421 1.00 36.54 166 ILE B N 1
ATOM 2735 C CA . ILE B 1 132 ? 2.195 2.952 -41.923 1.00 42.13 166 ILE B CA 1
ATOM 2736 C C . ILE B 1 132 ? 0.942 3.784 -42.150 1.00 40.56 166 ILE B C 1
ATOM 2737 O O . ILE B 1 132 ? 0.122 3.456 -43.012 1.00 40.20 166 ILE B O 1
ATOM 2742 N N . GLN B 1 133 ? 0.763 4.862 -41.389 1.00 38.63 167 GLN B N 1
ATOM 2743 C CA . GLN B 1 133 ? -0.390 5.715 -41.626 1.00 38.41 167 GLN B CA 1
ATOM 2744 C C . GLN B 1 133 ? -0.218 6.643 -42.836 1.00 39.97 167 GLN B C 1
ATOM 2745 O O . GLN B 1 133 ? -1.194 7.299 -43.231 1.00 44.89 167 GLN B O 1
ATOM 2751 N N . GLU B 1 134 ? 0.986 6.717 -43.427 1.00 39.99 168 GLU B N 1
ATOM 2752 C CA . GLU B 1 134 ? 1.227 7.456 -44.670 1.00 38.21 168 GLU B CA 1
ATOM 2753 C C . GLU B 1 134 ? 1.108 6.583 -45.914 1.00 45.81 168 GLU B C 1
ATOM 2754 O O . GLU B 1 134 ? 0.874 7.105 -47.011 1.00 42.65 168 GLU B O 1
ATOM 2760 N N . ARG B 1 135 ? 1.278 5.270 -45.773 1.00 40.26 169 ARG B N 1
ATOM 2761 C CA . ARG B 1 135 ? 1.183 4.383 -46.923 1.00 35.66 169 ARG B CA 1
ATOM 2762 C C . ARG B 1 135 ? -0.272 4.233 -47.368 1.00 36.99 169 ARG B C 1
ATOM 2763 O O . ARG B 1 135 ? -1.194 4.466 -46.587 1.00 44.23 169 ARG B O 1
ATOM 2771 N N . PRO B 1 136 ? -0.503 3.830 -48.617 1.00 40.44 170 PRO B N 1
ATOM 2772 C CA . PRO B 1 136 ? -1.883 3.663 -49.090 1.00 47.18 170 PRO B CA 1
ATOM 2773 C C . PRO B 1 136 ? -2.649 2.656 -48.244 1.00 51.42 170 PRO B C 1
ATOM 2774 O O . PRO B 1 136 ? -2.070 1.798 -47.573 1.00 49.32 170 PRO B O 1
ATOM 2778 N N . ASN B 1 137 ? -3.971 2.805 -48.246 1.00 50.90 171 ASN B N 1
ATOM 2779 C CA . ASN B 1 137 ? -4.834 1.839 -47.577 1.00 59.53 171 ASN B CA 1
ATOM 2780 C C . ASN B 1 137 ? -4.568 0.439 -48.135 1.00 59.15 171 ASN B C 1
ATOM 2781 O O . ASN B 1 137 ? -4.667 0.219 -49.346 1.00 56.51 171 ASN B O 1
ATOM 2786 N N . ALA B 1 138 ? -4.173 -0.491 -47.259 1.00 55.08 172 ALA B N 1
ATOM 2787 C CA . ALA B 1 138 ? -3.821 -1.834 -47.696 1.00 54.06 172 ALA B CA 1
ATOM 2788 C C . ALA B 1 138 ? -5.078 -2.685 -47.877 1.00 48.80 172 ALA B C 1
ATOM 2789 O O . ALA B 1 138 ? -6.119 -2.422 -47.282 1.00 58.75 172 ALA B O 1
ATOM 2791 N N . ALA B 1 139 ? -4.960 -3.724 -48.703 1.00 50.61 173 ALA B N 1
ATOM 2792 C CA . ALA B 1 139 ? -6.064 -4.637 -48.968 1.00 57.98 173 ALA B CA 1
ATOM 2793 C C . ALA B 1 139 ? -6.340 -5.541 -47.768 1.00 63.63 173 ALA B C 1
ATOM 2794 O O . ALA B 1 139 ? -5.438 -5.879 -46.989 1.00 62.37 173 ALA B O 1
ATOM 2796 N N . GLU B 1 140 ? -7.611 -5.917 -47.622 1.00 70.65 174 GLU B N 1
ATOM 2797 C CA . GLU B 1 140 ? -8.037 -6.807 -46.548 1.00 79.79 174 GLU B CA 1
ATOM 2798 C C . GLU B 1 140 ? -7.147 -8.042 -46.474 1.00 76.51 174 GLU B C 1
ATOM 2799 O O . GLU B 1 140 ? -6.761 -8.606 -47.500 1.00 72.31 174 GLU B O 1
ATOM 2805 N N . GLY B 1 141 ? -6.822 -8.458 -45.244 1.00 81.78 175 GLY B N 1
ATOM 2806 C CA . GLY B 1 141 ? -6.108 -9.694 -45.004 1.00 79.95 175 GLY B CA 1
ATOM 2807 C C . GLY B 1 141 ? -4.611 -9.554 -44.836 1.00 75.58 175 GLY B C 1
ATOM 2808 O O . GLY B 1 141 ? -3.985 -10.429 -44.217 1.00 79.09 175 GLY B O 1
ATOM 2809 N N . THR B 1 142 ? -4.025 -8.470 -45.343 1.00 63.76 176 THR B N 1
ATOM 2810 C CA . THR B 1 142 ? -2.585 -8.262 -45.337 1.00 56.97 176 THR B CA 1
ATOM 2811 C C . THR B 1 142 ? -2.109 -7.761 -43.986 1.00 50.91 176 THR B C 1
ATOM 2812 O O . THR B 1 142 ? -2.872 -7.205 -43.194 1.00 63.77 176 THR B O 1
ATOM 2816 N N . LEU B 1 143 ? -0.823 -7.966 -43.728 1.00 44.45 177 LEU B N 1
ATOM 2817 C CA . LEU B 1 143 ? -0.248 -7.454 -42.495 1.00 46.38 177 LEU B CA 1
ATOM 2818 C C . LEU B 1 143 ? -0.427 -5.941 -42.399 1.00 42.71 177 LEU B C 1
ATOM 2819 O O . LEU B 1 143 ? -0.850 -5.429 -41.360 1.00 43.71 177 LEU B O 1
ATOM 2824 N N . LEU B 1 144 ? -0.120 -5.207 -43.478 1.00 43.93 178 LEU B N 1
ATOM 2825 C CA . LEU B 1 144 ? -0.242 -3.745 -43.408 1.00 41.47 178 LEU B CA 1
ATOM 2826 C C . LEU B 1 144 ? -1.660 -3.350 -43.048 1.00 42.88 178 LEU B C 1
ATOM 2827 O O . LEU B 1 144 ? -1.868 -2.447 -42.230 1.00 38.46 178 LEU B O 1
ATOM 2832 N N . TYR B 1 145 ? -2.648 -4.073 -43.589 1.00 43.12 179 TYR B N 1
ATOM 2833 C CA . TYR B 1 145 ? -4.035 -3.789 -43.254 1.00 41.86 179 TYR B CA 1
ATOM 2834 C C . TYR B 1 145 ? -4.269 -3.896 -41.746 1.00 48.93 179 TYR B C 1
ATOM 2835 O O . TYR B 1 145 ? -4.823 -2.980 -41.123 1.00 46.57 179 TYR B O 1
ATOM 2844 N N . HIS B 1 146 ? -3.869 -5.021 -41.136 1.00 51.90 180 HIS B N 1
ATOM 2845 C CA . HIS B 1 146 ? -4.068 -5.157 -39.696 1.00 45.29 180 HIS B CA 1
ATOM 2846 C C . HIS B 1 146 ? -3.320 -4.070 -38.941 1.00 45.41 180 HIS B C 1
ATOM 2847 O O . HIS B 1 146 ? -3.872 -3.447 -38.022 1.00 45.10 180 HIS B O 1
ATOM 2854 N N . LEU B 1 147 ? -2.071 -3.813 -39.333 1.00 40.41 181 LEU B N 1
ATOM 2855 C CA . LEU B 1 147 ? -1.280 -2.787 -38.663 1.00 42.18 181 LEU B CA 1
ATOM 2856 C C . LEU B 1 147 ? -1.940 -1.414 -38.740 1.00 41.04 181 LEU B C 1
ATOM 2857 O O . LEU B 1 147 ? -1.942 -0.673 -37.754 1.00 38.96 181 LEU B O 1
ATOM 2862 N N . GLN B 1 148 ? -2.416 -1.023 -39.927 1.00 39.85 182 GLN B N 1
ATOM 2863 C CA . GLN B 1 148 ? -2.983 0.317 -40.090 1.00 45.39 182 GLN B CA 1
ATOM 2864 C C . GLN B 1 148 ? -4.260 0.497 -39.286 1.00 47.12 182 GLN B C 1
ATOM 2865 O O . GLN B 1 148 ? -4.605 1.629 -38.911 1.00 45.79 182 GLN B O 1
ATOM 2871 N N . ASN B 1 149 ? -4.989 -0.585 -39.024 1.00 44.38 183 ASN B N 1
ATOM 2872 C CA . ASN B 1 149 ? -6.250 -0.483 -38.289 1.00 44.81 183 ASN B CA 1
ATOM 2873 C C . ASN B 1 149 ? -6.103 -0.866 -36.819 1.00 51.81 183 ASN B C 1
ATOM 2874 O O . ASN B 1 149 ? -7.113 -1.037 -36.135 1.00 56.64 183 ASN B O 1
ATOM 2879 N N . MET B 1 150 ? -4.874 -1.000 -36.318 1.00 45.15 184 MET B N 1
ATOM 2880 C CA . MET B 1 150 ? -4.668 -1.119 -34.880 1.00 49.91 184 MET B CA 1
ATOM 2881 C C . MET B 1 150 ? -4.631 0.260 -34.229 1.00 48.68 184 MET B C 1
ATOM 2882 O O . MET B 1 150 ? -3.992 1.201 -34.732 1.00 46.62 184 MET B O 1
ATOM 2887 N N . GLY B 1 151 ? -5.283 0.363 -33.090 1.00 41.28 185 GLY B N 1
ATOM 2888 C CA . GLY B 1 151 ? -5.179 1.543 -32.261 1.00 41.72 185 GLY B CA 1
ATOM 2889 C C . GLY B 1 151 ? -3.868 1.560 -31.516 1.00 42.04 185 GLY B C 1
ATOM 2890 O O . GLY B 1 151 ? -3.033 0.659 -31.623 1.00 44.01 185 GLY B O 1
ATOM 2891 N N . GLU B 1 152 ? -3.686 2.622 -30.740 1.00 41.82 186 GLU B N 1
ATOM 2892 C CA . GLU B 1 152 ? -2.437 2.802 -30.009 1.00 42.88 186 GLU B CA 1
ATOM 2893 C C . GLU B 1 152 ? -2.170 1.663 -29.022 1.00 46.39 186 GLU B C 1
ATOM 2894 O O . GLU B 1 152 ? -1.025 1.230 -28.875 1.00 45.97 186 GLU B O 1
ATOM 2900 N N . ASP B 1 153 ? -3.197 1.168 -28.317 1.00 39.77 187 ASP B N 1
ATOM 2901 C CA . ASP B 1 153 ? -2.927 0.100 -27.347 1.00 37.64 187 ASP B CA 1
ATOM 2902 C C . ASP B 1 153 ? -2.511 -1.183 -28.049 1.00 38.41 187 ASP B C 1
ATOM 2903 O O . ASP B 1 153 ? -1.664 -1.934 -27.558 1.00 44.48 187 ASP B O 1
ATOM 2908 N N . ALA B 1 154 ? -3.137 -1.485 -29.165 1.00 35.31 188 ALA B N 1
ATOM 2909 C CA . ALA B 1 154 ? -2.778 -2.713 -29.856 1.00 40.46 188 ALA B CA 1
ATOM 2910 C C . ALA B 1 154 ? -1.359 -2.634 -30.422 1.00 40.09 188 ALA B C 1
ATOM 2911 O O . ALA B 1 154 ? -0.579 -3.588 -30.281 1.00 40.15 188 ALA B O 1
ATOM 2913 N N . ILE B 1 155 ? -0.990 -1.492 -31.027 1.00 39.38 189 ILE B N 1
ATOM 2914 C CA . ILE B 1 155 ? 0.384 -1.290 -31.506 1.00 39.77 189 ILE B CA 1
ATOM 2915 C C . ILE B 1 155 ? 1.386 -1.515 -30.382 1.00 39.44 189 ILE B C 1
ATOM 2916 O O . ILE B 1 155 ? 2.336 -2.297 -30.525 1.00 41.17 189 ILE B O 1
ATOM 2921 N N . ASN B 1 156 ? 1.186 -0.841 -29.240 1.00 39.21 190 ASN B N 1
ATOM 2922 C CA . ASN B 1 156 ? 2.106 -0.993 -28.114 1.00 42.79 190 ASN B CA 1
ATOM 2923 C C . ASN B 1 156 ? 2.232 -2.458 -27.679 1.00 41.84 190 ASN B C 1
ATOM 2924 O O . ASN B 1 156 ? 3.336 -2.930 -27.381 1.00 41.94 190 ASN B O 1
ATOM 2929 N N . ALA B 1 157 ? 1.111 -3.179 -27.591 1.00 36.22 191 ALA B N 1
ATOM 2930 C CA . ALA B 1 157 ? 1.198 -4.594 -27.234 1.00 42.14 191 ALA B CA 1
ATOM 2931 C C . ALA B 1 157 ? 2.045 -5.344 -28.250 1.00 36.88 191 ALA B C 1
ATOM 2932 O O . ALA B 1 157 ? 2.930 -6.135 -27.886 1.00 34.22 191 ALA B O 1
ATOM 2934 N N . LEU B 1 158 ? 1.796 -5.085 -29.538 1.00 36.42 192 LEU B N 1
ATOM 2935 C CA . LEU B 1 158 ? 2.567 -5.709 -30.610 1.00 38.02 192 LEU B CA 1
ATOM 2936 C C . LEU B 1 158 ? 4.060 -5.427 -30.461 1.00 43.82 192 LEU B C 1
ATOM 2937 O O . LEU B 1 158 ? 4.889 -6.353 -30.451 1.00 39.16 192 LEU B O 1
ATOM 2942 N N . VAL B 1 159 ? 4.412 -4.144 -30.345 1.00 45.47 193 VAL B N 1
ATOM 2943 C CA . VAL B 1 159 ? 5.805 -3.733 -30.156 1.00 48.69 193 VAL B CA 1
ATOM 2944 C C . VAL B 1 159 ? 6.400 -4.422 -28.942 1.00 47.29 193 VAL B C 1
ATOM 2945 O O . VAL B 1 159 ? 7.542 -4.891 -28.968 1.00 52.15 193 VAL B O 1
ATOM 2949 N N . SER B 1 160 ? 5.640 -4.488 -27.860 1.00 39.18 194 SER B N 1
ATOM 2950 C CA . SER B 1 160 ? 6.138 -5.130 -26.643 1.00 47.29 194 SER B CA 1
ATOM 2951 C C . SER B 1 160 ? 6.188 -6.663 -26.719 1.00 46.05 194 SER B C 1
ATOM 2952 O O . SER B 1 160 ? 6.723 -7.277 -25.798 1.00 47.56 194 SER B O 1
ATOM 2955 N N . GLY B 1 161 ? 5.682 -7.293 -27.780 1.00 47.77 195 GLY B N 1
ATOM 2956 C CA . GLY B 1 161 ? 5.725 -8.748 -27.868 1.00 41.41 195 GLY B CA 1
ATOM 2957 C C . GLY B 1 161 ? 4.724 -9.450 -26.961 1.00 41.26 195 GLY B C 1
ATOM 2958 O O . GLY B 1 161 ? 4.961 -10.590 -26.543 1.00 41.50 195 GLY B O 1
ATOM 2959 N N . ALA B 1 162 ? 3.603 -8.802 -26.644 1.00 42.14 196 ALA B N 1
ATOM 2960 C CA . ALA B 1 162 ? 2.687 -9.328 -25.629 1.00 40.58 196 ALA B CA 1
ATOM 2961 C C . ALA B 1 162 ? 2.194 -10.731 -25.987 1.00 41.02 196 ALA B C 1
ATOM 2962 O O . ALA B 1 162 ? 2.139 -11.116 -27.159 1.00 37.14 196 ALA B O 1
ATOM 2964 N N . SER B 1 163 ? 1.774 -11.478 -24.956 1.00 40.27 197 SER B N 1
ATOM 2965 C CA . SER B 1 163 ? 1.395 -12.879 -25.160 1.00 37.79 197 SER B CA 1
ATOM 2966 C C . SER B 1 163 ? 0.137 -12.970 -25.999 1.00 39.97 197 SER B C 1
ATOM 2967 O O . SER B 1 163 ? -0.065 -13.948 -26.729 1.00 37.33 197 SER B O 1
ATOM 2970 N N . MET B 1 164 ? -0.679 -11.922 -25.965 1.00 41.17 198 MET B N 1
ATOM 2971 C CA . MET B 1 164 ? -1.896 -11.830 -26.756 1.00 32.60 198 MET B CA 1
ATOM 2972 C C . MET B 1 164 ? -2.293 -10.375 -26.798 1.00 33.64 198 MET B C 1
ATOM 2973 O O . MET B 1 164 ? -1.888 -9.588 -25.940 1.00 39.05 198 MET B O 1
ATOM 2978 N N . PHE B 1 165 ? -3.164 -10.044 -27.744 1.00 35.05 199 PHE B N 1
ATOM 2979 C CA . PHE B 1 165 ? -3.816 -8.735 -27.742 1.00 37.27 199 PHE B CA 1
ATOM 2980 C C . PHE B 1 165 ? -4.960 -8.793 -28.739 1.00 38.96 199 PHE B C 1
ATOM 2981 O O . PHE B 1 165 ? -5.052 -9.727 -29.556 1.00 39.67 199 PHE B O 1
ATOM 2989 N N . GLY B 1 166 ? -5.833 -7.792 -28.664 1.00 34.74 200 GLY B N 1
ATOM 2990 C CA . GLY B 1 166 ? -7.014 -7.720 -29.504 1.00 41.78 200 GLY B CA 1
ATOM 2991 C C . GLY B 1 166 ? -6.911 -6.514 -30.427 1.00 46.67 200 GLY B C 1
ATOM 2992 O O . GLY B 1 166 ? -6.559 -5.417 -29.985 1.00 46.33 200 GLY B O 1
ATOM 2993 N N . SER B 1 167 ? -7.187 -6.737 -31.698 1.00 43.97 201 SER B N 1
ATOM 2994 C CA . SER B 1 167 ? -7.179 -5.647 -32.670 1.00 55.08 201 SER B CA 1
ATOM 2995 C C . SER B 1 167 ? -8.408 -5.784 -33.540 1.00 58.33 201 SER B C 1
ATOM 2996 O O . SER B 1 167 ? -8.562 -6.792 -34.242 1.00 54.78 201 SER B O 1
ATOM 2999 N N . GLY B 1 168 ? -9.257 -4.768 -33.520 1.00 61.63 202 GLY B N 1
ATOM 3000 C CA . GLY B 1 168 ? -10.486 -4.829 -34.279 1.00 70.84 202 GLY B CA 1
ATOM 3001 C C . GLY B 1 168 ? -11.390 -5.837 -33.616 1.00 78.25 202 GLY B C 1
ATOM 3002 O O . GLY B 1 168 ? -11.751 -5.670 -32.448 1.00 89.72 202 GLY B O 1
ATOM 3003 N N . SER B 1 169 ? -11.753 -6.896 -34.326 1.00 75.95 203 SER B N 1
ATOM 3004 C CA . SER B 1 169 ? -12.426 -8.019 -33.691 1.00 77.42 203 SER B CA 1
ATOM 3005 C C . SER B 1 169 ? -11.535 -9.256 -33.615 1.00 72.97 203 SER B C 1
ATOM 3006 O O . SER B 1 169 ? -11.954 -10.277 -33.047 1.00 66.21 203 SER B O 1
ATOM 3009 N N . ASP B 1 170 ? -10.305 -9.163 -34.123 1.00 65.45 204 ASP B N 1
ATOM 3010 C CA . ASP B 1 170 ? -9.362 -10.267 -34.160 1.00 63.49 204 ASP B CA 1
ATOM 3011 C C . ASP B 1 170 ? -8.620 -10.422 -32.839 1.00 56.62 204 ASP B C 1
ATOM 3012 O O . ASP B 1 170 ? -8.275 -9.436 -32.165 1.00 46.94 204 ASP B O 1
ATOM 3017 N N . LEU B 1 171 ? -8.361 -11.689 -32.487 1.00 42.26 205 LEU B N 1
ATOM 3018 C CA . LEU B 1 171 ? -7.436 -12.065 -31.426 1.00 34.12 205 LEU B CA 1
ATOM 3019 C C . LEU B 1 171 ? -6.082 -12.398 -32.038 1.00 43.21 205 LEU B C 1
ATOM 3020 O O . LEU B 1 171 ? -5.993 -13.268 -32.925 1.00 37.66 205 LEU B O 1
ATOM 3025 N N . TRP B 1 172 ? -5.026 -11.766 -31.530 1.00 33.07 206 TRP B N 1
ATOM 3026 C CA . TRP B 1 172 ? -3.655 -12.174 -31.854 1.00 34.66 206 TRP B CA 1
ATOM 3027 C C . TRP B 1 172 ? -3.058 -12.954 -30.681 1.00 39.35 206 TRP B C 1
ATOM 3028 O O . TRP B 1 172 ? -2.980 -12.435 -29.561 1.00 40.95 206 TRP B O 1
ATOM 3039 N N . LEU B 1 173 ? -2.628 -14.184 -30.933 1.00 34.29 207 LEU B N 1
ATOM 3040 C CA . LEU B 1 173 ? -2.105 -15.080 -29.896 1.00 34.14 207 LEU B CA 1
ATOM 3041 C C . LEU B 1 173 ? -0.658 -15.430 -30.213 1.00 43.13 207 LEU B C 1
ATOM 3042 O O . LEU B 1 173 ? -0.384 -16.015 -31.263 1.00 46.21 207 LEU B O 1
ATOM 3047 N N . ARG B 1 174 ? 0.258 -15.110 -29.308 1.00 43.90 208 ARG B N 1
ATOM 3048 C CA . ARG B 1 174 ? 1.663 -15.428 -29.535 1.00 45.41 208 ARG B CA 1
ATOM 3049 C C . ARG B 1 174 ? 1.951 -16.874 -29.130 1.00 49.82 208 ARG B C 1
ATOM 3050 O O . ARG B 1 174 ? 1.616 -17.298 -28.025 1.00 48.50 208 ARG B O 1
ATOM 3058 N N . LYS B 1 175 ? 2.566 -17.633 -30.030 1.00 49.03 209 LYS B N 1
ATOM 3059 C CA . LYS B 1 175 ? 3.082 -18.962 -29.701 1.00 46.41 209 LYS B CA 1
ATOM 3060 C C . LYS B 1 175 ? 4.509 -19.000 -30.221 1.00 42.49 209 LYS B C 1
ATOM 3061 O O . LYS B 1 175 ? 4.736 -18.775 -31.422 1.00 41.14 209 LYS B O 1
ATOM 3067 N N . GLY B 1 176 ? 5.468 -19.227 -29.318 1.00 42.94 210 GLY B N 1
ATOM 3068 C CA . GLY B 1 176 ? 6.866 -19.149 -29.736 1.00 49.21 210 GLY B CA 1
ATOM 3069 C C . GLY B 1 176 ? 7.175 -17.730 -30.194 1.00 54.02 210 GLY B C 1
ATOM 3070 O O . GLY B 1 176 ? 6.964 -16.753 -29.451 1.00 45.05 210 GLY B O 1
ATOM 3071 N N . ASP B 1 177 ? 7.656 -17.567 -31.441 1.00 50.76 211 ASP B N 1
ATOM 3072 C CA . ASP B 1 177 ? 7.900 -16.227 -31.979 1.00 48.56 211 ASP B CA 1
ATOM 3073 C C . ASP B 1 177 ? 7.003 -15.900 -33.165 1.00 48.81 211 ASP B C 1
ATOM 3074 O O . ASP B 1 177 ? 7.365 -15.096 -34.048 1.00 46.28 211 ASP B O 1
ATOM 3079 N N . ILE B 1 178 ? 5.813 -16.485 -33.181 1.00 43.05 212 ILE B N 1
ATOM 3080 C CA . ILE B 1 178 ? 4.822 -16.245 -34.220 1.00 45.82 212 ILE B CA 1
ATOM 3081 C C . ILE B 1 178 ? 3.532 -15.780 -33.573 1.00 50.34 212 ILE B C 1
ATOM 3082 O O . ILE B 1 178 ? 3.150 -16.300 -32.519 1.00 49.48 212 ILE B O 1
ATOM 3087 N N . TYR B 1 179 ? 2.845 -14.832 -34.223 1.00 43.23 213 TYR B N 1
ATOM 3088 C CA . TYR B 1 179 ? 1.484 -14.469 -33.848 1.00 38.85 213 TYR B CA 1
ATOM 3089 C C . TYR B 1 179 ? 0.473 -15.173 -34.748 1.00 42.23 213 TYR B C 1
ATOM 3090 O O . TYR B 1 179 ? 0.557 -15.094 -35.978 1.00 45.60 213 TYR B O 1
ATOM 3099 N N . TYR B 1 180 ? -0.516 -15.803 -34.123 1.00 46.15 214 TYR B N 1
ATOM 3100 C CA . TYR B 1 180 ? -1.601 -16.479 -34.814 1.00 40.16 214 TYR B CA 1
ATOM 3101 C C . TYR B 1 180 ? -2.852 -15.661 -34.587 1.00 43.09 214 TYR B C 1
ATOM 3102 O O . TYR B 1 180 ? -3.075 -15.166 -33.476 1.00 44.59 214 TYR B O 1
ATOM 3111 N N . LEU B 1 181 ? -3.651 -15.497 -35.633 1.00 43.13 215 LEU B N 1
ATOM 3112 C CA . LEU B 1 181 ? -4.854 -14.683 -35.571 1.00 42.09 215 LEU B CA 1
ATOM 3113 C C . LEU B 1 181 ? -6.083 -15.580 -35.565 1.00 44.37 215 LEU B C 1
ATOM 3114 O O . LEU B 1 181 ? -6.146 -16.589 -36.287 1.00 39.17 215 LEU B O 1
ATOM 3119 N N . PHE B 1 182 ? -7.051 -15.218 -34.737 1.00 39.32 216 PHE B N 1
ATOM 3120 C CA . PHE B 1 182 ? -8.308 -15.955 -34.648 1.00 43.05 216 PHE B CA 1
ATOM 3121 C C . PHE B 1 182 ? -9.440 -14.948 -34.603 1.00 48.84 216 PHE B C 1
ATOM 3122 O O . PHE B 1 182 ? -9.264 -13.800 -34.159 1.00 44.61 216 PHE B O 1
ATOM 3130 N N . ASN B 1 183 ? -10.609 -15.386 -35.061 1.00 47.80 217 ASN B N 1
ATOM 3131 C CA . ASN B 1 183 ? -11.686 -14.427 -35.151 1.00 52.15 217 ASN B CA 1
ATOM 3132 C C . ASN B 1 183 ? -12.407 -14.306 -33.811 1.00 53.39 217 ASN B C 1
ATOM 3133 O O . ASN B 1 183 ? -12.124 -15.029 -32.846 1.00 53.30 217 ASN B O 1
ATOM 3138 N N . GLU B 1 184 ? -13.336 -13.348 -33.773 1.00 51.67 218 GLU B N 1
ATOM 3139 C CA . GLU B 1 184 ? -14.112 -13.036 -32.578 1.00 52.79 218 GLU B CA 1
ATOM 3140 C C . GLU B 1 184 ? -14.881 -14.247 -32.064 1.00 52.74 218 GLU B C 1
ATOM 3141 O O . GLU B 1 184 ? -14.916 -14.501 -30.853 1.00 56.95 218 GLU B O 1
ATOM 3147 N N . GLU B 1 185 ? -15.530 -14.999 -32.957 1.00 49.52 219 GLU B N 1
ATOM 3148 C CA . GLU B 1 185 ? -16.388 -16.080 -32.472 1.00 57.50 219 GLU B CA 1
ATOM 3149 C C . GLU B 1 185 ? -15.564 -17.184 -31.807 1.00 56.56 219 GLU B C 1
ATOM 3150 O O . GLU B 1 185 ? -15.978 -17.736 -30.775 1.00 53.57 219 GLU B O 1
ATOM 3156 N N . THR B 1 186 ? -14.377 -17.484 -32.361 1.00 50.74 220 THR B N 1
ATOM 3157 C CA . THR B 1 186 ? -13.483 -18.482 -31.768 1.00 53.64 220 THR B CA 1
ATOM 3158 C C . THR B 1 186 ? -12.959 -18.013 -30.422 1.00 51.96 220 THR B C 1
ATOM 3159 O O . THR B 1 186 ? -12.839 -18.799 -29.476 1.00 58.35 220 THR B O 1
ATOM 3163 N N . TRP B 1 187 ? -12.645 -16.723 -30.326 1.00 42.53 221 TRP B N 1
ATOM 3164 C CA . TRP B 1 187 ? -12.227 -16.133 -29.069 1.00 43.04 221 TRP B CA 1
ATOM 3165 C C . TRP B 1 187 ? -13.300 -16.320 -28.000 1.00 50.34 221 TRP B C 1
ATOM 3166 O O . TRP B 1 187 ? -13.010 -16.774 -26.885 1.00 56.56 221 TRP B O 1
ATOM 3177 N N . LEU B 1 188 ? -14.547 -15.968 -28.320 1.00 48.96 222 LEU B N 1
ATOM 3178 C CA . LEU B 1 188 ? -15.625 -16.112 -27.340 1.00 47.46 222 LEU B CA 1
ATOM 3179 C C . LEU B 1 188 ? -15.794 -17.570 -26.910 1.00 50.20 222 LEU B C 1
ATOM 3180 O O . LEU B 1 188 ? -15.827 -17.877 -25.711 1.00 51.41 222 LEU B O 1
ATOM 3185 N N . THR B 1 189 ? -15.886 -18.488 -27.871 1.00 48.69 223 THR B N 1
ATOM 3186 C CA . THR B 1 189 ? -16.143 -19.888 -27.517 1.00 50.58 223 THR B CA 1
ATOM 3187 C C . THR B 1 189 ? -15.052 -20.441 -26.606 1.00 45.53 223 THR B C 1
ATOM 3188 O O . THR B 1 189 ? -15.344 -21.094 -25.604 1.00 49.81 223 THR B O 1
ATOM 3192 N N . ASN B 1 190 ? -13.779 -20.173 -26.918 1.00 42.43 224 ASN B N 1
ATOM 3193 C CA . ASN B 1 190 ? -12.708 -20.676 -26.053 1.00 45.77 224 ASN B CA 1
ATOM 3194 C C . ASN B 1 190 ? -12.706 -19.971 -24.695 1.00 49.10 224 ASN B C 1
ATOM 3195 O O . ASN B 1 190 ? -12.445 -20.598 -23.658 1.00 46.36 224 ASN B O 1
ATOM 3200 N N . ALA B 1 191 ? -13.019 -18.671 -24.678 1.00 45.86 225 ALA B N 1
ATOM 3201 C CA . ALA B 1 191 ? -13.177 -17.954 -23.416 1.00 46.87 225 ALA B CA 1
ATOM 3202 C C . ALA B 1 191 ? -14.277 -18.577 -22.555 1.00 47.15 225 ALA B C 1
ATOM 3203 O O . ALA B 1 191 ? -14.103 -18.789 -21.347 1.00 43.62 225 ALA B O 1
ATOM 3205 N N . ASN B 1 192 ? -15.423 -18.883 -23.163 1.00 48.30 226 ASN B N 1
ATOM 3206 C CA . ASN B 1 192 ? -16.510 -19.514 -22.419 1.00 52.10 226 ASN B CA 1
ATOM 3207 C C . ASN B 1 192 ? -16.105 -20.884 -21.883 1.00 57.83 226 ASN B C 1
ATOM 3208 O O . ASN B 1 192 ? -16.444 -21.239 -20.749 1.00 54.51 226 ASN B O 1
ATOM 3213 N N . LYS B 1 193 ? -15.368 -21.661 -22.679 1.00 57.47 227 LYS B N 1
ATOM 3214 C CA . LYS B 1 193 ? -14.940 -22.987 -22.233 1.00 56.97 227 LYS B CA 1
ATOM 3215 C C . LYS B 1 193 ? -13.959 -22.907 -21.069 1.00 60.46 227 LYS B C 1
ATOM 3216 O O . LYS B 1 193 ? -13.939 -23.800 -20.216 1.00 70.24 227 LYS B O 1
ATOM 3222 N N . ALA B 1 194 ? -13.135 -21.860 -21.011 1.00 43.12 228 ALA B N 1
ATOM 3223 C CA . ALA B 1 194 ? -12.276 -21.650 -19.853 1.00 42.61 228 ALA B CA 1
ATOM 3224 C C . ALA B 1 194 ? -12.992 -20.910 -18.715 1.00 44.60 228 ALA B C 1
ATOM 3225 O O . ALA B 1 194 ? -12.382 -20.670 -17.661 1.00 44.16 228 ALA B O 1
ATOM 3227 N N . GLY B 1 195 ? -14.278 -20.606 -18.867 1.00 43.16 229 GLY B N 1
ATOM 3228 C CA . GLY B 1 195 ? -14.999 -19.945 -17.786 1.00 50.46 229 GLY B CA 1
ATOM 3229 C C . GLY B 1 195 ? -14.582 -18.493 -17.594 1.00 48.04 229 GLY B C 1
ATOM 3230 O O . GLY B 1 195 ? -14.590 -17.995 -16.461 1.00 46.04 229 GLY B O 1
ATOM 3231 N N . LEU B 1 196 ? -14.226 -17.800 -18.683 1.00 41.48 230 LEU B N 1
ATOM 3232 C CA . LEU B 1 196 ? -13.636 -16.467 -18.642 1.00 45.32 230 LEU B CA 1
ATOM 3233 C C . LEU B 1 196 ? -14.518 -15.451 -19.357 1.00 49.87 230 LEU B C 1
ATOM 3234 O O . LEU B 1 196 ? -15.217 -15.788 -20.318 1.00 47.14 230 LEU B O 1
ATOM 3239 N N . SER B 1 197 ? -14.440 -14.195 -18.887 1.00 47.75 231 SER B N 1
ATOM 3240 C CA . SER B 1 197 ? -14.956 -13.013 -19.570 1.00 53.15 231 SER B CA 1
ATOM 3241 C C . SER B 1 197 ? -13.792 -12.076 -19.864 1.00 48.16 231 SER B C 1
ATOM 3242 O O . SER B 1 197 ? -12.783 -12.096 -19.144 1.00 41.70 231 SER B O 1
ATOM 3245 N N . TYR B 1 198 ? -13.952 -11.224 -20.892 1.00 46.80 232 TYR B N 1
ATOM 3246 C CA . TYR B 1 198 ? -12.876 -10.322 -21.322 1.00 46.20 232 TYR B CA 1
ATOM 3247 C C . TYR B 1 198 ? -13.424 -9.019 -21.904 1.00 49.20 232 TYR B C 1
ATOM 3248 O O . TYR B 1 198 ? -14.573 -8.936 -22.356 1.00 48.62 232 TYR B O 1
ATOM 3257 N N . SER B 1 199 ? -12.560 -8.006 -21.882 1.00 40.36 233 SER B N 1
ATOM 3258 C CA . SER B 1 199 ? -12.805 -6.711 -22.516 1.00 41.12 233 SER B CA 1
ATOM 3259 C C . SER B 1 199 ? -11.454 -6.098 -22.881 1.00 46.03 233 SER B C 1
ATOM 3260 O O . SER B 1 199 ? -10.412 -6.477 -22.328 1.00 42.01 233 SER B O 1
ATOM 3263 N N . LEU B 1 200 ? -11.464 -5.196 -23.872 1.00 39.41 234 LEU B N 1
ATOM 3264 C CA . LEU B 1 200 ? -10.251 -4.488 -24.256 1.00 44.62 234 LEU B CA 1
ATOM 3265 C C . LEU B 1 200 ? -10.041 -3.317 -23.306 1.00 41.56 234 LEU B C 1
ATOM 3266 O O . LEU B 1 200 ? -10.987 -2.793 -22.734 1.00 44.33 234 LEU B O 1
ATOM 3271 N N . LEU B 1 201 ? -8.785 -2.935 -23.123 1.00 41.31 235 LEU B N 1
ATOM 3272 C CA . LEU B 1 201 ? -8.461 -1.943 -22.118 1.00 48.44 235 LEU B CA 1
ATOM 3273 C C . LEU B 1 201 ? -9.190 -0.647 -22.431 1.00 51.05 235 LEU B C 1
ATOM 3274 O O . LEU B 1 201 ? -9.227 -0.220 -23.588 1.00 51.03 235 LEU B O 1
ATOM 3279 N N . SER B 1 202 ? -9.789 -0.037 -21.404 1.00 53.57 236 SER B N 1
ATOM 3280 C CA . SER B 1 202 ? -10.576 1.173 -21.573 1.00 58.69 236 SER B CA 1
ATOM 3281 C C . SER B 1 202 ? -9.695 2.366 -21.937 1.00 66.08 236 SER B C 1
ATOM 3282 O O . SER B 1 202 ? -8.526 2.451 -21.556 1.00 55.92 236 SER B O 1
ATOM 3285 N N . ALA B 1 203 ? -10.297 3.324 -22.642 1.00 79.54 237 ALA B N 1
ATOM 3286 C CA . ALA B 1 203 ? -9.583 4.539 -23.016 1.00 78.68 237 ALA B CA 1
ATOM 3287 C C . ALA B 1 203 ? -9.312 5.393 -21.788 1.00 71.88 237 ALA B C 1
ATOM 3288 O O . ALA B 1 203 ? -10.169 5.548 -20.912 1.00 76.20 237 ALA B O 1
ATOM 3290 N N . CYS B 1 204 ? -8.095 5.919 -21.727 1.00 65.06 238 CYS B N 1
ATOM 3291 C CA . CYS B 1 204 ? -7.624 6.807 -20.669 1.00 68.47 238 CYS B CA 1
ATOM 3292 C C . CYS B 1 204 ? -6.728 7.810 -21.395 1.00 66.35 238 CYS B C 1
ATOM 3293 O O . CYS B 1 204 ? -5.642 7.450 -21.852 1.00 60.85 238 CYS B O 1
ATOM 3296 N N . PHE B 1 205 ? -7.221 9.043 -21.557 1.00 69.30 239 PHE B N 1
ATOM 3297 C CA . PHE B 1 205 ? -6.575 10.009 -22.449 1.00 77.05 239 PHE B CA 1
ATOM 3298 C C . PHE B 1 205 ? -5.374 10.653 -21.782 1.00 81.10 239 PHE B C 1
ATOM 3299 O O . PHE B 1 205 ? -4.301 10.787 -22.384 1.00 80.61 239 PHE B O 1
ATOM 3307 N N . ILE B 1 206 ? -5.567 11.124 -20.560 1.00 65.32 240 ILE B N 1
ATOM 3308 C CA . ILE B 1 206 ? -4.487 11.584 -19.711 1.00 58.51 240 ILE B CA 1
ATOM 3309 C C . ILE B 1 206 ? -4.711 10.908 -18.375 1.00 55.37 240 ILE B C 1
ATOM 3310 O O . ILE B 1 206 ? -5.824 10.954 -17.842 1.00 54.35 240 ILE B O 1
ATOM 3315 N N . GLN B 1 207 ? -3.683 10.222 -17.872 1.00 48.60 241 GLN B N 1
ATOM 3316 C CA . GLN B 1 207 ? -3.759 9.487 -16.617 1.00 48.37 241 GLN B CA 1
ATOM 3317 C C . GLN B 1 207 ? -2.856 10.135 -15.570 1.00 47.74 241 GLN B C 1
ATOM 3318 O O . GLN B 1 207 ? -1.676 10.409 -15.835 1.00 49.04 241 GLN B O 1
ATOM 3324 N N . ARG B 1 208 ? -3.418 10.397 -14.390 1.00 40.03 242 ARG B N 1
ATOM 3325 C CA . ARG B 1 208 ? -2.666 10.920 -13.250 1.00 42.58 242 ARG B CA 1
ATOM 3326 C C . ARG B 1 208 ? -2.996 10.013 -12.072 1.00 44.55 242 ARG B C 1
ATOM 3327 O O . ARG B 1 208 ? -4.137 10.006 -11.600 1.00 48.20 242 ARG B O 1
ATOM 3335 N N . GLY B 1 209 ? -2.020 9.227 -11.629 1.00 44.60 243 GLY B N 1
ATOM 3336 C CA . GLY B 1 209 ? -2.316 8.199 -10.635 1.00 42.87 243 GLY B CA 1
ATOM 3337 C C . GLY B 1 209 ? -3.312 7.227 -11.225 1.00 44.36 243 GLY B C 1
ATOM 3338 O O . GLY B 1 209 ? -3.084 6.662 -12.299 1.00 44.90 243 GLY B O 1
ATOM 3339 N N . ASN B 1 210 ? -4.435 7.003 -10.543 1.00 42.51 244 ASN B N 1
ATOM 3340 C CA . ASN B 1 210 ? -5.467 6.102 -11.056 1.00 46.16 244 ASN B CA 1
ATOM 3341 C C . ASN B 1 210 ? -6.660 6.870 -11.633 1.00 48.55 244 ASN B C 1
ATOM 3342 O O . ASN B 1 210 ? -7.743 6.298 -11.793 1.00 43.03 244 ASN B O 1
ATOM 3347 N N . ILE B 1 211 ? -6.468 8.154 -11.980 1.00 39.47 245 ILE B N 1
ATOM 3348 C CA . ILE B 1 211 ? -7.531 9.020 -12.474 1.00 43.76 245 ILE B CA 1
ATOM 3349 C C . ILE B 1 211 ? -7.414 9.172 -13.981 1.00 39.44 245 ILE B C 1
ATOM 3350 O O . ILE B 1 211 ? -6.363 9.591 -14.489 1.00 44.19 245 ILE B O 1
ATOM 3355 N N . CYS B 1 212 ? -8.516 8.929 -14.688 1.00 43.20 246 CYS B N 1
ATOM 3356 C CA . CYS B 1 212 ? -8.595 9.111 -16.135 1.00 43.14 246 CYS B CA 1
ATOM 3357 C C . CYS B 1 212 ? -9.359 10.400 -16.435 1.00 42.85 246 CYS B C 1
ATOM 3358 O O . CYS B 1 212 ? -10.537 10.519 -16.091 1.00 42.67 246 CYS B O 1
ATOM 3361 N N . TRP B 1 213 ? -8.684 11.353 -17.079 1.00 44.49 247 TRP B N 1
ATOM 3362 C CA . TRP B 1 213 ? -9.205 12.700 -17.315 1.00 43.18 247 TRP B CA 1
ATOM 3363 C C . TRP B 1 213 ? -9.715 12.833 -18.740 1.00 45.13 247 TRP B C 1
ATOM 3364 O O . TRP B 1 213 ? -9.153 12.254 -19.673 1.00 56.45 247 TRP B O 1
ATOM 3375 N N . ASP B 1 214 ? -10.771 13.631 -18.909 1.00 47.43 248 ASP B N 1
ATOM 3376 C CA . ASP B 1 214 ? -11.227 14.007 -20.245 1.00 57.98 248 ASP B CA 1
ATOM 3377 C C . ASP B 1 214 ? -11.898 15.381 -20.180 1.00 49.43 248 ASP B C 1
ATOM 3378 O O . ASP B 1 214 ? -12.111 15.939 -19.102 1.00 45.20 248 ASP B O 1
ATOM 3383 N N . VAL B 1 215 ? -12.246 15.924 -21.348 1.00 53.34 249 VAL B N 1
ATOM 3384 C CA . VAL B 1 215 ? -12.968 17.195 -21.384 1.00 64.16 249 VAL B CA 1
ATOM 3385 C C . VAL B 1 215 ? -14.441 16.943 -21.101 1.00 68.44 249 VAL B C 1
ATOM 3386 O O . VAL B 1 215 ? -15.017 15.957 -21.575 1.00 72.20 249 VAL B O 1
ATOM 3390 N N . GLU B 1 216 ? -15.059 17.841 -20.325 1.00 70.37 250 GLU B N 1
ATOM 3391 C CA . GLU B 1 216 ? -16.500 17.760 -20.100 1.00 74.01 250 GLU B CA 1
ATOM 3392 C C . GLU B 1 216 ? -17.241 17.784 -21.432 1.00 82.95 250 GLU B C 1
ATOM 3393 O O . GLU B 1 216 ? -18.115 16.946 -21.681 1.00 80.13 250 GLU B O 1
ATOM 3399 N N . ASP B 1 217 ? -16.911 18.762 -22.285 1.00 92.50 251 ASP B N 1
ATOM 3400 C CA . ASP B 1 217 ? -17.032 18.719 -23.757 1.00 102.41 251 ASP B CA 1
ATOM 3401 C C . ASP B 1 217 ? -16.798 20.108 -24.343 1.00 106.67 251 ASP B C 1
ATOM 3402 O O . ASP B 1 217 ? -17.733 20.752 -24.827 1.00 108.65 251 ASP B O 1
#

Radius of gyration: 28.03 Å; Cα contacts (8 Å, |Δi|>4): 612; chains: 2; bounding box: 42×67×80 Å

GO terms:
  GO:0005886 plasma membrane (C, EXP)

Organism: Vibrio cholerae serotype O1 (strain ATCC 39315 / El Tor Inaba N16961) (NCBI:txid243277)

Solvent-accessible surface area: 23484 Å² total; per-residue (Å²): 154,114,66,47,14,43,106,81,2,95,83,0,42,80,55,16,85,45,149,80,20,105,54,50,35,65,26,170,56,9,120,109,84,18,55,79,95,0,6,21,20,82,0,62,102,84,13,103,103,92,38,60,127,127,17,40,84,16,6,154,125,13,58,124,72,63,98,51,124,71,1,126,18,120,116,1,83,63,3,19,60,2,5,102,13,41,35,158,41,54,94,19,54,63,165,60,0,60,180,16,44,23,9,23,4,35,5,6,0,2,1,58,73,10,4,118,101,61,94,91,71,65,69,92,3,44,76,46,0,0,4,103,18,29,77,142,22,72,144,61,58,28,33,69,27,3,42,88,14,44,106,63,2,7,55,7,12,61,83,22,17,55,2,0,1,7,62,64,42,0,0,1,80,116,55,64,50,0,36,4,8,73,89,105,48,8,79,69,10,0,75,136,3,18,2,45,60,64,72,61,56,77,43,127,44,86,96,22,10,0,13,2,54,28,105,175,149,84,57,18,79,110,76,12,102,82,0,42,78,62,13,86,17,147,73,25,140,37,52,36,43,12,143,51,8,115,107,90,21,55,67,101,0,8,25,46,81,0,68,110,89,22,102,105,97,46,53,128,127,11,39,105,27,7,143,111,12,46,122,62,70,94,36,114,83,7,128,22,115,108,0,82,60,2,23,44,4,6,108,14,36,40,168,47,54,100,19,60,64,159,57,1,54,182,16,43,21,9,21,8,36,7,4,0,2,1,51,76,10,1,113,100,59,103,88,66,46,76,92,3,51,70,49,0,0,2,91,18,28,85,148,24,73,139,45,61,32,35,64,22,0,26,93,13,47,104,60,4,3,73,7,8,66,86,16,16,56,2,0,2,10,73,58,38,0,0,0,79,113,62,54,61,0,32,18,22,83,102,117,48,10,80,66,13,0,84,140,1,18,3,42,58,65,78,60,55,79,40,128,51,90,72,22,9,0,12,1,46,25,102,172

InterPro domains:
  IPR003594 Histidine kinase/HSP90-like ATPase domain [PF02518] (401-492)
  IPR003594 Histidine kinase/HSP90-like ATPase domain [SM00387] (396-494)
  IPR003661 Signal transduction histidine kinase, dimerisation/phosphoacceptor domain [PF00512] (295-351)
  IPR003661 Signal transduction histidine kinase, dimerisation/phosphoacceptor domain [SM00388] (291-358)
  IPR003661 Signal transduction histidine kinase, dimerisation/phosphoacceptor domain [cd00082] (289-347)
  IPR005467 Histidine kinase domain [PS50109] (298-494)
  IPR021821 Histidine kinase VxrA, sensor domain [PF11884] (33-290)
  IPR036097 Signal transduction histidine kinase, dimerisation/phosphoacceptor domain superfamily [SSF47384] (286-357)
  IPR036890 Histidine kinase/HSP90-like ATPase superfamily [G3DSA:3.30.565.10] (365-497)
  IPR036890 Histidine kinase/HSP90-like ATPase superfamily [SSF55874] (365-494)
  IPR049705 Sensor histidine kinase VxrA-like [NF041841] (23-49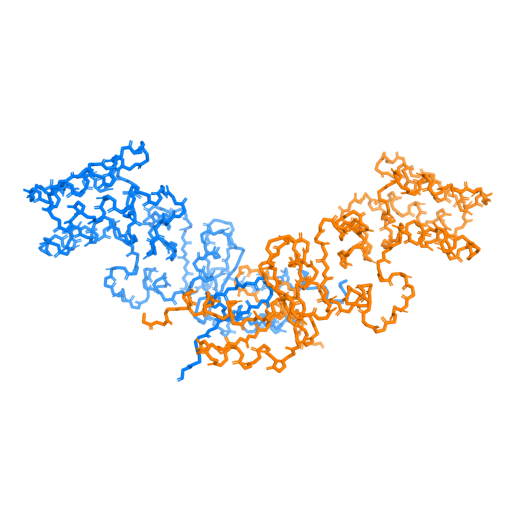9)
  IPR050980 Two-component sensor histidine kinase [PTHR44936] (74-498)

Sequence (431 aa):
NADSLPERIDLFVSLFDYNSATTSYDIRSIQTDFPTRLLTPDSMLPQTSEYPLKDIQLLYKLAQSCTGKLPLSPLITEPLVFTRSLCKGSSLSPRWFARSGLIHPGGGTYAFRYAEKYPAQFANLLPYMHIQERPNAAEGTLLYHLQNMGEDAINALVSGASMFGSGSDLWLRKGDIYYLFNEETWLTNANKAGLSYSLLSACFIQRGNICWDVEDADSLPERIDLFVSLFDYNSATTSYDIRSIQTDFPTRLLTPDSMLPQTSEYPLKDIQLLYKLAQSCTGKLPLSPLITEPLVFTRSLCKGSSLSPRWFARSGLIHPGGGTYAFRYAEKYPAQFANLLPYMHIQERPNAAEGTLLYHLQNMGEDAINALVSGASMFGSGSDLWLRKGDIYYLFNEETWLTNANKAGLSYSLLSACFIQRGNICWDVED

Secondary structure (DSSP, 8-state):
-TT-HHHHHHHHHHT--GGG-SEEEEHHHHHHHS-GGGT-GGGGS--GGGS-HHHHHHHHHHHHHS-SPPP--GGGHHHHHHHHHHHHT----HHHHHTS--B-TTSSBHHHHHHHHSGGGHHHHGGGS-TTTSPPPPTTSHHHHHHTS-HHHHHHHHTT-SEEEETTEEEEEETTEEEEE-HHHHHHHHHHTTEEEEEPPP-SEEETTEEEEE--/---HHHHHHHHHHTS-GGG-S-EEEHHHHHHHS-GGGTSGGGGS--GGGS-HHHHHHHHHHHHHS-SPPP--GGGHHHHHHHHHHHHT----HHHHHTS--B-TTSSBHHHHHHHH-GGGHHHHGGGS-TTTSPPPPTTSHHHHHHT--HHHHHHHHHT-SEEEETTEEEEEETTEEEEE-HHHHHHHHHHTTEEEEEPPP-SEEETTEEEEE--

B-factor: mean 51.13, std 14.89, range [28.31, 122.99]

Foldseek 3Di:
DVVPVVVLVVQLVVPDDLVPFPDKFFLVVCCVQAPLLLQAPCLQAAQPVQDPPVQVVQLVVCLVPVDDDHDDDPSCVVLNVLSNCVSVVHDDDLVNLVPDPQGHNHGWGSLLVNCVSVVVCNVVNVSSTRLCSDPQDDPPDPSNQSNQFDNVSSVCSVVVHQWADGPQWIWGDDPRMTGIHGNVSSVVSCVVSVHDDDHDDDAPDDDPNDGDDDDD/DLPVVVLVVQLLVVDDQVPFPDKFFLVVCCVQAPLLLQAVVLQAAQPVQDDPVQVVQLVVCLVPVDGDHRDDPSCVLLNVLSNCVSVVHDDDLVNLVPDPQGHNRGWGSLLVVCVVVVVCNVVNVSSTRLCSDPQDDPPDPSNQSNQADNVVSVCSVVVHQWAATDQWIWGDDDRMTGIDGNVSSVVSCVVSVHDDDHDDDAPDDDPNDRDDDPD

Nearest PDB structures (foldseek):
  7kb9-assembly1_B  TM=9.434E-01  e=1.400E-39  Vibrio cholerae O1 biovar El Tor str. N16961
  7la6-assembly1_A-2  TM=9.088E-01  e=1.688E-38  Vibrio cholerae O1 biovar El Tor str. N16961
  7kb7-assembly1_A-2  TM=9.069E-01  e=4.418E-38  Vibrio cholerae O1 biovar El Tor str. N16961
  7kb3-assembly2_C  TM=9.199E-01  e=6.204E-38  Vibrio cholerae O1 biovar El Tor str. N16961
  7cus-assembly1_A  TM=8.851E-01  e=3.744E-28  Vibrio parahaemolyticus